Protein AF-A0A519DVY4-F1 (afdb_monomer)

Radius of gyration: 38.55 Å; Cα contacts (8 Å, |Δi|>4): 1468; chains: 1; bounding box: 83×52×114 Å

pLDDT: mean 74.31, std 24.71, range [20.36, 98.94]

Structure (mmCIF, N/CA/C/O backbone):
data_AF-A0A519DVY4-F1
#
_entry.id   AF-A0A519DVY4-F1
#
loop_
_atom_site.group_PDB
_atom_site.id
_atom_site.type_symbol
_atom_site.label_atom_id
_atom_site.label_alt_id
_atom_site.label_comp_id
_atom_site.label_asym_id
_atom_site.label_entity_id
_atom_site.label_seq_id
_atom_site.pdbx_PDB_ins_code
_atom_site.Cartn_x
_atom_site.Cartn_y
_atom_site.Cartn_z
_atom_site.occupancy
_atom_site.B_iso_or_equiv
_atom_site.auth_seq_id
_atom_site.auth_comp_id
_atom_site.auth_asym_id
_atom_site.auth_atom_id
_atom_site.pdbx_PDB_model_num
ATOM 1 N N . MET A 1 1 ? 50.907 18.808 -41.284 1.00 24.06 1 MET A N 1
ATOM 2 C CA . MET A 1 1 ? 50.397 19.629 -42.405 1.00 24.06 1 MET A CA 1
ATOM 3 C C . MET A 1 1 ? 49.558 18.715 -43.280 1.00 24.06 1 MET A C 1
ATOM 5 O O . MET A 1 1 ? 50.086 17.695 -43.683 1.00 24.06 1 MET A O 1
ATOM 9 N N . SER A 1 2 ? 48.274 18.926 -43.538 1.00 20.62 2 SER A N 1
ATOM 10 C CA . SER A 1 2 ? 47.359 19.984 -43.113 1.00 20.62 2 SER A CA 1
ATOM 11 C C . SER A 1 2 ? 45.968 19.359 -43.016 1.00 20.62 2 SER A C 1
ATOM 13 O O . SER A 1 2 ? 45.478 18.794 -43.986 1.00 20.62 2 SER A O 1
ATOM 15 N N . LEU A 1 3 ? 45.366 19.435 -41.831 1.00 20.36 3 LEU A N 1
ATOM 16 C CA . LEU A 1 3 ? 43.945 19.184 -41.624 1.00 20.36 3 LEU A CA 1
ATOM 17 C C . LEU A 1 3 ? 43.223 20.407 -42.213 1.00 20.36 3 LEU A C 1
ATOM 19 O O . LEU A 1 3 ? 43.429 21.517 -41.721 1.00 20.36 3 LEU A O 1
ATOM 23 N N . VAL A 1 4 ? 42.465 20.255 -43.300 1.00 21.11 4 VAL A N 1
ATOM 24 C CA . VAL A 1 4 ? 41.671 21.372 -43.833 1.00 21.11 4 VAL A CA 1
ATOM 25 C C . VAL A 1 4 ? 40.414 21.488 -42.980 1.00 21.11 4 VAL A C 1
ATOM 27 O O . VAL A 1 4 ? 39.463 20.731 -43.136 1.00 21.11 4 VAL A O 1
ATOM 30 N N . TYR A 1 5 ? 40.441 22.431 -42.041 1.00 22.39 5 TYR A N 1
ATOM 31 C CA . TYR A 1 5 ? 39.265 22.894 -41.317 1.00 22.39 5 TYR A CA 1
ATOM 32 C C . TYR A 1 5 ? 38.532 23.884 -42.227 1.00 22.39 5 TYR A C 1
ATOM 34 O O . TYR A 1 5 ? 39.037 24.981 -42.477 1.00 22.39 5 TYR A O 1
ATOM 42 N N . LEU A 1 6 ? 37.357 23.524 -42.744 1.00 25.16 6 LEU A N 1
ATOM 43 C CA . LEU A 1 6 ? 36.494 24.495 -43.413 1.00 25.16 6 LEU A CA 1
ATOM 44 C C . LEU A 1 6 ? 35.696 25.245 -42.336 1.00 25.16 6 LEU A C 1
ATOM 46 O O . LEU A 1 6 ? 34.568 24.897 -41.997 1.00 25.16 6 LEU A O 1
ATOM 50 N N . ALA A 1 7 ? 36.322 26.259 -41.736 1.00 22.83 7 ALA A N 1
ATOM 51 C CA . ALA A 1 7 ? 35.626 27.196 -40.866 1.00 22.83 7 ALA A CA 1
ATOM 52 C C . ALA A 1 7 ? 34.774 28.137 -41.729 1.00 22.83 7 ALA A C 1
ATOM 54 O O . ALA A 1 7 ? 35.266 29.143 -42.235 1.00 22.83 7 ALA A O 1
ATOM 55 N N . VAL A 1 8 ? 33.487 27.829 -41.881 1.00 26.52 8 VAL A N 1
ATOM 56 C CA . VAL A 1 8 ? 32.486 28.845 -42.222 1.00 26.52 8 VAL A CA 1
ATOM 57 C C . VAL A 1 8 ? 31.663 29.078 -40.966 1.00 26.52 8 VAL A C 1
ATOM 59 O O . VAL A 1 8 ? 30.812 28.276 -40.588 1.00 26.52 8 VAL A O 1
ATOM 62 N N . VAL A 1 9 ? 31.997 30.154 -40.260 1.00 25.45 9 VAL A N 1
ATOM 63 C CA . VAL A 1 9 ? 31.264 30.603 -39.079 1.00 25.45 9 VAL A CA 1
ATOM 64 C C . VAL A 1 9 ? 29.882 31.080 -39.531 1.00 25.45 9 VAL A C 1
ATOM 66 O O . VAL A 1 9 ? 29.777 32.048 -40.276 1.00 25.45 9 VAL A O 1
ATOM 69 N N . GLY A 1 10 ? 28.834 30.407 -39.053 1.00 30.66 10 GLY A N 1
ATOM 70 C CA . GLY A 1 10 ? 27.495 30.984 -38.924 1.00 30.66 10 GLY A CA 1
ATOM 71 C C . GLY A 1 10 ? 26.700 31.204 -40.211 1.00 30.66 10 GLY A C 1
ATOM 72 O O . GLY A 1 10 ? 26.182 32.299 -40.407 1.00 30.66 10 GLY A O 1
ATOM 73 N N . ALA A 1 11 ? 26.524 30.181 -41.049 1.00 25.33 11 ALA A N 1
ATOM 74 C CA . ALA A 1 11 ? 25.543 30.251 -42.129 1.00 25.33 11 ALA A CA 1
ATOM 75 C C . ALA A 1 11 ? 24.485 29.146 -42.012 1.00 25.33 11 ALA A C 1
ATOM 77 O O . ALA A 1 11 ? 24.786 28.013 -41.637 1.00 25.33 11 ALA A O 1
ATOM 78 N N . SER A 1 12 ? 23.236 29.509 -42.315 1.00 30.45 12 SER A N 1
ATOM 79 C CA . SER A 1 12 ? 22.108 28.588 -42.453 1.00 30.45 12 SER A CA 1
ATOM 80 C C . SER A 1 12 ? 22.427 27.489 -43.482 1.00 30.45 12 SER A C 1
ATOM 82 O O . SER A 1 12 ? 23.258 27.724 -44.367 1.00 30.45 12 SER A O 1
ATOM 84 N N . PRO A 1 13 ? 21.771 26.311 -43.409 1.00 36.16 13 PRO A N 1
ATOM 85 C CA . PRO A 1 13 ? 22.145 25.124 -44.185 1.00 36.16 13 PRO A CA 1
ATOM 86 C C . PRO A 1 13 ? 22.403 25.406 -45.672 1.00 36.16 13 PRO A C 1
ATOM 88 O O . PRO A 1 13 ? 23.374 24.911 -46.225 1.00 36.16 13 PRO A O 1
ATOM 91 N N . GLY A 1 14 ? 21.642 26.313 -46.297 1.00 35.03 14 GLY A N 1
ATOM 92 C CA . GLY A 1 14 ? 21.772 26.656 -47.718 1.00 35.03 14 GLY A CA 1
ATOM 93 C C . GLY A 1 14 ? 23.128 27.216 -48.185 1.00 35.03 14 GLY A C 1
ATOM 94 O O . GLY A 1 14 ? 23.434 27.106 -49.367 1.00 35.03 14 GLY A O 1
ATOM 95 N N . ALA A 1 15 ? 23.969 27.784 -47.313 1.00 36.91 15 ALA A N 1
ATOM 96 C CA . ALA A 1 15 ? 25.262 28.348 -47.732 1.00 36.91 15 ALA A CA 1
ATOM 97 C C . ALA A 1 15 ? 26.405 27.315 -47.806 1.00 36.91 15 ALA A C 1
ATOM 99 O O . ALA A 1 15 ? 27.440 27.593 -48.418 1.00 36.91 15 ALA A O 1
ATOM 100 N N . ALA A 1 16 ? 26.232 26.133 -47.203 1.00 38.59 16 ALA A N 1
ATOM 101 C CA . ALA A 1 16 ? 27.244 25.073 -47.163 1.00 38.59 16 ALA A CA 1
ATOM 102 C C . ALA A 1 16 ? 27.285 24.204 -48.441 1.00 38.59 16 ALA A C 1
ATOM 104 O O . ALA A 1 16 ? 28.215 23.421 -48.617 1.00 38.59 16 ALA A O 1
ATOM 105 N N . HIS A 1 17 ? 26.325 24.367 -49.360 1.00 42.53 17 HIS A N 1
ATOM 106 C CA . HIS A 1 17 ? 26.124 23.494 -50.527 1.00 42.53 17 HIS A CA 1
ATOM 107 C C . HIS A 1 17 ? 26.466 24.183 -51.864 1.00 42.53 17 HIS A C 1
ATOM 109 O O . HIS A 1 17 ? 25.651 24.231 -52.782 1.00 42.53 17 HIS A O 1
ATOM 115 N N . ALA A 1 18 ? 27.662 24.767 -51.980 1.00 47.47 18 ALA A N 1
ATOM 116 C CA . ALA A 1 18 ? 28.161 25.276 -53.263 1.00 47.47 18 ALA A CA 1
ATOM 117 C C . ALA A 1 18 ? 28.666 24.137 -54.171 1.00 47.47 18 ALA A C 1
ATOM 119 O O . ALA A 1 18 ? 29.047 23.080 -53.671 1.00 47.47 18 ALA A O 1
ATOM 120 N N . GLN A 1 19 ? 28.717 24.379 -55.490 1.00 46.50 19 GLN A N 1
ATOM 121 C CA . GLN A 1 19 ? 29.071 23.366 -56.491 1.00 46.50 19 GLN A CA 1
ATOM 122 C C . GLN A 1 19 ? 30.373 22.624 -56.151 1.00 46.50 19 GLN A C 1
ATOM 124 O O . GLN A 1 19 ? 31.427 23.246 -55.959 1.00 46.50 19 GLN A O 1
ATOM 129 N N . MET A 1 20 ? 30.291 21.297 -56.089 1.00 45.75 20 MET A N 1
ATOM 130 C CA . MET A 1 20 ? 31.396 20.413 -55.723 1.00 45.75 20 MET A CA 1
ATOM 131 C C . MET A 1 20 ? 31.482 19.260 -56.716 1.00 45.75 20 MET A C 1
ATOM 133 O O . MET A 1 20 ? 30.488 18.571 -56.923 1.00 45.75 20 MET A O 1
ATOM 137 N N . THR A 1 21 ? 32.654 19.038 -57.307 1.00 48.31 21 THR A N 1
ATOM 138 C CA . THR A 1 21 ? 32.890 17.941 -58.246 1.00 48.31 21 THR A CA 1
ATOM 139 C C . THR A 1 21 ? 33.765 16.863 -57.609 1.00 48.31 21 THR A C 1
ATOM 141 O O . THR A 1 21 ? 34.886 17.163 -57.196 1.00 48.31 21 THR A O 1
ATOM 144 N N . LEU A 1 22 ? 33.290 15.618 -57.546 1.00 49.47 22 LEU A N 1
ATOM 145 C CA . LEU A 1 22 ? 34.010 14.463 -56.988 1.00 49.47 22 LEU A CA 1
ATOM 146 C C . LEU A 1 22 ? 34.431 13.520 -58.125 1.00 49.47 22 LEU A C 1
ATOM 148 O O . LEU A 1 22 ? 33.595 13.186 -58.960 1.00 49.47 22 LEU A O 1
ATOM 152 N N . ASP A 1 23 ? 35.691 13.081 -58.164 1.00 50.91 23 ASP A N 1
ATOM 153 C CA . ASP A 1 23 ? 36.196 12.129 -59.165 1.00 50.91 23 ASP A CA 1
ATOM 154 C C . ASP A 1 23 ? 36.622 10.807 -58.501 1.00 50.91 23 ASP A C 1
ATOM 156 O O . ASP A 1 23 ? 37.539 10.765 -57.681 1.00 50.91 23 ASP A O 1
ATOM 160 N N . PHE A 1 24 ? 35.944 9.720 -58.870 1.00 51.56 24 PHE A N 1
ATOM 161 C CA . PHE A 1 24 ? 36.124 8.358 -58.361 1.00 51.56 24 PHE A CA 1
ATOM 162 C C . PHE A 1 24 ? 36.790 7.424 -59.382 1.00 51.56 24 PHE A C 1
ATOM 164 O O . PHE A 1 24 ? 36.669 6.202 -59.284 1.00 51.56 24 PHE A O 1
ATOM 171 N N . SER A 1 25 ? 37.457 7.974 -60.401 1.00 50.47 25 SER A N 1
ATOM 172 C CA . SER A 1 25 ? 37.969 7.210 -61.547 1.00 50.47 25 SER A CA 1
ATOM 173 C C . SER A 1 25 ? 39.130 6.265 -61.231 1.00 50.47 25 SER A C 1
ATOM 175 O O . SER A 1 25 ? 39.462 5.415 -62.058 1.00 50.47 25 SER A O 1
ATOM 177 N N . THR A 1 26 ? 39.747 6.371 -60.050 1.00 52.56 26 THR A N 1
ATOM 178 C CA . THR A 1 26 ? 40.932 5.592 -59.667 1.00 52.56 26 THR A CA 1
ATOM 179 C C . THR A 1 26 ? 40.863 5.143 -58.204 1.00 52.56 26 THR A C 1
ATOM 181 O O . THR A 1 26 ? 40.395 5.894 -57.354 1.00 52.56 26 THR A O 1
ATOM 184 N N . GLY A 1 27 ? 41.360 3.933 -57.901 1.00 55.44 27 GLY A N 1
ATOM 185 C CA . GLY A 1 27 ? 41.561 3.459 -56.518 1.00 55.44 27 GLY A CA 1
ATOM 186 C C . GLY A 1 27 ? 40.616 2.363 -56.007 1.00 55.44 27 GLY A C 1
ATOM 187 O O . GLY A 1 27 ? 40.791 1.908 -54.878 1.00 55.44 27 GLY A O 1
ATOM 188 N N . TRP A 1 28 ? 39.658 1.894 -56.812 1.00 55.50 28 TRP A N 1
ATOM 189 C CA . TRP A 1 28 ? 38.787 0.774 -56.437 1.00 55.50 28 TRP A CA 1
ATOM 190 C C . TRP A 1 28 ? 39.500 -0.582 -56.551 1.00 55.50 28 TRP A C 1
ATOM 192 O O . TRP A 1 28 ? 40.055 -0.931 -57.592 1.00 55.50 28 TRP A O 1
ATOM 202 N N . THR A 1 29 ? 39.421 -1.379 -55.490 1.00 55.72 29 THR A N 1
ATOM 203 C CA . THR A 1 29 ? 39.890 -2.770 -55.401 1.00 55.72 29 THR A CA 1
ATOM 204 C C . THR A 1 29 ? 38.709 -3.717 -55.178 1.00 55.72 29 THR A C 1
ATOM 206 O O . THR A 1 29 ? 37.795 -3.406 -54.420 1.00 55.72 29 THR A O 1
ATOM 209 N N . SER A 1 30 ? 38.675 -4.878 -55.838 1.00 55.75 30 SER A N 1
ATOM 210 C CA . SER A 1 30 ? 37.571 -5.846 -55.710 1.00 55.75 30 SER A CA 1
ATOM 211 C C . SER A 1 30 ? 37.740 -6.754 -54.485 1.00 55.75 30 SER A C 1
ATOM 213 O O . SER A 1 30 ? 38.800 -7.357 -54.327 1.00 55.75 30 SER A O 1
ATOM 215 N N . VAL A 1 31 ? 36.689 -6.921 -53.675 1.00 52.38 31 VAL A N 1
ATOM 216 C CA . VAL A 1 31 ? 36.630 -7.893 -52.549 1.00 52.38 31 VAL A CA 1
ATOM 217 C C . VAL A 1 31 ? 35.595 -9.000 -52.752 1.00 52.38 31 VAL A C 1
ATOM 219 O O . VAL A 1 31 ? 35.463 -9.900 -51.930 1.00 52.38 31 VAL A O 1
ATOM 222 N N . GLY A 1 32 ? 34.891 -8.971 -53.880 1.00 55.03 32 GLY A N 1
ATOM 223 C CA . GLY A 1 32 ? 33.992 -10.016 -54.355 1.00 55.03 32 GLY A CA 1
ATOM 224 C C . GLY A 1 32 ? 33.620 -9.753 -55.813 1.00 55.03 32 GLY A C 1
ATOM 225 O O . GLY A 1 32 ? 33.956 -8.695 -56.345 1.00 55.03 32 GLY A O 1
ATOM 226 N N . ALA A 1 33 ? 32.905 -10.686 -56.452 1.00 48.75 33 ALA A N 1
ATOM 227 C CA . ALA A 1 33 ? 32.529 -10.581 -57.870 1.00 48.75 33 ALA A CA 1
ATOM 228 C C . ALA A 1 33 ? 31.781 -9.276 -58.214 1.00 48.75 33 ALA A C 1
ATOM 230 O O . ALA A 1 33 ? 31.870 -8.801 -59.337 1.00 48.75 33 ALA A O 1
ATOM 231 N N . ASN A 1 34 ? 31.096 -8.692 -57.225 1.00 52.97 34 ASN A N 1
ATOM 232 C CA . ASN A 1 34 ? 30.190 -7.556 -57.378 1.00 52.97 34 ASN A CA 1
ATOM 233 C C . ASN A 1 34 ? 30.383 -6.477 -56.295 1.00 52.97 34 ASN A C 1
ATOM 235 O O . ASN A 1 34 ? 29.521 -5.618 -56.133 1.00 52.97 34 ASN A O 1
ATOM 239 N N . VAL A 1 35 ? 31.477 -6.526 -55.524 1.00 51.00 35 VAL A N 1
ATOM 240 C CA . VAL A 1 35 ? 31.783 -5.542 -54.470 1.00 51.00 35 VAL A CA 1
ATOM 241 C C . VAL A 1 35 ? 33.172 -4.974 -54.708 1.00 51.00 35 VAL A C 1
ATOM 243 O O . VAL A 1 35 ? 34.175 -5.692 -54.650 1.00 51.00 35 VAL A O 1
ATOM 246 N N . THR A 1 36 ? 33.229 -3.671 -54.942 1.00 55.59 36 THR A N 1
ATOM 247 C CA . THR A 1 36 ? 34.469 -2.902 -55.015 1.00 55.59 36 THR A CA 1
ATOM 248 C C . THR A 1 36 ? 34.576 -2.002 -53.794 1.00 55.59 36 THR A C 1
ATOM 250 O O . THR A 1 36 ? 33.576 -1.443 -53.354 1.00 55.59 36 THR A O 1
ATOM 253 N N . TYR A 1 37 ? 35.775 -1.836 -53.250 1.00 52.09 37 TYR A N 1
ATOM 254 C CA . TYR A 1 37 ? 36.046 -0.927 -52.139 1.00 52.09 37 TYR A CA 1
ATOM 255 C C . TYR A 1 37 ? 37.266 -0.049 -52.436 1.00 52.09 37 TYR A C 1
ATOM 257 O O . TYR A 1 37 ? 38.139 -0.458 -53.199 1.00 52.09 37 TYR A O 1
ATOM 265 N N . GLN A 1 38 ? 37.340 1.142 -51.846 1.00 55.75 38 GLN A N 1
ATOM 266 C CA . GLN A 1 38 ? 38.479 2.049 -51.980 1.00 55.75 38 GLN A CA 1
ATOM 267 C C . GLN A 1 38 ? 38.907 2.583 -50.614 1.00 55.75 38 GLN A C 1
ATOM 269 O O . GLN A 1 38 ? 38.109 3.165 -49.883 1.00 55.75 38 GLN A O 1
ATOM 274 N N . THR A 1 39 ? 40.189 2.422 -50.290 1.00 51.62 39 THR A N 1
ATOM 275 C CA . THR A 1 39 ? 40.812 2.925 -49.048 1.00 51.62 39 THR A CA 1
ATOM 276 C C . THR A 1 39 ? 41.846 4.019 -49.307 1.00 51.62 39 THR A C 1
ATOM 278 O O . THR A 1 39 ? 42.456 4.528 -48.370 1.00 51.62 39 THR A O 1
ATOM 281 N N . THR A 1 40 ? 42.104 4.356 -50.574 1.00 52.62 40 THR A N 1
ATOM 282 C CA . THR A 1 40 ? 43.108 5.350 -50.970 1.00 52.62 40 THR A CA 1
ATOM 283 C C . THR A 1 40 ? 42.490 6.733 -51.173 1.00 52.62 40 THR A C 1
ATOM 285 O O . THR A 1 40 ? 41.342 6.819 -51.622 1.00 52.62 40 THR A O 1
ATOM 288 N N . PRO A 1 41 ? 43.244 7.816 -50.897 1.00 56.06 41 PRO A N 1
ATOM 289 C CA . PRO A 1 41 ? 42.772 9.179 -51.115 1.00 56.06 41 PRO A CA 1
ATOM 290 C C . PRO A 1 41 ? 42.314 9.429 -52.555 1.00 56.06 41 PRO A C 1
ATOM 292 O O . PRO A 1 41 ? 42.889 8.865 -53.485 1.00 56.06 41 PRO A O 1
ATOM 295 N N . PHE A 1 42 ? 41.335 10.314 -52.740 1.00 55.34 42 PHE A N 1
ATOM 296 C CA . PHE A 1 42 ? 40.864 10.743 -54.061 1.00 55.34 42 PHE A CA 1
ATOM 297 C C . PHE A 1 42 ? 40.757 12.267 -54.157 1.00 55.34 42 PHE A C 1
ATOM 299 O O . PHE A 1 42 ? 40.684 12.977 -53.149 1.00 55.34 42 PHE A O 1
ATOM 306 N N . SER A 1 43 ? 40.797 12.775 -55.388 1.00 52.84 43 SER A N 1
ATOM 307 C CA . SER A 1 43 ? 40.790 14.207 -55.681 1.00 52.84 43 SER A CA 1
ATOM 308 C C . SER A 1 43 ? 39.375 14.719 -55.947 1.00 52.84 43 SER A C 1
ATOM 310 O O . SER A 1 43 ? 38.559 14.073 -56.597 1.00 52.84 43 SER A O 1
ATOM 312 N N . THR A 1 44 ? 39.091 15.912 -55.442 1.00 49.66 44 THR A N 1
ATOM 313 C CA . THR A 1 44 ? 37.802 16.598 -55.567 1.00 49.66 44 THR A CA 1
ATOM 314 C C . THR A 1 44 ? 38.029 18.089 -55.786 1.00 49.66 44 THR A C 1
ATOM 316 O O . THR A 1 44 ? 39.118 18.603 -55.536 1.00 49.66 44 THR A O 1
ATOM 319 N N . THR A 1 45 ? 37.024 18.801 -56.291 1.00 48.47 45 THR A N 1
ATOM 320 C CA . THR A 1 45 ? 37.049 20.259 -56.431 1.00 48.47 45 THR A CA 1
ATOM 321 C C . THR A 1 45 ? 35.804 20.881 -55.807 1.00 48.47 45 THR A C 1
ATOM 323 O O . THR A 1 45 ? 34.692 20.424 -56.039 1.00 48.47 45 THR A O 1
ATOM 326 N N . SER A 1 46 ? 35.959 21.954 -55.031 1.00 44.97 46 SER A N 1
ATOM 327 C CA . SER A 1 46 ? 34.839 22.799 -54.587 1.00 44.97 46 SER A CA 1
ATOM 328 C C . SER A 1 46 ? 35.019 24.181 -55.190 1.00 44.97 46 SER A C 1
ATOM 330 O O . SER A 1 46 ? 36.096 24.763 -55.058 1.00 44.97 46 SER A O 1
ATOM 332 N N . LYS A 1 47 ? 34.010 24.699 -55.905 1.00 48.00 47 LYS A N 1
ATOM 333 C CA . LYS A 1 47 ? 34.122 25.960 -56.668 1.00 48.00 47 LYS A CA 1
ATOM 334 C C . LYS A 1 47 ? 35.392 26.005 -57.541 1.00 48.00 47 LYS A C 1
ATOM 336 O O . LYS A 1 47 ? 36.138 26.982 -57.511 1.00 48.00 47 LYS A O 1
ATOM 341 N N . ASN A 1 48 ? 35.681 24.914 -58.253 1.00 50.25 48 ASN A N 1
ATOM 342 C CA . ASN A 1 48 ? 36.886 24.722 -59.078 1.00 50.25 48 ASN A CA 1
ATOM 343 C C . ASN A 1 48 ? 38.229 24.749 -58.317 1.00 50.25 48 ASN A C 1
ATOM 345 O O . ASN A 1 48 ? 39.286 24.785 -58.943 1.00 50.25 48 ASN A O 1
ATOM 349 N N . THR A 1 49 ? 38.219 24.709 -56.982 1.00 45.47 49 THR A N 1
ATOM 350 C CA . THR A 1 49 ? 39.435 24.628 -56.161 1.00 45.47 49 THR A CA 1
ATOM 351 C C . THR A 1 49 ? 39.705 23.171 -55.784 1.00 45.47 49 THR A C 1
ATOM 353 O O . THR A 1 49 ? 38.866 22.582 -55.098 1.00 45.47 49 THR A O 1
ATOM 356 N N . PRO A 1 50 ? 40.830 22.570 -56.214 1.00 51.03 50 PRO A N 1
ATOM 357 C CA . PRO A 1 50 ? 41.130 21.170 -55.942 1.00 51.03 50 PRO A CA 1
ATOM 358 C C . PRO A 1 50 ? 41.528 20.923 -54.485 1.00 51.03 50 PRO A C 1
ATOM 360 O O . PRO A 1 50 ? 42.247 21.717 -53.878 1.00 51.03 50 PRO A O 1
ATOM 363 N N . PHE A 1 51 ? 41.099 19.789 -53.940 1.00 43.06 51 PHE A N 1
ATOM 364 C CA . PHE A 1 51 ? 41.527 19.259 -52.651 1.00 43.06 51 PHE A CA 1
ATOM 365 C C . PHE A 1 51 ? 41.430 17.725 -52.628 1.00 43.06 51 PHE A C 1
ATOM 367 O O . PHE A 1 51 ? 40.838 17.111 -53.515 1.00 43.06 51 PHE A O 1
ATOM 374 N N . THR A 1 52 ? 42.048 17.098 -51.628 1.00 48.09 52 THR A N 1
ATOM 375 C CA . THR A 1 52 ? 42.132 15.635 -51.511 1.00 48.09 52 THR A CA 1
ATOM 376 C C . THR A 1 52 ? 41.365 15.166 -50.285 1.00 48.09 52 THR A C 1
ATOM 378 O O . THR A 1 52 ? 41.586 15.675 -49.186 1.00 48.09 52 THR A O 1
ATOM 381 N N . LEU A 1 53 ? 40.496 14.175 -50.469 1.00 43.69 53 LEU A N 1
ATOM 382 C CA . LEU A 1 53 ? 39.837 13.461 -49.382 1.00 43.69 53 LEU A CA 1
ATOM 383 C C . LEU A 1 53 ? 40.623 12.183 -49.091 1.00 43.69 53 LEU A C 1
ATOM 385 O O . LEU A 1 53 ? 40.823 11.358 -49.979 1.00 43.69 53 LEU A O 1
ATOM 389 N N . THR A 1 54 ? 41.090 12.038 -47.852 1.00 46.69 54 THR A N 1
ATOM 390 C CA . THR A 1 54 ? 41.875 10.886 -47.390 1.00 46.69 54 THR A CA 1
ATOM 391 C C . THR A 1 54 ? 41.060 10.105 -46.372 1.00 46.69 54 THR A C 1
ATOM 393 O O . THR A 1 54 ? 40.736 10.642 -45.312 1.00 46.69 54 THR A O 1
ATOM 396 N N . ALA A 1 55 ? 40.763 8.838 -46.670 1.00 45.38 55 ALA A N 1
ATOM 397 C CA . ALA A 1 55 ? 40.147 7.941 -45.700 1.00 45.38 55 ALA A CA 1
ATOM 398 C C . ALA A 1 55 ? 41.087 7.741 -44.490 1.00 45.38 55 ALA A C 1
ATOM 400 O O . ALA A 1 55 ? 42.302 7.596 -44.680 1.00 45.38 55 ALA A O 1
ATOM 401 N N . PRO A 1 56 ? 40.576 7.728 -43.245 1.00 39.53 56 PRO A N 1
ATOM 402 C CA . PRO A 1 56 ? 41.382 7.377 -42.081 1.00 39.53 56 PRO A CA 1
ATOM 403 C C . PRO A 1 56 ? 41.971 5.964 -42.206 1.00 39.53 56 PRO A C 1
ATOM 405 O O . PRO A 1 56 ? 41.374 5.076 -42.815 1.00 39.53 56 PRO A O 1
ATOM 408 N N . THR A 1 57 ? 43.131 5.727 -41.589 1.00 40.69 57 THR A N 1
ATOM 409 C CA . THR A 1 57 ? 43.808 4.421 -41.611 1.00 40.69 57 THR A CA 1
ATOM 410 C C . THR A 1 57 ? 42.869 3.298 -41.149 1.00 40.69 57 THR A C 1
ATOM 412 O O . THR A 1 57 ? 42.363 3.338 -40.029 1.00 40.69 57 THR A O 1
ATOM 415 N N . GLY A 1 58 ? 42.652 2.292 -42.005 1.00 41.84 58 GLY A N 1
ATOM 416 C CA . GLY A 1 58 ? 41.759 1.155 -41.737 1.00 41.84 58 GLY A CA 1
ATOM 417 C C . GLY A 1 58 ? 40.295 1.354 -42.156 1.00 41.84 58 GLY A C 1
ATOM 418 O O . GLY A 1 58 ? 39.469 0.501 -41.843 1.00 41.84 58 GLY A O 1
ATOM 419 N N . GLN A 1 59 ? 39.964 2.448 -42.850 1.00 48.38 59 GLN A N 1
ATOM 420 C CA . GLN A 1 59 ? 38.615 2.750 -43.346 1.00 48.38 59 GLN A CA 1
ATOM 421 C C . GLN A 1 59 ? 38.569 2.784 -44.881 1.00 48.38 59 GLN A C 1
ATOM 423 O O . GLN A 1 59 ? 39.593 3.011 -45.527 1.00 48.38 59 GLN A O 1
ATOM 428 N N . GLY A 1 60 ? 37.390 2.568 -45.474 1.00 51.59 60 GLY A N 1
ATOM 429 C CA . GLY A 1 60 ? 37.205 2.605 -46.927 1.00 51.59 60 GLY A CA 1
ATOM 430 C C . GLY A 1 60 ? 35.749 2.776 -47.354 1.00 51.59 60 GLY A C 1
ATOM 431 O O . GLY A 1 60 ? 34.834 2.471 -46.593 1.00 51.59 60 GLY A O 1
ATOM 432 N N . MET A 1 61 ? 35.554 3.258 -48.581 1.00 52.38 61 MET A N 1
ATOM 433 C CA . MET A 1 61 ? 34.249 3.346 -49.244 1.00 52.38 61 MET A CA 1
ATOM 434 C C . MET A 1 61 ? 33.930 2.028 -49.949 1.00 52.38 61 MET A C 1
ATOM 436 O O . MET A 1 61 ? 34.837 1.400 -50.492 1.00 52.38 61 MET A O 1
ATOM 440 N N . TYR A 1 62 ? 32.656 1.636 -49.991 1.00 51.66 62 TYR A N 1
ATOM 441 C CA . TYR A 1 62 ? 32.192 0.409 -50.645 1.00 51.66 62 TYR A CA 1
ATOM 442 C C . TYR A 1 62 ? 31.189 0.743 -51.755 1.00 51.66 62 TYR A C 1
ATOM 444 O O . TYR A 1 62 ? 30.367 1.642 -51.620 1.00 51.66 62 TYR A O 1
ATOM 452 N N . ARG A 1 63 ? 31.266 0.008 -52.864 1.00 54.88 63 ARG A N 1
ATOM 453 C CA . ARG A 1 63 ? 30.361 0.088 -54.014 1.00 54.88 63 ARG A CA 1
ATOM 454 C C . ARG A 1 63 ? 29.953 -1.322 -54.416 1.00 54.88 63 ARG A C 1
ATOM 456 O O . ARG A 1 63 ? 30.801 -2.208 -54.533 1.00 54.88 63 ARG A O 1
ATOM 463 N N . LEU A 1 64 ? 28.658 -1.519 -54.642 1.00 51.59 64 LEU A N 1
ATOM 464 C CA . LEU A 1 64 ? 28.084 -2.789 -55.079 1.00 51.59 64 LEU A CA 1
ATOM 465 C C . LEU A 1 64 ? 27.620 -2.687 -56.532 1.00 51.59 64 LEU A C 1
ATOM 467 O O . LEU A 1 64 ? 27.140 -1.644 -56.959 1.00 51.59 64 LEU A O 1
ATOM 471 N N . THR A 1 65 ? 27.787 -3.764 -57.298 1.00 51.53 65 THR A N 1
ATOM 472 C CA . T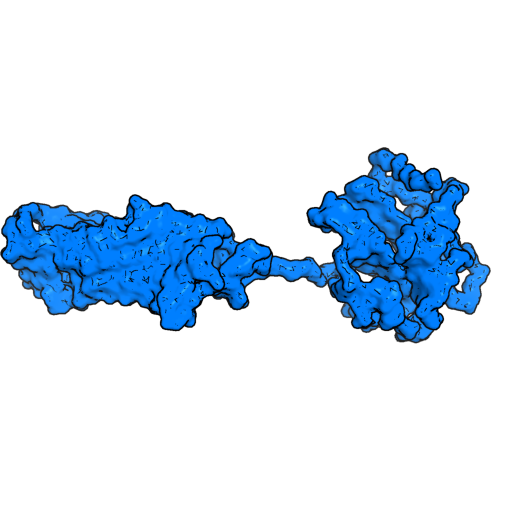HR A 1 65 ? 27.393 -3.840 -58.713 1.00 51.53 65 THR A CA 1
ATOM 473 C C . THR A 1 65 ? 26.401 -4.992 -58.895 1.00 51.53 65 THR A C 1
ATOM 475 O O . THR A 1 65 ? 26.822 -6.143 -58.984 1.00 51.53 65 THR A O 1
ATOM 478 N N . PRO A 1 66 ? 25.082 -4.746 -58.908 1.00 46.09 66 PRO A N 1
ATOM 479 C CA . PRO A 1 66 ? 24.107 -5.811 -59.121 1.00 46.09 66 PRO A CA 1
ATOM 480 C C . PRO A 1 66 ? 24.252 -6.436 -60.518 1.00 46.09 66 PRO A C 1
ATOM 482 O O . PRO A 1 66 ? 24.367 -5.722 -61.512 1.00 46.09 66 PRO A O 1
ATOM 485 N N . VAL A 1 67 ? 24.182 -7.766 -60.613 1.00 41.81 67 VAL A N 1
ATOM 486 C CA . VAL A 1 67 ? 24.070 -8.501 -61.886 1.00 41.81 67 VAL A CA 1
ATOM 487 C C . VAL A 1 67 ? 22.725 -9.222 -61.926 1.00 41.81 67 VAL A C 1
ATOM 489 O O . VAL A 1 67 ? 22.564 -10.247 -61.276 1.00 41.81 67 VAL A O 1
ATOM 492 N N . SER A 1 68 ? 21.777 -8.664 -62.695 1.00 48.19 68 SER A N 1
ATOM 493 C CA . SER A 1 68 ? 20.420 -9.172 -63.009 1.00 48.19 68 SER A CA 1
ATOM 494 C C . SER A 1 68 ? 19.518 -9.547 -61.822 1.00 48.19 68 SER A C 1
ATOM 496 O O . SER A 1 68 ? 19.820 -10.509 -61.131 1.00 48.19 68 SER A O 1
ATOM 498 N N . SER A 1 69 ? 18.390 -8.832 -61.643 1.00 42.00 69 SER A N 1
ATOM 499 C CA . SER A 1 69 ? 17.179 -9.114 -60.813 1.00 42.00 69 SER A CA 1
ATOM 500 C C . SER A 1 69 ? 17.329 -9.769 -59.423 1.00 42.00 69 SER A C 1
ATOM 502 O O . SER A 1 69 ? 16.340 -10.112 -58.787 1.00 42.00 69 SER A O 1
ATOM 504 N N . THR A 1 70 ? 18.551 -9.943 -58.946 1.00 44.66 70 THR A N 1
ATOM 505 C CA . THR A 1 70 ? 18.988 -10.563 -57.704 1.00 44.66 70 THR A CA 1
ATOM 506 C C . THR A 1 70 ? 20.346 -9.942 -57.404 1.00 44.66 70 THR A C 1
ATOM 508 O O . THR A 1 70 ? 21.231 -9.908 -58.262 1.00 44.66 70 THR A O 1
ATOM 511 N N . VAL A 1 71 ? 20.539 -9.406 -56.201 1.00 48.38 71 VAL A N 1
ATOM 512 C CA . VAL A 1 71 ? 21.856 -8.896 -55.802 1.00 48.38 71 VAL A CA 1
ATOM 513 C C . VAL A 1 71 ? 22.718 -10.093 -55.424 1.00 48.38 71 VAL A C 1
ATOM 515 O O . VAL A 1 71 ? 22.811 -10.495 -54.266 1.00 48.38 71 VAL A O 1
ATOM 518 N N . ASN A 1 72 ? 23.322 -10.712 -56.438 1.00 48.78 72 ASN A N 1
ATOM 519 C CA . ASN A 1 72 ? 24.258 -11.810 -56.261 1.00 48.78 72 ASN A CA 1
ATOM 520 C C . ASN A 1 72 ? 25.496 -11.276 -55.512 1.00 48.78 72 ASN A C 1
ATOM 522 O O . ASN A 1 72 ? 26.383 -10.668 -56.111 1.00 48.78 72 ASN A O 1
ATOM 526 N N . GLY A 1 73 ? 25.509 -11.405 -54.182 1.00 51.12 73 GLY A N 1
ATOM 527 C CA . GLY A 1 73 ? 26.541 -10.824 -53.318 1.00 51.12 73 GLY A CA 1
ATOM 528 C C . GLY A 1 73 ? 26.052 -10.169 -52.023 1.00 51.12 73 GLY A C 1
ATOM 529 O O . GLY A 1 73 ? 26.901 -9.676 -51.290 1.00 51.12 73 GLY A O 1
ATOM 530 N N . ALA A 1 74 ? 24.750 -10.181 -51.698 1.00 56.66 74 ALA A N 1
ATOM 531 C CA . ALA A 1 74 ? 24.218 -9.596 -50.455 1.00 56.66 74 ALA A CA 1
ATOM 532 C C . ALA A 1 74 ? 24.968 -10.066 -49.191 1.00 56.66 74 ALA A C 1
ATOM 534 O O . ALA A 1 74 ? 25.382 -9.250 -48.380 1.00 56.66 74 ALA A O 1
ATOM 535 N N . SER A 1 75 ? 25.281 -11.359 -49.076 1.00 58.81 75 SER A N 1
ATOM 536 C CA . SER A 1 75 ? 26.052 -11.877 -47.934 1.00 58.81 75 SER A CA 1
ATOM 537 C C . SER A 1 75 ? 27.520 -11.424 -47.922 1.00 58.81 75 SER A C 1
ATOM 539 O O . SER A 1 75 ? 28.105 -11.257 -46.854 1.00 58.81 75 SER A O 1
ATOM 541 N N . ALA A 1 76 ? 28.126 -11.206 -49.095 1.00 54.12 76 ALA A N 1
ATOM 542 C CA . ALA A 1 76 ? 29.474 -10.639 -49.201 1.00 54.12 76 ALA A CA 1
ATOM 543 C C . ALA A 1 76 ? 29.472 -9.135 -48.880 1.00 54.12 76 ALA A C 1
ATOM 545 O O . ALA A 1 76 ? 30.423 -8.636 -48.284 1.00 54.12 76 ALA A O 1
ATOM 546 N N . ALA A 1 77 ? 28.387 -8.436 -49.225 1.00 53.97 77 ALA A N 1
ATOM 547 C CA . ALA A 1 77 ? 28.117 -7.063 -48.826 1.00 53.97 77 ALA A CA 1
ATOM 548 C C . ALA A 1 77 ? 27.975 -6.957 -47.308 1.00 53.97 77 ALA A C 1
ATOM 550 O O . ALA A 1 77 ? 28.650 -6.137 -46.698 1.00 53.97 77 ALA A O 1
ATOM 551 N N . ASP A 1 78 ? 27.171 -7.832 -46.698 1.00 56.81 78 ASP A N 1
ATOM 552 C CA . ASP A 1 78 ? 27.001 -7.877 -45.249 1.00 56.81 78 ASP A CA 1
ATOM 553 C C . ASP A 1 78 ? 28.354 -8.086 -44.556 1.00 56.81 78 ASP A C 1
ATOM 555 O O . ASP A 1 78 ? 28.712 -7.335 -43.653 1.00 56.81 78 ASP A O 1
ATOM 559 N N . ALA A 1 79 ? 29.164 -9.038 -45.030 1.00 56.25 79 ALA A N 1
ATOM 560 C CA . ALA A 1 79 ? 30.490 -9.299 -44.475 1.00 56.25 79 ALA A CA 1
ATOM 561 C C . ALA A 1 79 ? 31.462 -8.113 -44.646 1.00 56.25 79 ALA A C 1
ATOM 563 O O . ALA A 1 79 ? 32.125 -7.722 -43.686 1.00 56.25 79 ALA A O 1
ATOM 564 N N . ALA A 1 80 ? 31.532 -7.514 -45.839 1.00 52.25 80 ALA A N 1
ATOM 565 C CA . ALA A 1 80 ? 32.416 -6.381 -46.127 1.00 52.25 80 ALA A CA 1
ATOM 566 C C . ALA A 1 80 ? 32.013 -5.107 -45.360 1.00 52.25 80 ALA A C 1
ATOM 568 O O . ALA A 1 80 ? 32.865 -4.342 -44.912 1.00 52.25 80 ALA A O 1
ATOM 569 N N . LEU A 1 81 ? 30.710 -4.905 -45.159 1.00 52.78 81 LEU A N 1
ATOM 570 C CA . LEU A 1 81 ? 30.142 -3.768 -44.437 1.00 52.78 81 LEU A CA 1
ATOM 571 C C . LEU A 1 81 ? 30.035 -4.023 -42.926 1.00 52.78 81 LEU A C 1
ATOM 573 O O . LEU A 1 81 ? 29.672 -3.113 -42.177 1.00 52.78 81 LEU A O 1
ATOM 577 N N . GLY A 1 82 ? 30.370 -5.226 -42.446 1.00 52.81 82 GLY A N 1
ATOM 578 C CA . GLY A 1 82 ? 30.201 -5.638 -41.049 1.00 52.81 82 GLY A CA 1
ATOM 579 C C . GLY A 1 82 ? 28.742 -5.578 -40.580 1.00 52.81 82 GLY A C 1
ATOM 580 O O . GLY A 1 82 ? 28.478 -5.187 -39.445 1.00 52.81 82 GLY A O 1
ATOM 581 N N . LEU A 1 83 ? 27.802 -5.880 -41.471 1.00 56.22 83 LEU A N 1
ATOM 582 C CA . LEU A 1 83 ? 26.383 -6.040 -41.174 1.00 56.22 83 LEU A CA 1
ATOM 583 C C . LEU A 1 83 ? 26.097 -7.498 -40.805 1.00 56.22 83 LEU A C 1
ATOM 585 O O . LEU A 1 83 ? 26.931 -8.389 -40.971 1.00 56.22 83 LEU A O 1
ATOM 589 N N . THR A 1 84 ? 24.901 -7.756 -40.285 1.00 57.69 84 THR A N 1
ATOM 590 C CA . THR A 1 84 ? 24.458 -9.141 -40.095 1.00 57.69 84 THR A CA 1
ATOM 591 C C . THR A 1 84 ? 24.086 -9.750 -41.427 1.00 57.69 84 THR A C 1
ATOM 593 O O . THR A 1 84 ? 23.495 -9.096 -42.278 1.00 57.69 84 THR A O 1
ATOM 596 N N . THR A 1 85 ? 24.423 -11.020 -41.602 1.00 61.66 85 THR A N 1
ATOM 597 C CA . THR A 1 85 ? 24.035 -11.782 -42.784 1.00 61.66 85 THR A CA 1
ATOM 598 C C . THR A 1 85 ? 22.522 -11.709 -43.009 1.00 61.66 85 THR A C 1
ATOM 600 O O . THR A 1 85 ? 21.744 -12.043 -42.119 1.00 61.66 85 THR A O 1
ATOM 603 N N . GLY A 1 86 ? 22.117 -11.279 -44.202 1.00 59.19 86 GLY A N 1
ATOM 604 C CA . GLY A 1 86 ? 20.724 -11.086 -44.602 1.00 59.19 86 GLY A CA 1
ATOM 605 C C . GLY A 1 86 ? 20.218 -9.647 -44.463 1.00 59.19 86 GLY A C 1
ATOM 606 O O . GLY A 1 86 ? 19.109 -9.369 -44.912 1.00 59.19 86 GLY A O 1
ATOM 607 N N . THR A 1 87 ? 20.997 -8.715 -43.894 1.00 61.25 87 THR A N 1
ATOM 608 C CA . THR A 1 87 ? 20.591 -7.304 -43.770 1.00 61.25 87 THR A CA 1
ATOM 609 C C . THR A 1 87 ? 20.419 -6.652 -45.141 1.00 61.25 87 THR A C 1
ATOM 611 O O . THR A 1 87 ? 19.377 -6.054 -45.405 1.00 61.25 87 THR A O 1
ATOM 614 N N . VAL A 1 88 ? 21.402 -6.789 -46.034 1.00 58.06 88 VAL A N 1
ATOM 615 C CA . VAL A 1 88 ? 21.312 -6.245 -47.398 1.00 58.06 88 VAL A CA 1
ATOM 616 C C . VAL A 1 88 ? 20.180 -6.910 -48.186 1.00 58.06 88 VAL A C 1
ATOM 618 O O . VAL A 1 88 ? 19.439 -6.225 -48.883 1.00 58.06 88 VAL A O 1
ATOM 621 N N . ASP A 1 89 ? 19.973 -8.216 -48.018 1.00 61.00 89 ASP A N 1
ATOM 622 C CA . ASP A 1 89 ? 18.898 -8.953 -48.695 1.00 61.00 89 ASP A CA 1
ATOM 623 C C . ASP A 1 89 ? 17.494 -8.477 -48.268 1.00 61.00 89 ASP A C 1
ATOM 625 O O . ASP A 1 89 ? 16.633 -8.215 -49.109 1.00 61.00 89 ASP A O 1
ATOM 629 N N . ALA A 1 90 ? 17.286 -8.256 -46.965 1.00 60.94 90 ALA A N 1
ATOM 630 C CA . ALA A 1 90 ? 16.032 -7.733 -46.422 1.00 60.94 90 ALA A CA 1
ATOM 631 C C . ALA A 1 90 ? 15.709 -6.314 -46.922 1.00 60.94 90 ALA A C 1
ATOM 633 O O . ALA A 1 90 ? 14.547 -6.002 -47.183 1.00 60.94 90 ALA A O 1
ATOM 634 N N . LEU A 1 91 ? 16.729 -5.465 -47.092 1.00 56.38 91 LEU A N 1
ATOM 635 C CA . LEU A 1 91 ? 16.572 -4.109 -47.632 1.00 56.38 91 LEU A CA 1
ATOM 636 C C . LEU A 1 91 ? 16.192 -4.109 -49.122 1.00 56.38 91 LEU A C 1
ATOM 638 O O . LEU A 1 91 ? 15.477 -3.216 -49.571 1.00 56.38 91 LEU A O 1
ATOM 642 N N . LEU A 1 92 ? 16.662 -5.100 -49.881 1.00 55.06 92 LEU A N 1
ATOM 643 C CA . LEU A 1 92 ? 16.490 -5.173 -51.333 1.00 55.06 92 LEU A CA 1
ATOM 644 C C . LEU A 1 92 ? 15.201 -5.871 -51.772 1.00 55.06 92 LEU A C 1
ATOM 646 O O . LEU A 1 92 ? 14.642 -5.517 -52.808 1.00 55.06 92 LEU A O 1
ATOM 650 N N . ASN A 1 93 ? 14.742 -6.865 -51.008 1.00 51.50 93 ASN A N 1
ATOM 651 C CA . ASN A 1 93 ? 13.709 -7.802 -51.457 1.00 51.50 93 ASN A CA 1
ATOM 652 C C . ASN A 1 93 ? 12.385 -7.723 -50.670 1.00 51.50 93 ASN A C 1
ATOM 654 O O . ASN A 1 93 ? 11.428 -8.402 -51.034 1.00 51.50 93 ASN A O 1
ATOM 658 N N . HIS A 1 94 ? 12.290 -6.891 -49.622 1.00 50.41 94 HIS A N 1
ATOM 659 C CA . HIS A 1 94 ? 11.105 -6.805 -48.755 1.00 50.41 94 HIS A CA 1
ATOM 660 C C . HIS A 1 94 ? 10.720 -5.358 -48.382 1.00 50.41 94 HIS A C 1
ATOM 662 O O . HIS A 1 94 ? 10.735 -4.976 -47.212 1.00 50.41 94 HIS A O 1
ATOM 668 N N . ASN A 1 95 ? 10.302 -4.545 -49.361 1.00 50.44 95 ASN A N 1
ATOM 669 C CA . ASN A 1 95 ? 9.629 -3.274 -49.066 1.00 50.44 95 ASN A CA 1
ATOM 670 C C . ASN A 1 95 ? 8.097 -3.440 -49.151 1.00 50.44 95 ASN A C 1
ATOM 672 O O . ASN A 1 95 ? 7.573 -3.629 -50.247 1.00 50.44 95 ASN A O 1
ATOM 676 N N . PRO A 1 96 ? 7.349 -3.355 -48.034 1.00 42.41 96 PRO A N 1
ATOM 677 C CA . PRO A 1 96 ? 5.896 -3.552 -48.036 1.00 42.41 96 PRO A CA 1
ATOM 678 C C . PRO A 1 96 ? 5.129 -2.445 -48.776 1.00 42.41 96 PRO A C 1
ATOM 680 O O . PRO A 1 96 ? 3.946 -2.615 -49.060 1.00 42.41 96 PRO A O 1
ATOM 683 N N . ASN A 1 97 ? 5.786 -1.324 -49.091 1.00 45.62 97 ASN A N 1
ATOM 684 C CA . ASN A 1 97 ? 5.155 -0.158 -49.702 1.00 45.62 97 ASN A CA 1
ATOM 685 C C . ASN A 1 97 ? 5.345 -0.082 -51.227 1.00 45.62 97 ASN A C 1
ATOM 687 O O . ASN A 1 97 ? 4.668 0.724 -51.864 1.00 45.62 97 ASN A O 1
ATOM 691 N N . PHE A 1 98 ? 6.226 -0.898 -51.825 1.00 52.19 98 PHE A N 1
ATOM 692 C CA . PHE A 1 98 ? 6.544 -0.827 -53.257 1.00 52.19 98 PHE A CA 1
ATOM 693 C C . PHE A 1 98 ? 6.658 -2.222 -53.887 1.00 52.19 98 PHE A C 1
ATOM 695 O O . PHE A 1 98 ? 7.446 -3.056 -53.452 1.00 52.19 98 PHE A O 1
ATOM 702 N N . SER A 1 99 ? 5.884 -2.480 -54.945 1.00 51.28 99 SER A N 1
ATOM 703 C CA . SER A 1 99 ? 5.996 -3.702 -55.752 1.00 51.28 99 SER A CA 1
ATOM 704 C C . SER A 1 99 ? 7.137 -3.578 -56.769 1.00 51.28 99 SER A C 1
ATOM 706 O O . SER A 1 99 ? 7.180 -2.594 -57.502 1.00 51.28 99 SER A O 1
ATOM 708 N N . GLY A 1 100 ? 8.026 -4.569 -56.869 1.00 55.94 100 GLY A N 1
ATOM 709 C CA . GLY A 1 100 ? 9.113 -4.611 -57.862 1.00 55.94 100 GLY A CA 1
ATOM 710 C C . GLY A 1 100 ? 10.431 -5.104 -57.264 1.00 55.94 100 GLY A C 1
ATOM 711 O O . GLY A 1 100 ? 10.450 -5.564 -56.126 1.00 55.94 100 GLY A O 1
ATOM 712 N N . SER A 1 101 ? 11.523 -4.997 -58.021 1.00 55.00 101 SER A N 1
ATOM 713 C CA . SER A 1 101 ? 12.880 -5.310 -57.553 1.00 55.00 101 SER A CA 1
ATOM 714 C C . SER A 1 101 ? 13.770 -4.078 -57.679 1.00 55.00 101 SER A C 1
ATOM 716 O O . SER A 1 101 ? 13.652 -3.327 -58.646 1.00 55.00 101 SER A O 1
ATOM 718 N N . VAL A 1 102 ? 14.682 -3.896 -56.724 1.00 55.00 102 VAL A N 1
ATOM 719 C CA . VAL A 1 102 ? 15.700 -2.840 -56.766 1.00 55.00 102 VAL A CA 1
ATOM 720 C C . VAL A 1 102 ? 16.590 -3.021 -58.001 1.00 55.00 102 VAL A C 1
ATOM 722 O O . VAL A 1 102 ? 17.167 -4.088 -58.213 1.00 55.00 102 VAL A O 1
ATOM 725 N N . THR A 1 103 ? 16.699 -1.978 -58.823 1.00 53.56 103 THR A N 1
ATOM 726 C CA . THR A 1 103 ? 17.529 -1.940 -60.035 1.00 53.56 103 THR A CA 1
ATOM 727 C C . THR A 1 103 ? 18.953 -1.464 -59.743 1.00 53.56 103 THR A C 1
ATOM 729 O O . THR A 1 103 ? 19.881 -1.882 -60.436 1.00 53.56 103 THR A O 1
ATOM 732 N N . ASN A 1 104 ? 19.154 -0.653 -58.697 1.00 55.22 104 ASN A N 1
ATOM 733 C CA . ASN A 1 104 ? 20.476 -0.231 -58.223 1.00 55.22 104 ASN A CA 1
ATOM 734 C C . ASN A 1 104 ? 20.498 -0.023 -56.695 1.00 55.22 104 ASN A C 1
ATOM 736 O O . ASN A 1 104 ? 19.515 0.446 -56.128 1.00 55.22 104 ASN A O 1
ATOM 740 N N . PHE A 1 105 ? 21.613 -0.350 -56.034 1.00 56.12 105 PHE A N 1
ATOM 741 C CA . PHE A 1 105 ? 21.783 -0.223 -54.582 1.00 56.12 105 PHE A CA 1
ATOM 742 C C . PHE A 1 105 ? 23.218 0.135 -54.213 1.00 56.12 105 PHE A C 1
ATOM 744 O O . PHE A 1 105 ? 24.157 -0.561 -54.606 1.00 56.12 105 PHE A O 1
ATOM 751 N N . SER A 1 106 ? 23.366 1.164 -53.384 1.00 57.75 106 SER A N 1
ATOM 752 C CA . SER A 1 106 ? 24.658 1.612 -52.870 1.00 57.75 106 SER A CA 1
ATOM 753 C C . SER A 1 106 ? 24.583 1.799 -51.358 1.00 57.75 106 SER A C 1
ATOM 755 O O . SER A 1 106 ? 23.604 2.338 -50.852 1.00 57.75 106 SER A O 1
ATOM 757 N N . VAL A 1 107 ? 25.629 1.382 -50.636 1.00 57.50 107 VAL A N 1
ATOM 758 C CA . VAL A 1 107 ? 25.776 1.609 -49.189 1.00 57.50 107 VAL A CA 1
ATOM 759 C C . VAL A 1 107 ? 27.138 2.198 -48.904 1.00 57.50 107 VAL A C 1
ATOM 761 O O . VAL A 1 107 ? 28.152 1.715 -49.401 1.00 57.50 107 VAL A O 1
ATOM 764 N N . LEU A 1 108 ? 27.157 3.194 -48.037 1.00 60.44 108 LEU A N 1
ATOM 765 C CA . LEU A 1 108 ? 28.354 3.791 -47.493 1.00 60.44 108 LEU A CA 1
ATOM 766 C C . LEU A 1 108 ? 28.317 3.671 -45.981 1.00 60.44 108 LEU A C 1
ATOM 768 O O . LEU A 1 108 ? 27.275 3.861 -45.366 1.00 60.44 108 LEU A O 1
ATOM 772 N N . THR A 1 109 ? 29.456 3.351 -45.385 1.00 57.56 109 THR A N 1
ATOM 773 C CA . THR A 1 109 ? 29.582 3.149 -43.947 1.00 57.56 109 THR A CA 1
ATOM 774 C C . THR A 1 109 ? 30.906 3.726 -43.477 1.00 57.56 109 THR A C 1
ATOM 776 O O . THR A 1 109 ? 31.959 3.316 -43.960 1.00 57.56 109 THR A O 1
ATOM 779 N N . GLN A 1 110 ? 30.857 4.611 -42.485 1.00 60.47 110 GLN A N 1
ATOM 780 C CA . GLN A 1 110 ? 32.027 5.209 -41.851 1.00 60.47 110 GLN A CA 1
ATOM 781 C C . GLN A 1 110 ? 31.990 5.027 -40.337 1.00 60.47 110 GLN A C 1
ATOM 783 O O . GLN A 1 110 ? 30.977 5.278 -39.693 1.00 60.47 110 GLN A O 1
ATOM 788 N N . THR A 1 111 ? 33.123 4.659 -39.745 1.00 59.47 111 THR A N 1
ATOM 789 C CA . THR A 1 111 ? 33.308 4.720 -38.293 1.00 59.47 111 THR A CA 1
ATOM 790 C C . THR A 1 111 ? 33.840 6.099 -37.901 1.00 59.47 111 THR A C 1
ATOM 792 O O . THR A 1 111 ? 34.942 6.481 -38.297 1.00 59.47 111 THR A O 1
ATOM 795 N N . MET A 1 112 ? 33.089 6.841 -37.090 1.00 59.47 112 MET A N 1
ATOM 796 C CA . MET A 1 112 ? 33.453 8.177 -36.618 1.00 59.47 112 MET A CA 1
ATOM 797 C C . MET A 1 112 ? 33.143 8.369 -35.133 1.00 59.47 112 MET A C 1
ATOM 799 O O . MET A 1 112 ? 32.174 7.831 -34.605 1.00 59.47 112 MET A O 1
ATOM 803 N N . THR A 1 113 ? 33.957 9.167 -34.448 1.00 62.91 113 THR A N 1
ATOM 804 C CA . THR A 1 113 ? 33.669 9.582 -33.071 1.00 62.91 113 THR A CA 1
ATOM 805 C C . THR A 1 113 ? 32.648 10.714 -33.089 1.00 62.91 113 THR A C 1
ATOM 807 O O . THR A 1 113 ? 32.909 11.763 -33.675 1.00 62.91 113 THR A O 1
ATOM 810 N N . LEU A 1 114 ? 31.502 10.517 -32.438 1.00 60.38 114 LEU A N 1
ATOM 811 C CA . LEU A 1 114 ? 30.482 11.548 -32.248 1.00 60.38 114 LEU A CA 1
ATOM 812 C C . LEU A 1 114 ? 30.447 11.951 -30.775 1.00 60.38 114 LEU A C 1
ATOM 814 O O . LEU A 1 114 ? 30.447 11.098 -29.888 1.00 60.38 114 LEU A O 1
ATOM 818 N N . ASN A 1 115 ? 30.414 13.255 -30.520 1.00 65.56 115 ASN A N 1
ATOM 819 C CA . ASN A 1 115 ? 30.281 13.816 -29.181 1.00 65.56 115 ASN A CA 1
ATOM 820 C C . ASN A 1 115 ? 28.801 13.883 -28.786 1.00 65.56 115 ASN A C 1
ATOM 822 O O . ASN A 1 115 ? 27.946 14.047 -29.651 1.00 65.56 115 ASN A O 1
ATOM 826 N N . ALA A 1 116 ? 28.487 13.819 -27.491 1.00 62.28 116 ALA A N 1
ATOM 827 C CA . ALA A 1 116 ? 27.117 14.016 -27.022 1.00 62.28 116 ALA A CA 1
ATOM 828 C C . ALA A 1 116 ? 26.559 15.374 -27.490 1.00 62.28 116 ALA A C 1
ATOM 830 O O . ALA A 1 116 ? 27.206 16.408 -27.308 1.00 62.28 116 ALA A O 1
ATOM 831 N N . GLY A 1 117 ? 25.382 15.375 -28.115 1.00 54.75 117 GLY A N 1
ATOM 832 C CA . GLY A 1 117 ? 24.771 16.570 -28.695 1.00 54.75 117 GLY A CA 1
ATOM 833 C C . GLY A 1 117 ? 23.832 16.278 -29.863 1.00 54.75 117 GLY A C 1
ATOM 834 O O . GLY A 1 117 ? 23.617 15.128 -30.244 1.00 54.75 117 GLY A O 1
ATOM 835 N N . THR A 1 118 ? 23.266 17.342 -30.429 1.00 54.25 118 THR A N 1
ATOM 836 C CA . THR A 1 118 ? 22.352 17.271 -31.575 1.00 54.25 118 THR A CA 1
ATOM 837 C C . THR A 1 118 ? 23.106 17.424 -32.887 1.00 54.25 118 THR A C 1
ATOM 839 O O . THR A 1 118 ? 23.953 18.308 -33.038 1.00 54.25 118 THR A O 1
ATOM 842 N N . TYR A 1 119 ? 22.745 16.581 -33.846 1.00 56.09 119 TYR A N 1
ATOM 843 C CA . TYR A 1 119 ? 23.271 16.577 -35.197 1.00 56.09 119 TYR A CA 1
ATOM 844 C C . TYR A 1 119 ? 22.138 16.694 -36.213 1.00 56.09 119 TYR A C 1
ATOM 846 O O . TYR A 1 119 ? 21.048 16.164 -36.014 1.00 56.09 119 TYR A O 1
ATOM 854 N N . SER A 1 120 ? 22.424 17.371 -37.316 1.00 54.31 120 SER A N 1
ATOM 855 C CA . SER A 1 120 ? 21.614 17.445 -38.523 1.00 54.31 120 SER A CA 1
ATOM 856 C C . SER A 1 120 ? 22.227 16.541 -39.584 1.00 54.31 120 SER A C 1
ATOM 858 O O . SER A 1 120 ? 23.390 16.714 -39.953 1.00 54.31 120 SER A O 1
ATOM 860 N N . PHE A 1 121 ? 21.437 15.602 -40.087 1.00 58.47 121 PHE A N 1
ATOM 861 C CA . PHE A 1 121 ? 21.747 14.805 -41.265 1.00 58.47 121 PHE A CA 1
ATOM 862 C C . PHE A 1 121 ? 20.949 15.347 -42.446 1.00 58.47 121 PHE A C 1
ATOM 864 O O . PHE A 1 121 ? 19.727 15.451 -42.355 1.00 58.47 121 PHE A O 1
ATOM 871 N N . ALA A 1 122 ? 21.617 15.702 -43.538 1.00 54.97 122 ALA A N 1
ATOM 872 C CA . ALA A 1 122 ? 20.959 16.162 -44.751 1.00 54.97 122 ALA A CA 1
ATOM 873 C C . ALA A 1 122 ? 21.346 15.295 -45.944 1.00 54.97 122 ALA A C 1
ATOM 875 O O . ALA A 1 122 ? 22.451 14.768 -45.989 1.00 54.97 122 ALA A O 1
ATOM 876 N N . TRP A 1 123 ? 20.459 15.156 -46.923 1.00 60.88 123 TRP A N 1
ATOM 877 C CA . TRP A 1 123 ? 20.749 14.453 -48.167 1.00 60.88 123 TRP A CA 1
ATOM 878 C C . TRP A 1 123 ? 19.994 15.060 -49.346 1.00 60.88 123 TRP A C 1
ATOM 880 O O . TRP A 1 123 ? 18.950 15.687 -49.175 1.00 60.88 123 TRP A O 1
ATOM 890 N N . ALA A 1 124 ? 20.519 14.858 -50.548 1.00 55.59 124 ALA A N 1
ATOM 891 C CA . ALA A 1 124 ? 19.867 15.216 -51.800 1.00 55.59 124 ALA A CA 1
ATOM 892 C C . ALA A 1 124 ? 20.067 14.086 -52.810 1.00 55.59 124 ALA A C 1
ATOM 894 O O . ALA A 1 124 ? 21.162 13.531 -52.912 1.00 55.59 124 ALA A O 1
ATOM 895 N N . LEU A 1 125 ? 19.014 13.753 -53.551 1.00 58.19 125 LEU A N 1
ATOM 896 C CA . LEU A 1 125 ? 19.097 12.809 -54.655 1.00 58.19 125 LEU A CA 1
ATOM 897 C C . LEU A 1 125 ? 19.585 13.553 -55.897 1.00 58.19 125 LEU A C 1
ATOM 899 O O . LEU A 1 125 ? 19.183 14.692 -56.158 1.00 58.19 125 LEU A O 1
ATOM 903 N N . ASN A 1 126 ? 20.470 12.907 -56.645 1.00 55.09 126 ASN A N 1
ATOM 904 C CA . ASN A 1 126 ? 20.936 13.379 -57.934 1.00 55.09 126 ASN A CA 1
ATOM 905 C C . ASN A 1 126 ? 20.319 12.501 -59.026 1.00 55.09 126 ASN A C 1
ATOM 907 O O . ASN A 1 126 ? 20.443 11.276 -58.987 1.00 55.09 126 ASN A O 1
ATOM 911 N N . VAL A 1 127 ? 19.639 13.138 -59.973 1.00 52.28 127 VAL A N 1
ATOM 912 C CA . VAL A 1 127 ? 18.845 12.477 -61.009 1.00 52.28 127 VAL A CA 1
ATOM 913 C C . VAL A 1 127 ? 19.399 12.961 -62.346 1.00 52.28 127 VAL A C 1
ATOM 915 O O . VAL A 1 127 ? 19.165 14.098 -62.741 1.00 52.28 127 VAL A O 1
ATOM 918 N N . THR A 1 128 ? 20.245 12.152 -62.989 1.00 48.44 128 THR A N 1
ATOM 919 C CA . THR A 1 128 ? 21.005 12.578 -64.182 1.00 48.44 128 THR A CA 1
ATOM 920 C C . THR A 1 128 ? 20.237 12.479 -65.501 1.00 48.44 128 THR A C 1
ATOM 922 O O . THR A 1 128 ? 20.703 13.002 -66.514 1.00 48.44 128 THR A O 1
ATOM 925 N N . ASP A 1 129 ? 19.043 11.896 -65.498 1.00 50.28 129 ASP A N 1
ATOM 926 C CA . ASP A 1 129 ? 18.035 12.008 -66.551 1.00 50.28 129 ASP A CA 1
ATOM 927 C C . ASP A 1 129 ? 16.662 12.341 -65.924 1.00 50.28 129 ASP A C 1
ATOM 929 O O . ASP A 1 129 ? 16.455 12.160 -64.728 1.00 50.28 129 ASP A O 1
ATOM 933 N N . PRO A 1 130 ? 15.694 12.912 -66.656 1.00 40.84 130 PRO A N 1
ATOM 934 C CA . PRO A 1 130 ? 14.424 13.306 -66.055 1.00 40.84 130 PRO A CA 1
ATOM 935 C C . PRO A 1 130 ? 13.609 12.063 -65.659 1.00 40.84 130 PRO A C 1
ATOM 937 O O . PRO A 1 130 ? 12.869 11.519 -66.477 1.00 40.84 130 PRO A O 1
ATOM 940 N N . GLY A 1 131 ? 13.731 11.630 -64.402 1.00 40.88 131 GLY A N 1
ATOM 941 C CA . GLY A 1 131 ? 12.911 10.566 -63.818 1.00 40.88 131 GLY A CA 1
ATOM 942 C C . GLY A 1 131 ? 13.622 9.529 -62.941 1.00 40.88 131 GLY A C 1
ATOM 943 O O . GLY A 1 131 ? 12.903 8.773 -62.303 1.00 40.88 131 GLY A O 1
ATOM 944 N N . PHE A 1 132 ? 14.961 9.475 -62.860 1.00 48.66 132 PHE A N 1
ATOM 945 C CA . PHE A 1 132 ? 15.665 8.305 -62.308 1.00 48.66 132 PHE A CA 1
ATOM 946 C C . PHE A 1 132 ? 16.662 8.654 -61.176 1.00 48.66 132 PHE A C 1
ATOM 948 O O . PHE A 1 132 ? 17.518 9.524 -61.311 1.00 48.66 132 PHE A O 1
ATOM 955 N N . ASN A 1 133 ? 16.600 7.958 -60.035 1.00 48.81 133 ASN A N 1
ATOM 956 C CA . ASN A 1 133 ? 17.538 8.156 -58.917 1.00 48.81 133 ASN A CA 1
ATOM 957 C C . ASN A 1 133 ? 18.900 7.493 -59.214 1.00 48.81 133 ASN A C 1
ATOM 959 O O . ASN A 1 133 ? 19.051 6.280 -59.049 1.00 48.81 133 ASN A O 1
ATOM 963 N N . ASP A 1 134 ? 19.899 8.281 -59.615 1.00 51.28 134 ASP A N 1
ATOM 964 C CA . ASP A 1 134 ? 21.209 7.783 -60.067 1.00 51.28 134 ASP A CA 1
ATOM 965 C C . ASP A 1 134 ? 22.341 7.948 -59.030 1.00 51.28 134 ASP A C 1
ATOM 967 O O . ASP A 1 134 ? 23.450 7.432 -59.216 1.00 51.28 134 ASP A O 1
ATOM 971 N N . GLY A 1 135 ? 22.075 8.625 -57.911 1.00 55.97 135 GLY A N 1
ATOM 972 C CA . GLY A 1 135 ? 22.955 8.682 -56.742 1.00 55.97 135 GLY A CA 1
ATOM 973 C C . GLY A 1 135 ? 22.445 9.626 -55.652 1.00 55.97 135 GLY A C 1
ATOM 974 O O . GLY A 1 135 ? 21.491 10.378 -55.857 1.00 55.97 135 GLY A O 1
ATOM 975 N N . ALA A 1 136 ? 23.126 9.641 -54.504 1.00 58.12 136 ALA A N 1
ATOM 976 C CA . ALA A 1 136 ? 22.754 10.467 -53.355 1.00 58.12 136 ALA A CA 1
ATOM 977 C C . ALA A 1 136 ? 23.959 11.213 -52.770 1.00 58.12 136 ALA A C 1
ATOM 979 O O . ALA A 1 136 ? 25.029 10.642 -52.558 1.00 58.12 136 ALA A O 1
ATOM 980 N N . LEU A 1 137 ? 23.770 12.494 -52.465 1.00 57.28 137 LEU A N 1
ATOM 981 C CA . LEU A 1 137 ? 24.675 13.299 -51.646 1.00 57.28 137 LEU A CA 1
ATOM 982 C C . LEU A 1 137 ? 24.163 13.316 -50.217 1.00 57.28 137 LEU A C 1
ATOM 984 O O . LEU A 1 137 ? 22.953 13.378 -50.011 1.00 57.28 137 LEU A O 1
ATOM 988 N N . PHE A 1 138 ? 25.056 13.347 -49.236 1.00 63.28 138 PHE A N 1
ATOM 989 C CA . PHE A 1 138 ? 24.648 13.514 -47.850 1.00 63.28 138 PHE A CA 1
ATOM 990 C C . PHE A 1 138 ? 25.673 14.269 -47.013 1.00 63.28 138 PHE A C 1
ATOM 992 O O . PHE A 1 138 ? 26.876 14.234 -47.264 1.00 63.28 138 PHE A O 1
ATOM 999 N N . SER A 1 139 ? 25.182 14.945 -45.982 1.00 57.94 139 SER A N 1
ATOM 1000 C CA . SER A 1 139 ? 25.974 15.669 -45.008 1.00 57.94 139 SER A CA 1
ATOM 1001 C C . SER A 1 139 ? 25.543 15.342 -43.586 1.00 57.94 139 SER A C 1
ATOM 1003 O O . SER A 1 139 ? 24.381 15.057 -43.303 1.00 57.94 139 SER A O 1
ATOM 1005 N N . LEU A 1 140 ? 26.500 15.409 -42.671 1.00 57.06 140 LEU A N 1
ATOM 1006 C CA . LEU A 1 140 ? 26.281 15.358 -41.237 1.00 57.06 140 LEU A CA 1
ATOM 1007 C C . LEU A 1 140 ? 26.915 16.603 -40.617 1.00 57.06 140 LEU A C 1
ATOM 1009 O O . LEU A 1 140 ? 28.097 16.872 -40.822 1.00 57.06 140 LEU A O 1
ATOM 1013 N N . SER A 1 141 ? 26.145 17.374 -39.857 1.00 49.81 141 SER A N 1
ATOM 1014 C CA . SER A 1 141 ? 26.621 18.604 -39.223 1.00 49.81 141 SER A CA 1
ATOM 1015 C C . SER A 1 141 ? 26.067 18.750 -37.813 1.00 49.81 141 SER A C 1
ATOM 1017 O O . SER A 1 141 ? 24.901 18.473 -37.571 1.00 49.81 141 SER A O 1
ATOM 1019 N N . GLY A 1 142 ? 26.885 19.163 -36.854 1.00 47.00 142 GLY A N 1
ATOM 1020 C CA . GLY A 1 142 ? 26.446 19.297 -35.466 1.00 47.00 142 GLY A CA 1
ATOM 1021 C C . GLY A 1 142 ? 27.600 19.211 -34.486 1.00 47.00 142 GLY A C 1
ATOM 1022 O O . GLY A 1 142 ? 28.608 18.561 -34.752 1.00 47.00 142 GLY A O 1
ATOM 1023 N N . ASN A 1 143 ? 27.466 19.906 -33.358 1.00 50.28 143 ASN A N 1
ATOM 1024 C CA . ASN A 1 143 ? 28.446 19.893 -32.270 1.00 50.28 143 ASN A CA 1
ATOM 1025 C C . ASN A 1 143 ? 29.910 20.121 -32.725 1.00 50.28 143 ASN A C 1
ATOM 1027 O O . ASN A 1 143 ? 30.829 19.408 -32.325 1.00 50.28 143 ASN A O 1
ATOM 1031 N N . GLY A 1 144 ? 30.114 21.084 -33.633 1.00 43.25 144 GLY A N 1
ATOM 1032 C CA . GLY A 1 144 ? 31.428 21.421 -34.195 1.00 43.25 144 GLY A CA 1
ATOM 1033 C C . GLY A 1 144 ? 31.929 20.504 -35.321 1.00 43.25 144 GLY A C 1
ATOM 1034 O O . GLY A 1 144 ? 32.966 20.806 -35.905 1.00 43.25 144 GLY A O 1
ATOM 1035 N N . MET A 1 145 ? 31.203 19.435 -35.665 1.00 47.75 145 MET A N 1
ATOM 1036 C CA . MET A 1 145 ? 31.504 18.555 -36.799 1.00 47.75 145 MET A CA 1
ATOM 1037 C C . MET A 1 145 ? 30.733 18.982 -38.048 1.00 47.75 145 MET A C 1
ATOM 1039 O O . MET A 1 145 ? 29.559 19.344 -37.966 1.00 47.75 145 MET A O 1
ATOM 1043 N N . GLN A 1 146 ? 31.392 18.906 -39.204 1.00 47.81 146 GLN A N 1
ATOM 1044 C CA . GLN A 1 146 ? 30.775 18.996 -40.527 1.00 47.81 146 GLN A CA 1
ATOM 1045 C C . GLN A 1 146 ? 31.412 17.947 -41.434 1.00 47.81 146 GLN A C 1
ATOM 1047 O O . GLN A 1 146 ? 32.634 17.846 -41.516 1.00 47.81 146 GLN A O 1
ATOM 1052 N N . TYR A 1 147 ? 30.571 17.167 -42.092 1.00 55.09 147 TYR A N 1
ATOM 1053 C CA . TYR A 1 147 ? 30.943 16.008 -42.880 1.00 55.09 147 TYR A CA 1
ATOM 1054 C C . TYR A 1 147 ? 30.050 15.951 -44.116 1.00 55.09 147 TYR A C 1
ATOM 1056 O O . TYR A 1 147 ? 28.851 16.192 -44.000 1.00 55.09 147 TYR A O 1
ATOM 1064 N N . LEU A 1 148 ? 30.621 15.687 -45.289 1.00 47.00 148 LEU A N 1
ATOM 1065 C CA . LEU A 1 148 ? 29.909 15.670 -46.567 1.00 47.00 148 LEU A CA 1
ATOM 1066 C C . LEU A 1 148 ? 30.488 14.560 -47.440 1.00 47.00 148 LEU A C 1
ATOM 1068 O O . LEU A 1 148 ? 31.698 14.526 -47.658 1.00 47.00 148 LEU A O 1
ATOM 1072 N N . GLU A 1 149 ? 29.626 13.692 -47.955 1.00 54.81 149 GLU A N 1
ATOM 1073 C CA . GLU A 1 149 ? 29.999 12.541 -48.774 1.00 54.81 149 GLU A CA 1
ATOM 1074 C C . GLU A 1 149 ? 28.920 12.219 -49.827 1.00 54.81 149 GLU A C 1
ATOM 1076 O O . GLU A 1 149 ? 27.823 12.781 -49.822 1.00 54.81 149 GLU A O 1
ATOM 1081 N N . SER A 1 150 ? 29.256 11.352 -50.788 1.00 51.78 150 SER A N 1
ATOM 1082 C CA . SER A 1 150 ? 28.418 11.013 -51.948 1.00 51.78 150 SER A CA 1
ATOM 1083 C C . SER A 1 150 ? 28.407 9.506 -52.188 1.00 51.78 150 SER A C 1
ATOM 1085 O O . SER A 1 150 ? 29.454 8.868 -52.107 1.00 51.78 150 SER A O 1
ATOM 1087 N N . LEU A 1 151 ? 27.253 8.955 -52.567 1.00 53.66 151 LEU A N 1
ATOM 1088 C CA . LEU A 1 151 ? 27.106 7.607 -53.116 1.00 53.66 151 LEU A CA 1
ATOM 1089 C C . LEU A 1 151 ? 26.870 7.682 -54.631 1.00 53.66 151 LEU A C 1
ATOM 1091 O O . LEU A 1 151 ? 26.066 8.485 -55.104 1.00 53.66 151 LEU A O 1
ATOM 1095 N N . ALA A 1 152 ? 27.596 6.849 -55.378 1.00 49.81 152 ALA A N 1
ATOM 1096 C CA . ALA A 1 152 ? 27.661 6.856 -56.838 1.00 49.81 152 ALA A CA 1
ATOM 1097 C C . ALA A 1 152 ? 26.902 5.686 -57.511 1.00 49.81 152 ALA A C 1
ATOM 1099 O O . ALA A 1 152 ? 26.779 4.605 -56.931 1.00 49.81 152 ALA A O 1
ATOM 1100 N N . ARG A 1 153 ? 26.461 5.907 -58.762 1.00 51.88 153 ARG A N 1
ATOM 1101 C CA . ARG A 1 153 ? 25.780 5.017 -59.723 1.00 51.88 153 ARG A CA 1
ATOM 1102 C C . ARG A 1 153 ? 26.588 3.761 -60.043 1.00 51.88 153 ARG A C 1
ATOM 1104 O O . ARG A 1 153 ? 27.817 3.797 -60.104 1.00 51.88 153 ARG A O 1
ATOM 1111 N N . ALA A 1 154 ? 25.891 2.677 -60.391 1.00 39.78 154 ALA A N 1
ATOM 1112 C CA . ALA A 1 154 ? 26.385 1.567 -61.204 1.00 39.78 154 ALA A CA 1
ATOM 1113 C C . ALA A 1 154 ? 26.195 1.897 -62.700 1.00 39.78 154 ALA A C 1
ATOM 1115 O O . ALA A 1 154 ? 25.074 1.993 -63.187 1.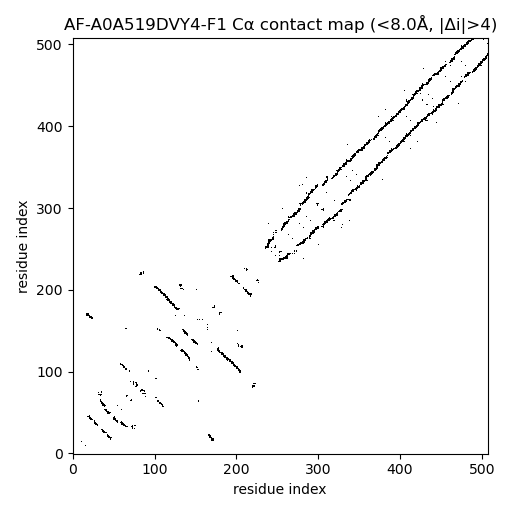00 39.78 154 ALA A O 1
ATOM 1116 N N . GLY A 1 155 ? 27.281 2.097 -63.446 1.00 37.97 155 GLY A N 1
ATOM 1117 C CA . GLY A 1 155 ? 27.239 2.099 -64.908 1.00 37.97 155 GLY A CA 1
ATOM 1118 C C . GLY A 1 155 ? 27.655 0.720 -65.400 1.00 37.97 155 GLY A C 1
ATOM 1119 O O . GLY A 1 155 ? 28.808 0.338 -65.209 1.00 37.97 155 GLY A O 1
ATOM 1120 N N . GLY A 1 156 ? 26.735 -0.033 -66.003 1.00 29.12 156 GLY A N 1
ATOM 1121 C CA . GLY A 1 156 ? 27.110 -1.202 -66.800 1.00 29.12 156 GLY A CA 1
ATOM 1122 C C . GLY A 1 156 ? 28.009 -0.795 -67.982 1.00 29.12 156 GLY A C 1
ATOM 1123 O O . GLY A 1 156 ? 28.077 0.387 -68.331 1.00 29.12 156 GLY A O 1
ATOM 1124 N N . PRO A 1 157 ? 28.716 -1.744 -68.616 1.00 25.91 157 PRO A N 1
ATOM 1125 C CA . PRO A 1 157 ? 29.594 -1.438 -69.739 1.00 25.91 157 PRO A CA 1
ATOM 1126 C C . PRO A 1 157 ? 28.759 -0.942 -70.933 1.00 25.91 157 PRO A C 1
ATOM 1128 O O . PRO A 1 157 ? 28.088 -1.744 -71.577 1.00 25.91 157 PRO A O 1
ATOM 1131 N N . GLY A 1 158 ? 28.780 0.365 -71.231 1.00 32.94 158 GLY A N 1
ATOM 1132 C CA . GLY A 1 158 ? 28.177 0.894 -72.465 1.00 32.94 158 GLY A CA 1
ATOM 1133 C C . GLY A 1 158 ? 27.692 2.349 -72.492 1.00 32.94 158 GLY A C 1
ATOM 1134 O O . GLY A 1 158 ? 27.424 2.836 -73.584 1.00 32.94 158 GLY A O 1
ATOM 1135 N N . ASP A 1 159 ? 27.591 3.067 -71.370 1.00 36.34 159 ASP A N 1
ATOM 1136 C CA . ASP A 1 159 ? 27.177 4.482 -71.398 1.00 36.34 159 ASP A CA 1
ATOM 1137 C C . ASP A 1 159 ? 28.391 5.413 -71.572 1.00 36.34 159 ASP A C 1
ATOM 1139 O O . ASP A 1 159 ? 29.221 5.554 -70.672 1.00 36.34 159 ASP A O 1
ATOM 1143 N N . THR A 1 160 ? 28.521 6.013 -72.758 1.00 34.84 160 THR A N 1
ATOM 1144 C CA . THR A 1 160 ? 29.620 6.922 -73.129 1.00 34.84 160 THR A CA 1
ATOM 1145 C C . THR A 1 160 ? 29.148 8.341 -73.463 1.00 34.84 160 THR A C 1
ATOM 1147 O O . THR A 1 160 ? 29.913 9.095 -74.061 1.00 34.84 160 THR A O 1
ATOM 1150 N N . SER A 1 161 ? 27.904 8.720 -73.141 1.00 36.47 161 SER A N 1
ATOM 1151 C CA . SER A 1 161 ? 27.324 10.011 -73.572 1.00 36.47 161 SER A CA 1
ATOM 1152 C C . SER A 1 161 ? 26.969 11.001 -72.453 1.00 36.47 161 SER A C 1
ATOM 1154 O O . SER A 1 161 ? 26.300 11.995 -72.719 1.00 36.47 161 SER A O 1
ATOM 1156 N N . GLY A 1 162 ? 27.471 10.798 -71.234 1.00 40.16 162 GLY A N 1
ATOM 1157 C CA . GLY A 1 162 ? 27.414 11.773 -70.132 1.00 40.16 162 GLY A CA 1
ATOM 1158 C C . GLY A 1 162 ? 28.807 12.137 -69.598 1.00 40.16 162 GLY A C 1
ATOM 1159 O O . GLY A 1 162 ? 29.794 11.536 -70.038 1.00 40.16 162 GLY A O 1
ATOM 1160 N N . PRO A 1 163 ? 28.932 13.107 -68.660 1.00 36.84 163 PRO A N 1
ATOM 1161 C CA . PRO A 1 163 ? 30.181 13.287 -67.918 1.00 36.84 163 PRO A CA 1
ATOM 1162 C C . PRO A 1 163 ? 30.625 11.921 -67.383 1.00 36.84 163 PRO A C 1
ATOM 1164 O O . PRO A 1 163 ? 29.782 11.131 -66.968 1.00 36.84 163 PRO A O 1
ATOM 1167 N N . SER A 1 164 ? 31.928 11.634 -67.500 1.00 39.31 164 SER A N 1
ATOM 1168 C CA . SER A 1 164 ? 32.576 10.357 -67.155 1.00 39.31 164 SER A CA 1
ATOM 1169 C C . SER A 1 164 ? 31.831 9.605 -66.040 1.00 39.31 164 SER A C 1
ATOM 1171 O O . SER A 1 164 ? 31.541 10.237 -65.023 1.00 39.31 164 SER A O 1
ATOM 1173 N N . PRO A 1 165 ? 31.592 8.277 -66.143 1.00 44.44 165 PRO A N 1
ATOM 1174 C CA . PRO A 1 165 ? 30.849 7.476 -65.149 1.00 44.44 165 PRO A CA 1
ATOM 1175 C C . PRO A 1 165 ? 31.443 7.494 -63.726 1.00 44.44 165 PRO A C 1
ATOM 1177 O O . PRO A 1 165 ? 30.944 6.826 -62.824 1.00 44.44 165 PRO A O 1
ATOM 1180 N N . ASN A 1 166 ? 32.520 8.254 -63.535 1.00 41.41 166 ASN A N 1
ATOM 1181 C CA . ASN A 1 166 ? 33.280 8.410 -62.318 1.00 41.41 166 ASN A CA 1
ATOM 1182 C C . ASN A 1 166 ? 33.323 9.866 -61.806 1.00 41.41 166 ASN A C 1
ATOM 1184 O O . ASN A 1 166 ? 33.994 10.108 -60.811 1.00 41.41 166 ASN A O 1
ATOM 1188 N N . THR A 1 167 ? 32.654 10.837 -62.443 1.00 41.50 167 THR A N 1
ATOM 1189 C CA . THR A 1 167 ? 32.695 12.259 -62.050 1.00 41.50 167 THR A CA 1
ATOM 1190 C C . THR A 1 167 ? 31.312 12.762 -61.619 1.00 41.50 167 THR A C 1
ATOM 1192 O O . THR A 1 167 ? 30.383 12.798 -62.417 1.00 41.50 167 THR A O 1
ATOM 1195 N N . TYR A 1 168 ? 31.183 13.186 -60.361 1.00 46.00 168 TYR A N 1
ATOM 1196 C CA . TYR A 1 168 ? 29.959 13.727 -59.754 1.00 46.00 168 TYR A CA 1
ATOM 1197 C C . TYR A 1 168 ? 30.030 15.233 -59.668 1.00 46.00 168 TYR A C 1
ATOM 1199 O O . TYR A 1 168 ? 31.083 15.739 -59.317 1.00 46.00 168 TYR A O 1
ATOM 1207 N N . VAL A 1 169 ? 28.919 15.935 -59.887 1.00 43.84 169 VAL A N 1
ATOM 1208 C CA . VAL A 1 169 ? 28.801 17.379 -59.647 1.00 43.84 169 VAL A CA 1
ATOM 1209 C C . VAL A 1 169 ? 27.593 17.617 -58.739 1.00 43.84 1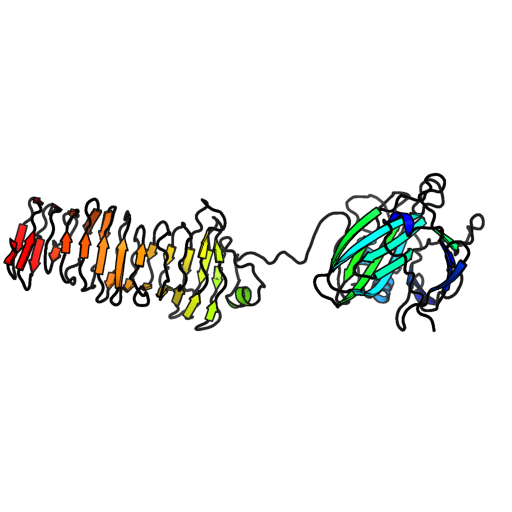69 VAL A C 1
ATOM 1211 O O . VAL A 1 169 ? 26.462 17.349 -59.130 1.00 43.84 169 VAL A O 1
ATOM 1214 N N . ALA A 1 170 ? 27.820 18.098 -57.519 1.00 44.22 170 ALA A N 1
ATOM 1215 C CA . ALA A 1 170 ? 26.768 18.567 -56.626 1.00 44.22 170 ALA A CA 1
ATOM 1216 C C . ALA A 1 170 ? 26.302 19.953 -57.086 1.00 44.22 170 ALA A C 1
ATOM 1218 O O . ALA A 1 170 ? 27.121 20.868 -57.164 1.00 44.22 170 ALA A O 1
ATOM 1219 N N . TYR A 1 171 ? 25.012 20.124 -57.376 1.00 45.81 171 TYR A N 1
ATOM 1220 C CA . TYR A 1 171 ? 24.417 21.427 -57.692 1.00 45.81 171 TYR A CA 1
ATOM 1221 C C . TYR A 1 171 ? 23.716 22.034 -56.466 1.00 45.81 171 TYR A C 1
ATOM 1223 O O . TYR A 1 171 ? 23.287 21.329 -55.551 1.00 45.81 171 TYR A O 1
ATOM 1231 N N . VAL A 1 172 ? 23.554 23.360 -56.472 1.00 45.97 172 VAL A N 1
ATOM 1232 C CA . VAL A 1 172 ? 22.437 24.006 -55.761 1.00 45.97 172 VAL A CA 1
ATOM 1233 C C . VAL A 1 172 ? 21.161 23.538 -56.461 1.00 45.97 172 VAL A C 1
ATOM 1235 O O . VAL A 1 172 ? 21.185 23.490 -57.685 1.00 45.97 172 VAL A O 1
ATOM 1238 N N . TYR A 1 173 ? 20.107 23.183 -55.709 1.00 44.78 173 TYR A N 1
ATOM 1239 C CA . TYR A 1 173 ? 18.805 22.715 -56.224 1.00 44.78 173 TYR A CA 1
ATOM 1240 C C . TYR A 1 173 ? 18.522 23.197 -57.655 1.00 44.78 173 TYR A C 1
ATOM 1242 O O . TYR A 1 173 ? 18.347 24.397 -57.883 1.00 44.78 173 TYR A O 1
ATOM 1250 N N . ASP A 1 174 ? 18.500 22.254 -58.595 1.00 47.97 174 ASP A N 1
ATOM 1251 C CA . ASP A 1 174 ? 18.253 22.526 -60.004 1.00 47.97 174 ASP A CA 1
ATOM 1252 C C . ASP A 1 174 ? 17.277 21.479 -60.558 1.00 47.97 174 ASP A C 1
ATOM 1254 O O . ASP A 1 174 ? 17.687 20.383 -60.955 1.00 47.97 174 ASP A O 1
ATOM 1258 N N . PRO A 1 175 ? 15.974 21.797 -60.587 1.00 46.88 175 PRO A N 1
ATOM 1259 C CA . PRO A 1 175 ? 14.957 20.875 -61.067 1.00 46.88 175 PRO A CA 1
ATOM 1260 C C . PRO A 1 175 ? 15.061 20.608 -62.577 1.00 46.88 175 PRO A C 1
ATOM 1262 O O . PRO A 1 175 ? 14.487 19.629 -63.044 1.00 46.88 175 PRO A O 1
ATOM 1265 N N . ALA A 1 176 ? 15.786 21.433 -63.348 1.00 46.91 176 ALA A N 1
ATOM 1266 C CA . ALA A 1 176 ? 16.013 21.187 -64.774 1.00 46.91 176 ALA A CA 1
ATOM 1267 C C . ALA A 1 176 ? 17.049 20.077 -65.021 1.00 46.91 176 ALA A C 1
ATOM 1269 O O . ALA A 1 176 ? 17.034 19.456 -66.081 1.00 46.91 176 ALA A O 1
ATOM 1270 N N . ASN A 1 177 ? 17.906 19.813 -64.030 1.00 48.88 177 ASN A N 1
ATOM 1271 C CA . ASN A 1 177 ? 18.936 18.774 -64.037 1.00 48.88 177 ASN A CA 1
ATOM 1272 C C . ASN A 1 177 ? 18.661 17.687 -62.979 1.00 48.88 177 ASN A C 1
ATOM 1274 O O . ASN A 1 177 ? 19.586 17.017 -62.536 1.00 48.88 177 ASN A O 1
ATOM 1278 N N . GLY A 1 178 ? 17.405 17.565 -62.525 1.00 47.59 178 GLY A N 1
ATOM 1279 C CA . GLY A 1 178 ? 16.936 16.472 -61.670 1.00 47.59 178 GLY A CA 1
ATOM 1280 C C . GLY A 1 178 ? 17.399 16.485 -60.201 1.00 47.59 178 GLY A C 1
ATOM 1281 O O . GLY A 1 178 ? 17.029 15.607 -59.428 1.00 47.59 178 GLY A O 1
ATOM 1282 N N . VAL A 1 179 ? 18.151 17.486 -59.743 1.00 51.56 179 VAL A N 1
ATOM 1283 C CA . VAL A 1 179 ? 18.637 17.522 -58.352 1.00 51.56 179 VAL A CA 1
ATOM 1284 C C . VAL A 1 179 ? 17.505 17.893 -57.392 1.00 51.56 179 VAL A C 1
ATOM 1286 O O . VAL A 1 179 ? 16.935 18.985 -57.480 1.00 51.56 179 VAL A O 1
ATOM 1289 N N . THR A 1 180 ? 17.193 17.012 -56.436 1.00 52.62 180 THR A N 1
ATOM 1290 C CA . THR A 1 180 ? 16.148 17.284 -55.437 1.00 52.62 180 THR A CA 1
ATOM 1291 C C . THR A 1 180 ? 16.614 18.328 -54.417 1.00 52.62 180 THR A C 1
ATOM 1293 O O . THR A 1 180 ? 17.816 18.481 -54.182 1.00 52.62 180 THR A O 1
ATOM 1296 N N . PRO A 1 181 ? 15.693 19.040 -53.738 1.00 51.41 181 PRO A N 1
ATOM 1297 C CA . PRO A 1 181 ? 16.058 19.838 -52.573 1.00 51.41 181 PRO A CA 1
ATOM 1298 C C . PRO A 1 181 ? 16.770 18.975 -51.525 1.00 51.41 181 PRO A C 1
ATOM 1300 O O . PRO A 1 181 ? 16.479 17.783 -51.396 1.00 51.41 181 PRO A O 1
ATOM 1303 N N . TRP A 1 182 ? 17.663 19.591 -50.748 1.00 51.16 182 TRP A N 1
ATOM 1304 C CA . TRP A 1 182 ? 18.231 18.942 -49.571 1.00 51.16 182 TRP A CA 1
ATOM 1305 C C . TRP A 1 182 ? 17.118 18.664 -48.563 1.00 51.16 182 TRP A C 1
ATOM 1307 O O . TRP A 1 182 ? 16.496 19.587 -48.033 1.00 51.16 182 TRP A O 1
ATOM 1317 N N . LEU A 1 183 ? 16.880 17.389 -48.292 1.00 52.50 183 LEU A N 1
ATOM 1318 C CA . LEU A 1 183 ? 16.076 16.941 -47.169 1.00 52.50 183 LEU A CA 1
ATOM 1319 C C . LEU A 1 183 ? 16.976 16.890 -45.939 1.00 52.50 183 LEU A C 1
ATOM 1321 O O . LEU A 1 183 ? 18.159 16.587 -46.043 1.00 52.50 183 LEU A O 1
ATOM 1325 N N . THR A 1 184 ? 16.449 17.262 -44.776 1.00 52.16 184 THR A N 1
ATOM 1326 C CA . THR A 1 184 ? 17.217 17.305 -43.525 1.00 52.16 184 THR A CA 1
ATOM 1327 C C . THR A 1 184 ? 16.409 16.681 -42.401 1.00 52.16 184 THR A C 1
ATOM 1329 O O . THR A 1 184 ? 15.213 16.930 -42.277 1.00 52.16 184 THR A O 1
ATOM 1332 N N . THR A 1 185 ? 17.078 15.902 -41.562 1.00 51.78 185 THR A N 1
ATOM 1333 C CA . THR A 1 185 ? 16.563 15.378 -40.298 1.00 51.78 185 THR A CA 1
ATOM 1334 C C . THR A 1 185 ? 17.558 15.663 -39.178 1.00 51.78 185 THR A C 1
ATOM 1336 O O . THR A 1 185 ? 18.727 15.955 -39.435 1.00 51.78 185 THR A O 1
ATOM 1339 N N . THR A 1 186 ? 17.112 15.593 -37.928 1.00 50.81 186 THR A N 1
ATOM 1340 C CA . THR A 1 186 ? 17.973 15.763 -36.754 1.00 50.81 186 THR A CA 1
ATOM 1341 C C . THR A 1 186 ? 17.955 14.519 -35.877 1.00 50.81 186 THR A C 1
ATOM 1343 O O . THR A 1 186 ? 16.950 13.819 -35.780 1.00 50.81 186 THR A O 1
ATOM 1346 N N . PHE A 1 187 ? 19.080 14.233 -35.226 1.00 54.62 187 PHE A N 1
ATOM 1347 C CA . PHE A 1 187 ? 19.201 13.156 -34.246 1.00 54.62 187 PHE A CA 1
ATOM 1348 C C . PHE A 1 187 ? 20.115 13.568 -33.088 1.00 54.62 187 PHE A C 1
ATOM 1350 O O . PHE A 1 187 ? 20.951 14.463 -33.219 1.00 54.62 187 PHE A O 1
ATOM 1357 N N . ASN A 1 188 ? 19.951 12.910 -31.939 1.00 56.56 188 ASN A N 1
ATOM 1358 C CA . ASN A 1 188 ? 20.706 13.204 -30.724 1.00 56.56 188 ASN A CA 1
ATOM 1359 C C . ASN A 1 188 ? 21.654 12.055 -30.380 1.00 56.56 188 ASN A C 1
ATOM 1361 O O . ASN A 1 188 ? 21.252 10.895 -30.348 1.00 56.56 188 ASN A O 1
ATOM 1365 N N . ILE A 1 189 ? 22.894 12.400 -30.047 1.00 57.75 189 ILE A N 1
ATOM 1366 C CA . ILE A 1 189 ? 23.869 11.499 -29.438 1.00 57.75 189 ILE A CA 1
ATOM 1367 C C . ILE A 1 189 ? 23.845 11.745 -27.933 1.00 57.75 189 ILE A C 1
ATOM 1369 O O . ILE A 1 189 ? 24.199 12.829 -27.477 1.00 57.75 189 ILE A O 1
ATOM 1373 N N . ALA A 1 190 ? 23.397 10.754 -27.161 1.00 52.97 190 ALA A N 1
ATOM 1374 C CA . ALA A 1 190 ? 23.291 10.869 -25.705 1.00 52.97 190 ALA A CA 1
ATOM 1375 C C . ALA A 1 190 ? 24.663 10.808 -25.013 1.00 52.97 190 ALA A C 1
ATOM 1377 O O . ALA A 1 190 ? 24.908 11.536 -24.054 1.00 52.97 190 ALA A O 1
ATOM 1378 N N . THR A 1 191 ? 25.574 9.983 -25.538 1.00 51.94 191 THR A N 1
ATOM 1379 C CA . THR A 1 191 ? 26.903 9.750 -24.959 1.00 51.94 191 THR A CA 1
ATOM 1380 C C . THR A 1 191 ? 27.972 9.860 -26.037 1.00 51.94 191 THR A C 1
ATOM 1382 O O . THR A 1 191 ? 27.842 9.262 -27.106 1.00 51.94 191 THR A O 1
ATOM 1385 N N . THR A 1 192 ? 29.049 10.597 -25.760 1.00 64.31 192 THR A N 1
ATOM 1386 C CA . THR A 1 192 ? 30.218 10.649 -26.648 1.00 64.31 192 THR A CA 1
ATOM 1387 C C . THR A 1 192 ? 30.783 9.246 -26.858 1.00 64.31 192 THR A C 1
ATOM 1389 O O . THR A 1 192 ? 31.029 8.527 -25.892 1.00 64.31 192 THR A O 1
ATOM 1392 N N . GLY A 1 193 ? 31.014 8.854 -28.107 1.00 58.28 193 GLY A N 1
ATOM 1393 C CA . GLY A 1 193 ? 31.446 7.499 -28.432 1.00 58.28 193 GLY A CA 1
ATOM 1394 C C . GLY A 1 193 ? 31.866 7.336 -29.885 1.00 58.28 193 GLY A C 1
ATOM 1395 O O . GLY A 1 193 ? 31.798 8.270 -30.680 1.00 58.28 193 GLY A O 1
ATOM 1396 N N . THR A 1 194 ? 32.325 6.135 -30.226 1.00 60.91 194 THR A N 1
ATOM 1397 C CA . THR A 1 194 ? 32.618 5.755 -31.612 1.00 60.91 194 THR A CA 1
ATOM 1398 C C . THR A 1 194 ? 31.373 5.134 -32.223 1.00 60.91 194 THR A C 1
ATOM 1400 O O . THR A 1 194 ? 30.841 4.170 -31.680 1.00 60.91 194 THR A O 1
ATOM 1403 N N . TYR A 1 195 ? 30.922 5.684 -33.344 1.00 59.59 195 TYR A N 1
ATOM 1404 C CA . TYR A 1 195 ? 29.720 5.258 -34.040 1.00 59.59 195 TYR A CA 1
ATOM 1405 C C . TYR A 1 195 ? 30.047 4.854 -35.471 1.00 59.59 195 TYR A C 1
ATOM 1407 O O . TYR A 1 195 ? 30.788 5.545 -36.168 1.00 59.59 195 TYR A O 1
ATOM 1415 N N . LYS A 1 196 ? 29.456 3.757 -35.935 1.00 60.75 196 LYS A N 1
ATOM 1416 C CA . LYS A 1 196 ? 29.335 3.470 -37.361 1.00 60.75 196 LYS A CA 1
ATOM 1417 C C . LYS A 1 196 ? 28.130 4.229 -37.891 1.00 60.75 196 LYS A C 1
ATOM 1419 O O . LYS A 1 196 ? 27.011 3.991 -37.446 1.00 60.75 196 LYS A O 1
ATOM 1424 N N . VAL A 1 197 ? 28.368 5.125 -38.829 1.00 64.12 197 VAL A N 1
ATOM 1425 C CA . VAL A 1 197 ? 27.354 5.903 -39.525 1.00 64.12 197 VAL A CA 1
ATOM 1426 C C . VAL A 1 197 ? 27.258 5.348 -40.937 1.00 64.12 197 VAL A C 1
ATOM 1428 O O . VAL A 1 197 ? 28.260 5.310 -41.647 1.00 64.12 197 VAL A O 1
ATOM 1431 N N . SER A 1 198 ? 26.086 4.843 -41.314 1.00 61.69 198 SER A N 1
ATOM 1432 C CA . SER A 1 198 ? 25.872 4.229 -42.626 1.00 61.69 198 SER A CA 1
ATOM 1433 C C . SER A 1 198 ? 24.708 4.857 -43.370 1.00 61.69 198 SER A C 1
ATOM 1435 O O . SER A 1 198 ? 23.747 5.306 -42.758 1.00 61.69 198 SER A O 1
ATOM 1437 N N . PHE A 1 199 ? 24.780 4.846 -44.692 1.00 62.84 199 PHE A N 1
ATOM 1438 C CA . PHE A 1 199 ? 23.849 5.494 -45.604 1.00 62.84 199 PHE A CA 1
ATOM 1439 C C . PHE A 1 199 ? 23.608 4.537 -46.763 1.00 62.84 199 PHE A C 1
ATOM 1441 O O . PHE A 1 199 ? 24.572 4.006 -47.308 1.00 62.84 199 PHE A O 1
ATOM 1448 N N . ALA A 1 200 ? 22.358 4.298 -47.134 1.00 61.41 200 ALA A N 1
ATOM 1449 C CA . ALA A 1 200 ? 22.012 3.406 -48.228 1.00 61.41 200 ALA A CA 1
ATOM 1450 C C . ALA A 1 200 ? 21.011 4.068 -49.172 1.00 61.41 200 ALA A C 1
ATOM 1452 O O . ALA A 1 200 ? 20.014 4.624 -48.715 1.00 61.41 200 ALA A O 1
ATOM 1453 N N . ASP A 1 201 ? 21.272 3.971 -50.470 1.00 63.56 201 ASP A N 1
ATOM 1454 C CA . ASP A 1 201 ? 20.450 4.534 -51.538 1.00 63.56 201 ASP A CA 1
ATOM 1455 C C . ASP A 1 201 ? 19.983 3.439 -52.508 1.00 63.56 201 ASP A C 1
ATOM 1457 O O . ASP A 1 201 ? 20.677 2.433 -52.702 1.00 63.56 201 ASP A O 1
ATOM 1461 N N . TYR A 1 202 ? 18.795 3.632 -53.088 1.00 62.69 202 TYR A N 1
ATOM 1462 C CA . TYR A 1 202 ? 18.067 2.634 -53.873 1.00 62.69 202 TYR A CA 1
ATOM 1463 C C . TYR A 1 202 ? 17.500 3.266 -55.145 1.00 62.69 202 TYR A C 1
ATOM 1465 O O . TYR A 1 202 ? 16.846 4.306 -55.087 1.00 62.69 202 TYR A O 1
ATOM 1473 N N . ASN A 1 203 ? 17.635 2.569 -56.274 1.00 57.59 203 ASN A N 1
ATOM 1474 C CA . ASN A 1 203 ? 16.774 2.778 -57.433 1.00 57.59 203 ASN A CA 1
ATOM 1475 C C . ASN A 1 203 ? 15.778 1.613 -57.520 1.00 57.59 203 ASN A C 1
ATOM 1477 O O . ASN A 1 203 ? 16.181 0.452 -57.585 1.00 57.59 203 ASN A O 1
ATOM 1481 N N . TRP A 1 204 ? 14.480 1.916 -57.495 1.00 55.00 204 TRP A N 1
ATOM 1482 C CA . TRP A 1 204 ? 13.390 0.938 -57.539 1.00 55.00 204 TRP A CA 1
ATOM 1483 C C . TRP A 1 204 ? 12.533 1.148 -58.789 1.00 55.00 204 TRP A C 1
ATOM 1485 O O . TRP A 1 204 ? 11.351 1.471 -58.693 1.00 55.00 204 TRP A O 1
ATOM 1495 N N . GLY A 1 205 ? 13.142 1.012 -59.970 1.00 54.53 205 GLY A N 1
ATOM 1496 C CA . GLY A 1 205 ? 12.449 1.272 -61.236 1.00 54.53 205 GLY A CA 1
ATOM 1497 C C . GLY A 1 205 ? 11.944 2.711 -61.327 1.00 54.53 205 GLY A C 1
ATOM 1498 O O . GLY A 1 205 ? 10.781 2.935 -61.653 1.00 54.53 205 GLY A O 1
ATOM 1499 N N . ASP A 1 206 ? 12.819 3.660 -60.987 1.00 53.75 206 ASP A N 1
ATOM 1500 C CA . ASP A 1 206 ? 12.641 5.096 -61.249 1.00 53.75 206 ASP A CA 1
ATOM 1501 C C . ASP A 1 206 ? 11.603 5.753 -60.333 1.00 53.75 206 ASP A C 1
ATOM 1503 O O . ASP A 1 206 ? 11.034 6.812 -60.598 1.00 53.75 206 ASP A O 1
ATOM 1507 N N . LEU A 1 207 ? 11.376 5.112 -59.188 1.00 52.47 207 LEU A N 1
ATOM 1508 C CA . LEU A 1 207 ? 10.609 5.667 -58.093 1.00 52.47 207 LEU A CA 1
ATOM 1509 C C . LEU A 1 207 ? 11.528 6.421 -57.130 1.00 52.47 207 LEU A C 1
ATOM 1511 O O . LEU A 1 207 ? 12.525 5.879 -56.648 1.00 52.47 207 LEU A O 1
ATOM 1515 N N . ALA A 1 208 ? 11.147 7.654 -56.791 1.00 53.25 208 ALA A N 1
ATOM 1516 C CA . ALA A 1 208 ? 11.827 8.444 -55.773 1.00 53.25 208 ALA A CA 1
ATOM 1517 C C . ALA A 1 208 ? 11.611 7.831 -54.375 1.00 53.25 208 ALA A C 1
ATOM 1519 O O . ALA A 1 208 ? 10.638 8.148 -53.686 1.00 53.25 208 ALA A O 1
ATOM 1520 N N . VAL A 1 209 ? 12.517 6.944 -53.956 1.00 54.38 209 VAL A N 1
ATOM 1521 C CA . VAL A 1 209 ? 12.518 6.346 -52.613 1.00 54.38 209 VAL A CA 1
ATOM 1522 C C . VAL A 1 209 ? 13.514 7.100 -51.724 1.00 54.38 209 VAL A C 1
ATOM 1524 O O . VAL A 1 209 ? 14.652 7.316 -52.136 1.00 54.38 209 VAL A O 1
ATOM 1527 N N . PRO A 1 210 ? 13.126 7.521 -50.507 1.00 54.84 210 PRO A N 1
ATOM 1528 C CA . PRO A 1 210 ? 14.067 8.137 -49.580 1.00 54.84 210 PRO A CA 1
ATOM 1529 C C . PRO A 1 210 ? 15.193 7.167 -49.151 1.00 54.84 210 PRO A C 1
ATOM 1531 O O . PRO A 1 210 ? 14.915 5.983 -48.941 1.00 54.84 210 PRO A O 1
ATOM 1534 N N . PRO A 1 211 ? 16.442 7.640 -48.972 1.00 55.91 211 PRO A N 1
ATOM 1535 C CA . PRO A 1 211 ? 17.558 6.801 -48.547 1.00 55.91 211 PRO A CA 1
ATOM 1536 C C . PRO A 1 211 ? 17.425 6.359 -47.083 1.00 55.91 211 PRO A C 1
ATOM 1538 O O . PRO A 1 211 ? 16.743 6.987 -46.273 1.00 55.91 211 PRO A O 1
ATOM 1541 N N . ASN A 1 212 ? 18.138 5.290 -46.727 1.00 54.41 212 ASN A N 1
ATOM 1542 C CA . ASN A 1 212 ? 18.243 4.789 -45.359 1.00 54.41 212 ASN A CA 1
ATOM 1543 C C . ASN A 1 212 ? 19.531 5.298 -44.675 1.00 54.41 212 ASN A C 1
ATOM 1545 O O . ASN A 1 212 ? 20.569 5.443 -45.313 1.00 54.41 212 ASN A O 1
ATOM 1549 N N . PHE A 1 213 ? 19.471 5.538 -43.365 1.00 55.03 213 PHE A N 1
ATOM 1550 C CA . PHE A 1 213 ? 20.520 6.107 -42.507 1.00 55.03 213 PHE A CA 1
ATOM 1551 C C . PHE A 1 213 ? 20.632 5.378 -41.154 1.00 55.03 213 PHE A C 1
ATOM 1553 O O . PHE A 1 213 ? 19.691 5.333 -40.367 1.00 55.03 213 PHE A O 1
ATOM 1560 N N . PHE A 1 214 ? 21.802 4.840 -40.832 1.00 59.81 214 PHE A N 1
ATOM 1561 C CA . PHE A 1 214 ? 21.998 3.969 -39.673 1.00 59.81 214 PHE A CA 1
ATOM 1562 C C . PHE A 1 214 ? 23.089 4.518 -38.745 1.00 59.81 214 PHE A C 1
ATOM 1564 O O . PHE A 1 214 ? 24.156 4.905 -39.222 1.00 59.81 214 PHE A O 1
ATOM 1571 N N . LEU A 1 215 ? 22.855 4.493 -37.424 1.00 52.00 215 LEU A N 1
ATOM 1572 C CA . LEU A 1 215 ? 23.883 4.724 -36.398 1.00 52.00 215 LEU A CA 1
ATOM 1573 C C . LEU A 1 215 ? 24.030 3.518 -35.472 1.00 52.00 215 LEU A C 1
ATOM 1575 O O . LEU A 1 215 ? 23.051 3.004 -34.939 1.00 52.00 215 LEU A O 1
ATOM 1579 N N . ALA A 1 216 ? 25.278 3.125 -35.237 1.00 54.38 216 ALA A N 1
ATOM 1580 C CA . ALA A 1 216 ? 25.651 1.901 -34.543 1.00 54.38 216 ALA A CA 1
ATOM 1581 C C . ALA A 1 216 ? 26.794 2.149 -33.552 1.00 54.38 216 ALA A C 1
ATOM 1583 O O . ALA A 1 216 ? 27.831 2.658 -33.964 1.00 54.38 216 ALA A O 1
ATOM 1584 N N . SER A 1 217 ? 26.664 1.764 -32.278 1.00 47.44 217 SER A N 1
ATOM 1585 C CA . SER A 1 217 ? 27.772 1.823 -31.300 1.00 47.44 217 SER A CA 1
ATOM 1586 C C . SER A 1 217 ? 28.636 0.549 -31.258 1.00 47.44 217 SER A C 1
ATOM 1588 O O . SER A 1 217 ? 29.733 0.583 -30.701 1.00 47.44 217 SER A O 1
ATOM 1590 N N . THR A 1 218 ? 28.196 -0.551 -31.888 1.00 43.84 218 THR A N 1
ATOM 1591 C CA . THR A 1 218 ? 28.935 -1.827 -31.974 1.00 43.84 218 THR A CA 1
ATOM 1592 C C . THR A 1 218 ? 28.630 -2.532 -33.304 1.00 43.84 218 THR A C 1
ATOM 1594 O O . THR A 1 218 ? 27.545 -2.386 -33.847 1.00 43.84 218 THR A O 1
ATOM 1597 N N . ILE A 1 219 ? 29.571 -3.300 -33.862 1.00 37.16 219 ILE A N 1
ATOM 1598 C CA . ILE A 1 219 ? 29.372 -4.041 -35.124 1.00 37.16 219 ILE A CA 1
ATOM 1599 C C . ILE A 1 219 ? 28.459 -5.264 -34.871 1.00 37.16 219 ILE A C 1
ATOM 1601 O O . ILE A 1 219 ? 28.911 -6.237 -34.272 1.00 37.16 219 ILE A O 1
ATOM 1605 N N . GLY A 1 220 ? 27.193 -5.212 -35.315 1.00 34.50 220 GLY A N 1
ATOM 1606 C CA . GLY A 1 220 ? 26.224 -6.325 -35.281 1.00 34.50 220 GLY A CA 1
ATOM 1607 C C . GLY A 1 220 ? 24.747 -5.876 -35.300 1.00 34.50 220 GLY A C 1
ATOM 1608 O O . GLY A 1 220 ? 24.406 -4.909 -34.637 1.00 34.50 220 GLY A O 1
ATOM 1609 N N . THR A 1 221 ? 23.917 -6.588 -36.081 1.00 33.62 221 THR A N 1
ATOM 1610 C CA . THR A 1 221 ? 22.453 -6.512 -36.359 1.00 33.62 221 THR A CA 1
ATOM 1611 C C . THR A 1 221 ? 21.721 -5.175 -36.215 1.00 33.62 221 THR A C 1
ATOM 1613 O O . THR A 1 221 ? 21.510 -4.695 -35.106 1.00 33.62 221 THR A O 1
ATOM 1616 N N . TYR A 1 222 ? 21.167 -4.680 -37.333 1.00 39.06 222 TYR A N 1
ATOM 1617 C CA . TYR A 1 222 ? 20.249 -3.535 -37.366 1.00 39.06 222 TYR A CA 1
ATOM 1618 C C . TYR A 1 222 ? 18.967 -3.841 -38.150 1.00 39.06 222 TYR A C 1
ATOM 1620 O O . TYR A 1 222 ? 19.016 -4.325 -39.280 1.00 39.06 222 TYR A O 1
ATOM 1628 N N . THR A 1 223 ? 17.827 -3.505 -37.543 1.00 30.44 223 THR A N 1
ATOM 1629 C CA . THR A 1 223 ? 16.488 -3.420 -38.144 1.00 30.44 223 THR A CA 1
ATOM 1630 C C . THR A 1 223 ? 16.042 -1.953 -38.185 1.00 30.44 223 THR A C 1
ATOM 1632 O O . THR A 1 223 ? 16.113 -1.289 -37.152 1.00 30.44 223 THR A O 1
ATOM 1635 N N . GLY A 1 224 ? 15.532 -1.472 -39.330 1.00 31.98 224 GLY A N 1
ATOM 1636 C CA . GLY A 1 224 ? 14.701 -0.257 -39.418 1.00 31.98 224 GLY A CA 1
ATOM 1637 C C . GLY A 1 224 ? 15.110 0.776 -40.479 1.00 31.98 224 GLY A C 1
ATOM 1638 O O . GLY A 1 224 ? 16.211 1.317 -40.445 1.00 31.98 224 GLY A O 1
ATOM 1639 N N . ASN A 1 225 ? 14.175 1.079 -41.386 1.00 35.25 225 ASN A N 1
ATOM 1640 C CA . ASN A 1 225 ? 14.153 2.273 -42.238 1.00 35.25 225 ASN A CA 1
ATOM 1641 C C . ASN A 1 225 ? 14.011 3.532 -41.346 1.00 35.25 225 ASN A C 1
ATOM 1643 O O . ASN A 1 225 ? 13.081 3.582 -40.540 1.00 35.25 225 ASN A O 1
ATOM 1647 N N . PRO A 1 226 ? 14.865 4.561 -41.461 1.00 41.03 226 PRO A N 1
ATOM 1648 C CA . PRO A 1 226 ? 14.831 5.733 -40.591 1.00 41.03 226 PRO A CA 1
ATOM 1649 C C . PRO A 1 226 ? 13.865 6.828 -41.056 1.00 41.03 226 PRO A C 1
ATOM 1651 O O . PRO A 1 226 ? 13.831 7.885 -40.431 1.00 41.03 226 PRO A O 1
ATOM 1654 N N . LEU A 1 227 ? 13.065 6.618 -42.110 1.00 42.91 227 LEU A N 1
ATOM 1655 C CA . LEU A 1 227 ? 12.115 7.633 -42.584 1.00 42.91 227 LEU A CA 1
ATOM 1656 C C . LEU A 1 227 ? 10.632 7.295 -42.381 1.00 42.91 227 LEU A C 1
ATOM 1658 O O . LEU A 1 227 ? 9.793 8.156 -42.630 1.00 42.91 227 LEU A O 1
ATOM 1662 N N . ALA A 1 228 ? 10.292 6.136 -41.805 1.00 33.41 228 ALA A N 1
ATOM 1663 C CA . ALA A 1 228 ? 8.980 5.923 -41.186 1.00 33.41 228 ALA A CA 1
ATOM 1664 C C . ALA A 1 228 ? 8.983 4.740 -40.194 1.00 33.41 228 ALA A C 1
ATOM 1666 O O . ALA A 1 228 ? 8.867 3.590 -40.599 1.00 33.41 228 ALA A O 1
ATOM 1667 N N . GLY A 1 229 ? 9.029 5.037 -38.889 1.00 34.47 229 GLY A N 1
ATOM 1668 C CA . GLY A 1 229 ? 8.377 4.217 -37.856 1.00 34.47 229 GLY A CA 1
ATOM 1669 C C . GLY A 1 229 ? 9.111 2.985 -37.296 1.00 34.47 229 GLY A C 1
ATOM 1670 O O . GLY A 1 229 ? 8.930 1.878 -37.781 1.00 34.47 229 GLY A O 1
ATOM 1671 N N . THR A 1 230 ? 9.731 3.190 -36.123 1.00 30.94 230 THR A N 1
ATOM 1672 C CA . THR A 1 230 ? 9.945 2.241 -34.995 1.00 30.94 230 THR A CA 1
ATOM 1673 C C . THR A 1 230 ? 10.912 1.063 -35.221 1.00 30.94 230 THR A C 1
ATOM 1675 O O . THR A 1 230 ? 10.830 0.355 -36.208 1.00 30.94 230 THR A O 1
ATOM 1678 N N . SER A 1 231 ? 11.859 0.765 -34.335 1.00 31.59 231 SER A N 1
ATOM 1679 C CA . SER A 1 231 ? 11.827 0.876 -32.877 1.00 31.59 231 SER A CA 1
ATOM 1680 C C . SER A 1 231 ? 13.095 1.536 -32.326 1.00 31.59 231 SER A C 1
ATOM 1682 O O . SER A 1 231 ? 14.209 1.086 -32.591 1.00 31.59 231 SER A O 1
ATOM 1684 N N . ALA A 1 232 ? 12.910 2.552 -31.477 1.00 32.84 232 ALA A N 1
ATOM 1685 C CA . ALA A 1 232 ? 13.867 2.860 -30.416 1.00 32.84 232 ALA A CA 1
ATOM 1686 C C . ALA A 1 232 ? 14.283 1.551 -29.696 1.00 32.84 232 ALA A C 1
ATOM 1688 O O . ALA A 1 232 ? 13.525 0.575 -29.781 1.00 32.84 232 ALA A O 1
ATOM 1689 N N . PRO A 1 233 ? 15.420 1.490 -28.963 1.00 34.50 233 PRO A N 1
ATOM 1690 C CA . PRO A 1 233 ? 15.571 0.439 -27.949 1.00 34.50 233 PRO A CA 1
ATOM 1691 C C . PRO A 1 233 ? 14.229 0.314 -27.217 1.00 34.50 233 PRO A C 1
ATOM 1693 O O . PRO A 1 233 ? 13.636 1.370 -26.949 1.00 34.50 233 PRO A O 1
ATOM 1696 N N . PRO A 1 234 ? 13.682 -0.909 -27.037 1.00 40.50 234 PRO A N 1
ATOM 1697 C CA . PRO A 1 234 ? 12.341 -1.067 -26.492 1.00 40.50 234 PRO A CA 1
ATOM 1698 C C . PRO A 1 234 ? 12.250 -0.162 -25.273 1.00 40.50 234 PRO A C 1
ATOM 1700 O O . PRO A 1 234 ? 13.169 -0.179 -24.449 1.00 40.50 234 PRO A O 1
ATOM 1703 N N . ALA A 1 235 ? 11.236 0.714 -25.248 1.00 52.72 235 ALA A N 1
ATOM 1704 C CA . ALA A 1 235 ? 11.052 1.626 -24.129 1.00 52.72 235 ALA A CA 1
ATOM 1705 C C . ALA A 1 235 ? 11.207 0.794 -22.859 1.00 52.72 235 ALA A C 1
ATOM 1707 O O . ALA A 1 235 ? 10.652 -0.311 -22.819 1.00 52.72 235 ALA A O 1
ATOM 1708 N N . THR A 1 236 ? 12.011 1.267 -21.898 1.00 67.62 236 THR A N 1
ATOM 1709 C CA . THR A 1 236 ? 12.163 0.567 -20.621 1.00 67.62 236 THR A CA 1
ATOM 1710 C C . THR A 1 236 ? 10.760 0.195 -20.168 1.00 67.62 236 THR A C 1
ATOM 1712 O O . THR A 1 236 ? 9.900 1.080 -20.114 1.00 67.62 236 THR A O 1
ATOM 1715 N N . PRO A 1 237 ? 10.461 -1.102 -20.017 1.00 80.00 237 PRO A N 1
ATOM 1716 C CA . PRO A 1 237 ? 9.098 -1.527 -19.780 1.00 80.00 237 PRO A CA 1
ATOM 1717 C C . PRO A 1 237 ? 8.644 -0.999 -18.424 1.00 80.00 237 PRO A C 1
ATOM 1719 O O . PRO A 1 237 ? 9.455 -0.810 -17.523 1.00 80.00 237 PRO A O 1
ATOM 1722 N N . ASP A 1 238 ? 7.347 -0.777 -18.268 1.00 89.50 238 ASP A N 1
ATOM 1723 C CA . ASP A 1 238 ? 6.761 -0.638 -16.939 1.00 89.50 238 ASP A CA 1
ATOM 1724 C C . ASP A 1 238 ? 6.722 -2.017 -16.256 1.00 89.50 238 ASP A C 1
ATOM 1726 O O . ASP A 1 238 ? 6.825 -3.064 -16.907 1.00 89.50 238 ASP A O 1
ATOM 1730 N N . ILE A 1 239 ? 6.565 -2.030 -14.935 1.00 91.69 239 ILE A N 1
ATOM 1731 C CA . ILE A 1 239 ? 6.497 -3.252 -14.138 1.00 91.69 239 ILE A CA 1
ATOM 1732 C C . ILE A 1 239 ? 5.211 -4.000 -14.499 1.00 91.69 239 ILE A C 1
ATOM 1734 O O . ILE A 1 239 ? 4.113 -3.676 -14.035 1.00 91.69 239 ILE A O 1
ATOM 1738 N N . THR A 1 240 ? 5.386 -5.028 -15.325 1.00 90.12 240 THR A N 1
ATOM 1739 C CA . THR A 1 240 ? 4.403 -6.063 -15.659 1.00 90.12 240 THR A CA 1
ATOM 1740 C C . THR A 1 240 ? 4.834 -7.375 -14.983 1.00 90.12 240 THR A C 1
ATOM 1742 O O . THR A 1 240 ? 5.124 -7.385 -13.789 1.00 90.12 240 THR A O 1
ATOM 1745 N N . THR A 1 241 ? 4.885 -8.511 -15.670 1.00 85.44 241 THR A N 1
ATOM 1746 C CA . THR A 1 241 ? 5.234 -9.796 -15.042 1.00 85.44 241 THR A CA 1
ATOM 1747 C C . THR A 1 241 ? 6.722 -10.111 -15.155 1.00 85.44 241 THR A C 1
ATOM 1749 O O . THR A 1 241 ? 7.279 -10.012 -16.244 1.00 85.44 241 THR A O 1
ATOM 1752 N N . GLY A 1 242 ? 7.324 -10.609 -14.071 1.00 83.25 242 GLY A N 1
ATOM 1753 C CA . GLY A 1 242 ? 8.661 -11.216 -14.098 1.00 83.25 242 GLY A CA 1
ATOM 1754 C C . GLY A 1 242 ? 9.826 -10.273 -13.796 1.00 83.25 242 GLY A C 1
ATOM 1755 O O . GLY A 1 242 ? 10.961 -10.656 -14.059 1.00 83.25 242 GLY A O 1
ATOM 1756 N N . PHE A 1 243 ? 9.563 -9.084 -13.246 1.00 93.62 243 PHE A N 1
ATOM 1757 C CA . PHE A 1 243 ? 10.610 -8.154 -12.817 1.00 93.62 243 PHE A CA 1
ATOM 1758 C C . PHE A 1 243 ? 10.963 -8.341 -11.346 1.00 93.62 243 PHE A C 1
ATOM 1760 O O . PHE A 1 243 ? 10.098 -8.644 -10.516 1.00 93.62 243 PHE A O 1
ATOM 1767 N N . SER A 1 244 ? 12.227 -8.108 -11.011 1.00 94.88 244 SER A N 1
ATOM 1768 C CA . SER A 1 244 ? 12.714 -8.156 -9.637 1.00 94.88 244 SER A CA 1
ATOM 1769 C C . SER A 1 244 ? 13.165 -6.792 -9.119 1.00 94.88 244 SER A C 1
ATOM 1771 O O . SER A 1 244 ? 13.293 -5.813 -9.853 1.00 94.88 244 SER A O 1
ATOM 1773 N N . GLY A 1 245 ? 13.422 -6.706 -7.817 1.00 89.44 245 GLY A N 1
ATOM 1774 C CA . GLY A 1 245 ? 13.937 -5.492 -7.202 1.00 89.44 245 GLY A CA 1
ATOM 1775 C C . GLY A 1 245 ? 15.245 -4.993 -7.832 1.00 89.44 245 GLY A C 1
ATOM 1776 O O . GLY A 1 245 ? 15.427 -3.783 -7.971 1.00 89.44 245 GLY A O 1
ATOM 1777 N N . SER A 1 246 ? 16.153 -5.880 -8.250 1.00 88.50 246 SER A N 1
ATOM 1778 C CA . SER A 1 246 ? 17.376 -5.463 -8.950 1.00 88.50 246 SER A CA 1
ATOM 1779 C C . SER A 1 246 ? 17.117 -4.882 -10.339 1.00 88.50 246 SER A C 1
ATOM 1781 O O . SER A 1 246 ? 17.861 -3.988 -10.739 1.00 88.50 246 SER A O 1
ATOM 1783 N N . ASP A 1 247 ? 16.048 -5.279 -11.036 1.00 90.38 247 ASP A N 1
ATOM 1784 C CA . ASP A 1 247 ? 15.655 -4.638 -12.298 1.00 90.38 247 ASP A CA 1
ATOM 1785 C C . ASP A 1 247 ? 15.319 -3.156 -12.094 1.00 90.38 247 ASP A C 1
ATOM 1787 O O . ASP A 1 247 ? 15.759 -2.281 -12.846 1.00 90.38 247 ASP A O 1
ATOM 1791 N N . LEU A 1 248 ? 14.597 -2.859 -11.010 1.00 88.00 248 LEU A N 1
ATOM 1792 C CA . LEU A 1 248 ? 14.255 -1.493 -10.620 1.00 88.00 248 LEU A CA 1
ATOM 1793 C C . LEU A 1 248 ? 15.505 -0.666 -10.287 1.00 88.00 248 LEU A C 1
ATOM 1795 O O . LEU A 1 248 ? 15.613 0.488 -10.695 1.00 88.00 248 LEU A O 1
ATOM 1799 N N . VAL A 1 249 ? 16.463 -1.249 -9.560 1.00 82.62 249 VAL A N 1
ATOM 1800 C CA . VAL A 1 249 ? 17.715 -0.567 -9.179 1.00 82.62 249 VAL A CA 1
ATOM 1801 C C . VAL A 1 249 ? 18.622 -0.332 -10.388 1.00 82.62 249 VAL A C 1
ATOM 1803 O O . VAL A 1 249 ? 19.246 0.723 -10.491 1.00 82.62 249 VAL A O 1
ATOM 1806 N N . ASN A 1 250 ? 18.681 -1.291 -11.312 1.00 81.44 250 ASN A N 1
ATOM 1807 C CA . ASN A 1 250 ? 19.507 -1.214 -12.517 1.00 81.44 250 ASN A CA 1
ATOM 1808 C C . ASN A 1 250 ? 18.874 -0.362 -13.629 1.00 81.44 250 ASN A C 1
ATOM 1810 O O . ASN A 1 250 ? 19.521 -0.119 -14.648 1.00 81.44 250 ASN A O 1
ATOM 1814 N N . GLY A 1 251 ? 17.627 0.086 -13.451 1.00 78.56 251 GLY A N 1
ATOM 1815 C CA . GLY A 1 251 ? 16.891 0.860 -14.449 1.00 78.56 251 GLY A CA 1
ATOM 1816 C C . GLY A 1 251 ? 16.514 0.049 -15.690 1.00 78.56 251 GLY A C 1
ATOM 1817 O O . GLY A 1 251 ? 16.346 0.626 -16.761 1.00 78.56 251 GLY A O 1
ATOM 1818 N N . THR A 1 252 ? 16.405 -1.279 -15.572 1.00 79.88 252 THR A N 1
ATOM 1819 C CA . THR A 1 252 ? 15.939 -2.156 -16.663 1.00 79.88 252 THR A CA 1
ATOM 1820 C C . THR A 1 252 ? 14.414 -2.153 -16.785 1.00 79.88 252 THR A C 1
ATOM 1822 O O . THR A 1 252 ? 13.887 -2.541 -17.826 1.00 79.88 252 THR A O 1
ATOM 1825 N N . VAL A 1 253 ? 13.714 -1.654 -15.762 1.00 85.12 253 VAL A N 1
ATOM 1826 C CA . VAL A 1 253 ? 12.269 -1.405 -15.727 1.00 85.12 253 VAL A CA 1
ATOM 1827 C C . VAL A 1 253 ? 12.014 0.027 -15.239 1.00 85.12 253 VAL A C 1
ATOM 1829 O O . VAL A 1 253 ? 12.742 0.543 -14.386 1.00 85.12 253 VAL A O 1
ATOM 1832 N N . ASN A 1 254 ? 10.989 0.692 -15.769 1.00 83.12 254 ASN A N 1
ATOM 1833 C CA . ASN A 1 254 ? 10.528 1.964 -15.222 1.00 83.12 254 ASN A CA 1
ATOM 1834 C C . ASN A 1 254 ? 9.958 1.737 -13.815 1.00 83.12 254 ASN A C 1
ATOM 1836 O O . ASN A 1 254 ? 9.337 0.703 -13.560 1.00 83.12 254 ASN A O 1
ATOM 1840 N N . PRO A 1 255 ? 10.061 2.718 -12.907 1.00 93.25 255 PRO A N 1
ATOM 1841 C CA . PRO A 1 255 ? 9.454 2.644 -11.584 1.00 93.25 255 PRO A CA 1
ATOM 1842 C C . PRO A 1 255 ? 7.936 2.916 -11.652 1.00 93.25 255 PRO A C 1
ATOM 1844 O O . PRO A 1 255 ? 7.416 3.826 -11.008 1.00 93.25 255 PRO A O 1
ATOM 1847 N N . VAL A 1 256 ? 7.219 2.160 -12.483 1.00 93.00 256 VAL A N 1
ATOM 1848 C CA . VAL A 1 256 ? 5.789 2.323 -12.761 1.00 93.00 256 VAL A CA 1
ATOM 1849 C C . VAL A 1 256 ? 5.135 0.946 -12.786 1.00 93.00 256 VAL A C 1
ATOM 1851 O O . VAL A 1 256 ? 5.489 0.125 -13.622 1.00 93.00 256 VAL A O 1
ATOM 1854 N N . PHE A 1 257 ? 4.176 0.675 -11.905 1.00 96.88 257 PHE A N 1
ATOM 1855 C CA . PHE A 1 257 ? 3.358 -0.537 -11.958 1.00 96.88 257 PHE A CA 1
ATOM 1856 C C . PHE A 1 257 ? 2.268 -0.440 -13.026 1.00 96.88 257 PHE A C 1
ATOM 1858 O O . PHE A 1 257 ? 1.515 0.536 -13.065 1.00 96.88 257 PHE A O 1
ATOM 1865 N N . ASP A 1 258 ? 2.159 -1.490 -13.844 1.00 93.94 258 ASP A N 1
ATOM 1866 C CA . ASP A 1 258 ? 1.095 -1.693 -14.830 1.00 93.94 258 ASP A CA 1
ATOM 1867 C C . ASP A 1 258 ? 0.458 -3.086 -14.679 1.00 93.94 258 ASP A C 1
ATOM 1869 O O . ASP A 1 258 ? 0.602 -3.970 -15.522 1.00 93.94 258 ASP A O 1
ATOM 1873 N N . GLY A 1 259 ? -0.173 -3.321 -13.527 1.00 91.44 259 GLY A N 1
ATOM 1874 C CA . GLY A 1 259 ? -0.785 -4.600 -13.142 1.00 91.44 259 GLY A CA 1
ATOM 1875 C C . GLY A 1 259 ? 0.211 -5.709 -12.787 1.00 91.44 259 GLY A C 1
ATOM 1876 O O . GLY A 1 259 ? -0.195 -6.822 -12.456 1.00 91.44 259 GLY A O 1
ATOM 1877 N N . GLY A 1 260 ? 1.508 -5.417 -12.869 1.00 93.00 260 GLY A N 1
ATOM 1878 C CA . GLY A 1 260 ? 2.598 -6.367 -12.718 1.00 93.00 260 GLY A CA 1
ATOM 1879 C C . GLY A 1 260 ? 2.999 -6.743 -11.299 1.00 93.00 260 GLY A C 1
ATOM 1880 O O . GLY A 1 260 ? 2.482 -6.205 -10.323 1.00 93.00 260 GLY A O 1
ATOM 1881 N N . THR A 1 261 ? 3.997 -7.623 -11.208 1.00 96.25 261 THR A N 1
ATOM 1882 C CA . THR A 1 261 ? 4.641 -8.034 -9.958 1.00 96.25 261 THR A CA 1
ATOM 1883 C C . THR A 1 261 ? 6.108 -7.636 -9.967 1.00 96.25 261 THR A C 1
ATOM 1885 O O . THR A 1 261 ? 6.847 -8.024 -10.871 1.00 96.25 261 THR A O 1
ATOM 1888 N N . LEU A 1 262 ? 6.527 -6.926 -8.921 1.00 97.38 262 LEU A N 1
ATOM 1889 C CA . LEU A 1 262 ? 7.927 -6.724 -8.572 1.00 97.38 262 LEU A CA 1
ATOM 1890 C C . LEU A 1 262 ? 8.298 -7.706 -7.458 1.00 97.38 262 LEU A C 1
ATOM 1892 O O . LEU A 1 262 ? 7.761 -7.620 -6.353 1.00 97.38 262 LEU A O 1
ATOM 1896 N N . GLN A 1 263 ? 9.198 -8.642 -7.740 1.00 97.06 263 GLN A N 1
ATOM 1897 C CA . GLN A 1 263 ? 9.642 -9.631 -6.762 1.00 97.06 263 GLN A CA 1
ATOM 1898 C C . GLN A 1 263 ? 10.891 -9.153 -6.011 1.00 97.06 263 GLN A C 1
ATOM 1900 O O . GLN A 1 263 ? 11.885 -8.768 -6.624 1.00 97.06 263 GLN A O 1
ATOM 1905 N N . ALA A 1 264 ? 10.876 -9.209 -4.682 1.00 95.94 264 ALA A N 1
ATOM 1906 C CA . ALA A 1 264 ? 12.077 -9.013 -3.885 1.00 95.94 264 ALA A CA 1
ATOM 1907 C C . ALA A 1 264 ? 13.087 -10.135 -4.175 1.00 95.94 264 ALA A C 1
ATOM 1909 O O . ALA A 1 264 ? 12.767 -11.325 -4.151 1.00 95.94 264 ALA A O 1
ATOM 1910 N N . ASP A 1 265 ? 14.325 -9.742 -4.443 1.00 95.00 265 ASP A N 1
ATOM 1911 C CA . ASP A 1 265 ? 15.419 -10.631 -4.844 1.00 95.00 265 ASP A CA 1
ATOM 1912 C C . ASP A 1 265 ? 16.670 -10.486 -3.972 1.00 95.00 265 ASP A C 1
ATOM 1914 O O . ASP A 1 265 ? 17.562 -11.334 -4.006 1.00 95.00 265 ASP A O 1
ATOM 1918 N N . VAL A 1 266 ? 16.724 -9.443 -3.145 1.00 94.88 266 VAL A N 1
ATOM 1919 C CA . VAL A 1 266 ? 17.820 -9.189 -2.213 1.00 94.88 266 VAL A CA 1
ATOM 1920 C C . VAL A 1 266 ? 17.266 -9.129 -0.796 1.00 94.88 266 VAL A C 1
ATOM 1922 O O . VAL A 1 266 ? 16.418 -8.295 -0.479 1.00 94.88 266 VAL A O 1
ATOM 1925 N N . ASN A 1 267 ? 17.770 -9.994 0.089 1.00 95.25 267 ASN A N 1
ATOM 1926 C CA . ASN A 1 267 ? 17.384 -9.943 1.495 1.00 95.25 267 ASN A CA 1
ATOM 1927 C C . ASN A 1 267 ? 17.901 -8.657 2.147 1.00 95.25 267 ASN A C 1
ATOM 1929 O O . ASN A 1 267 ? 19.083 -8.330 2.048 1.00 95.25 267 ASN A O 1
ATOM 1933 N N . ASN A 1 268 ? 17.018 -7.965 2.854 1.00 95.81 268 ASN A N 1
ATOM 1934 C CA . ASN A 1 268 ? 17.203 -6.606 3.352 1.00 95.81 268 ASN A CA 1
ATOM 1935 C C . ASN A 1 268 ? 17.539 -5.594 2.239 1.00 95.81 268 ASN A C 1
ATOM 1937 O O . ASN A 1 268 ? 18.243 -4.615 2.489 1.00 95.81 268 ASN A O 1
ATOM 1941 N N . GLY A 1 269 ? 17.052 -5.826 1.014 1.00 95.25 269 GLY A N 1
ATOM 1942 C CA . GLY A 1 269 ? 17.172 -4.876 -0.090 1.00 95.25 269 GLY A CA 1
ATOM 1943 C C . GLY A 1 269 ? 16.542 -3.526 0.259 1.00 95.25 269 GLY A C 1
ATOM 1944 O O . GLY A 1 269 ? 15.546 -3.468 0.981 1.00 95.25 269 GLY A O 1
ATOM 1945 N N . VAL A 1 270 ? 17.130 -2.434 -0.236 1.00 95.31 270 VAL A N 1
ATOM 1946 C CA . VAL A 1 270 ? 16.608 -1.072 -0.049 1.00 95.31 270 VAL A CA 1
ATOM 1947 C C . VAL A 1 270 ? 16.329 -0.453 -1.413 1.00 95.31 270 VAL A C 1
ATOM 1949 O O . VAL A 1 270 ? 17.248 -0.207 -2.191 1.00 95.31 270 VAL A O 1
ATOM 1952 N N . TYR A 1 271 ? 15.058 -0.172 -1.682 1.00 93.56 271 TYR A N 1
ATOM 1953 C CA . TYR A 1 271 ? 14.568 0.365 -2.947 1.00 93.56 271 TYR A CA 1
ATOM 1954 C C . TYR A 1 271 ? 14.121 1.818 -2.746 1.00 93.56 271 TYR A C 1
ATOM 1956 O O . TYR A 1 271 ? 13.068 2.093 -2.169 1.00 93.56 271 TYR A O 1
ATOM 1964 N N . GLY A 1 272 ? 14.960 2.761 -3.182 1.00 90.62 272 GLY A N 1
ATOM 1965 C CA . GLY A 1 272 ? 14.752 4.201 -2.965 1.00 90.62 272 GLY A CA 1
ATOM 1966 C C . GLY A 1 272 ? 13.995 4.939 -4.068 1.00 90.62 272 GLY A C 1
ATOM 1967 O O . GLY A 1 272 ? 13.756 6.136 -3.936 1.00 90.62 272 GLY A O 1
ATOM 1968 N N . ALA A 1 273 ? 13.638 4.261 -5.160 1.00 88.06 273 ALA A N 1
ATOM 1969 C CA . ALA A 1 273 ? 12.871 4.871 -6.239 1.00 88.06 273 ALA A CA 1
ATOM 1970 C C . ALA A 1 273 ? 11.438 5.184 -5.780 1.00 88.06 273 ALA A C 1
ATOM 1972 O O . ALA A 1 273 ? 10.826 4.387 -5.073 1.00 88.06 273 ALA A O 1
ATOM 1973 N N . ASN A 1 274 ? 10.890 6.322 -6.212 1.00 92.81 274 ASN A N 1
ATOM 1974 C CA . ASN A 1 274 ? 9.447 6.556 -6.135 1.00 92.81 274 ASN A CA 1
ATOM 1975 C C . ASN A 1 274 ? 8.763 5.679 -7.181 1.00 92.81 274 ASN A C 1
ATOM 1977 O O . ASN A 1 274 ? 9.206 5.690 -8.327 1.00 92.81 274 ASN A O 1
ATOM 1981 N N . LEU A 1 275 ? 7.703 4.964 -6.807 1.00 96.00 275 LEU A N 1
ATOM 1982 C CA . LEU A 1 275 ? 6.969 4.086 -7.714 1.00 96.00 275 LEU A CA 1
ATOM 1983 C C . LEU A 1 275 ? 5.593 4.668 -8.023 1.00 96.00 275 LEU A C 1
ATOM 1985 O O . LEU A 1 275 ? 4.786 4.906 -7.126 1.00 96.00 275 LEU A O 1
ATOM 1989 N N . ALA A 1 276 ? 5.306 4.862 -9.301 1.00 93.56 276 ALA A N 1
ATOM 1990 C CA . ALA A 1 276 ? 3.972 5.226 -9.745 1.00 93.56 276 ALA A CA 1
ATOM 1991 C C . ALA A 1 276 ? 3.121 3.971 -10.000 1.00 93.56 276 ALA A C 1
ATOM 1993 O O . ALA A 1 276 ? 3.648 2.925 -10.365 1.00 93.56 276 ALA A O 1
ATOM 1994 N N . ILE A 1 277 ? 1.805 4.050 -9.810 1.00 97.81 277 ILE A N 1
ATOM 1995 C CA . ILE A 1 277 ? 0.892 2.907 -9.948 1.00 97.81 277 ILE A CA 1
ATOM 1996 C C . ILE A 1 277 ? -0.232 3.291 -10.903 1.00 97.81 277 ILE A C 1
ATOM 1998 O O . ILE A 1 277 ? -0.990 4.227 -10.642 1.00 97.81 277 ILE A O 1
ATOM 2002 N N . LYS A 1 278 ? -0.344 2.597 -12.036 1.00 96.12 278 LYS A N 1
ATOM 2003 C CA . LYS A 1 278 ? -1.467 2.789 -12.960 1.00 96.12 278 LYS A CA 1
ATOM 2004 C C . LYS A 1 278 ? -2.764 2.234 -12.364 1.00 96.12 278 LYS A C 1
ATOM 2006 O O . LYS A 1 278 ? -2.753 1.472 -11.403 1.00 96.12 278 LYS A O 1
ATOM 2011 N N . GLY A 1 279 ? -3.899 2.556 -12.988 1.00 92.06 279 GLY A N 1
ATOM 2012 C CA . GLY A 1 279 ? -5.207 2.012 -12.589 1.00 92.06 279 GLY A CA 1
ATOM 2013 C C . GLY A 1 279 ? -5.317 0.483 -12.686 1.00 92.06 279 GLY A C 1
ATOM 2014 O O . GLY A 1 279 ? -6.216 -0.106 -12.096 1.00 92.06 279 GLY A O 1
ATOM 2015 N N . THR A 1 280 ? -4.393 -0.166 -13.399 1.00 93.31 280 THR A N 1
ATOM 2016 C CA . THR A 1 280 ? -4.222 -1.626 -13.447 1.00 93.31 280 THR A CA 1
ATOM 2017 C C . THR A 1 280 ? -3.635 -2.206 -12.152 1.00 93.31 280 THR A C 1
ATOM 2019 O O . THR A 1 280 ? -3.714 -3.414 -11.943 1.00 93.31 280 THR A O 1
ATOM 2022 N N . GLY A 1 281 ? -3.118 -1.362 -11.253 1.00 96.31 281 GLY A N 1
ATOM 2023 C CA . GLY A 1 281 ? -2.569 -1.742 -9.954 1.00 96.31 281 GLY A CA 1
ATOM 2024 C C . GLY A 1 281 ? -1.141 -2.281 -10.029 1.00 96.31 281 GLY A C 1
ATOM 2025 O O . GLY A 1 281 ? -0.455 -2.125 -11.035 1.00 96.31 281 GLY A O 1
ATOM 2026 N N . GLY A 1 282 ? -0.685 -2.909 -8.949 1.00 97.75 282 GLY A N 1
ATOM 2027 C CA . GLY A 1 282 ? 0.631 -3.532 -8.860 1.00 97.75 282 GLY A CA 1
ATOM 2028 C C . GLY A 1 282 ? 0.735 -4.512 -7.696 1.00 97.75 282 GLY A C 1
ATOM 2029 O O . GLY A 1 282 ? -0.026 -4.449 -6.728 1.00 97.75 282 GLY A O 1
ATOM 2030 N N . THR A 1 283 ? 1.692 -5.426 -7.790 1.00 98.56 283 THR A N 1
ATOM 2031 C CA . THR A 1 283 ? 1.999 -6.419 -6.761 1.00 98.56 283 THR A CA 1
ATOM 2032 C C . THR A 1 283 ? 3.466 -6.319 -6.366 1.00 98.56 283 THR A C 1
ATOM 2034 O O . THR A 1 283 ? 4.341 -6.251 -7.225 1.00 98.56 283 THR A O 1
ATOM 2037 N N . ILE A 1 284 ? 3.753 -6.351 -5.067 1.00 98.31 284 ILE A N 1
ATOM 2038 C CA . ILE A 1 284 ? 5.100 -6.591 -4.551 1.00 98.31 284 ILE A CA 1
ATOM 2039 C C . ILE A 1 284 ? 5.104 -7.971 -3.898 1.00 98.31 284 ILE A C 1
ATOM 2041 O O . ILE A 1 284 ? 4.383 -8.213 -2.927 1.00 98.31 284 ILE A O 1
ATOM 2045 N N . ASP A 1 285 ? 5.905 -8.875 -4.452 1.00 97.88 285 ASP A N 1
ATOM 2046 C CA . ASP A 1 285 ? 6.116 -10.213 -3.910 1.00 97.88 285 ASP A CA 1
ATOM 2047 C C . ASP A 1 285 ? 7.360 -10.226 -3.022 1.00 97.88 285 ASP A 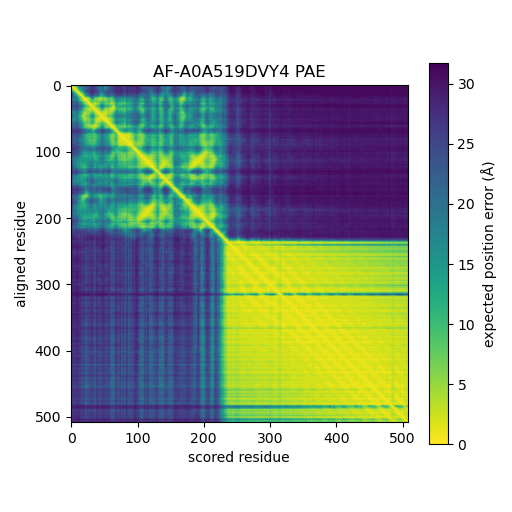C 1
ATOM 2049 O O . ASP A 1 285 ? 8.464 -9.933 -3.470 1.00 97.88 285 ASP A O 1
ATOM 2053 N N . GLN A 1 286 ? 7.176 -10.574 -1.754 1.00 98.19 286 GLN A N 1
ATOM 2054 C CA . GLN A 1 286 ? 8.239 -10.659 -0.757 1.00 98.19 286 GLN A CA 1
ATOM 2055 C C . GLN A 1 286 ? 9.196 -11.813 -1.018 1.00 98.19 286 GLN A C 1
ATOM 2057 O O . GLN A 1 286 ? 10.347 -11.725 -0.608 1.00 98.19 286 GLN A O 1
ATOM 2062 N N . ASN A 1 287 ? 8.741 -12.887 -1.673 1.00 96.88 287 ASN A N 1
ATOM 2063 C CA . ASN A 1 287 ? 9.572 -14.046 -2.004 1.00 96.88 287 ASN A CA 1
ATOM 2064 C C . ASN A 1 287 ? 10.375 -14.610 -0.807 1.00 96.88 287 ASN A C 1
ATOM 2066 O O . ASN A 1 287 ? 11.513 -15.052 -0.943 1.00 96.88 287 ASN A O 1
ATOM 2070 N N . GLY A 1 288 ? 9.810 -14.558 0.402 1.00 97.12 288 GLY A N 1
ATOM 2071 C CA . GLY A 1 288 ? 10.483 -14.971 1.637 1.00 97.12 288 GLY A CA 1
ATOM 2072 C C . GLY A 1 288 ? 11.571 -14.013 2.142 1.00 97.12 288 GLY A C 1
ATOM 2073 O O . GLY A 1 288 ? 12.241 -14.318 3.128 1.00 97.12 288 GLY A O 1
ATOM 2074 N N . LEU A 1 289 ? 11.770 -12.866 1.490 1.00 96.94 289 LEU A N 1
ATOM 2075 C CA . LEU A 1 289 ? 12.819 -11.894 1.781 1.00 96.94 289 LEU A CA 1
ATOM 2076 C C . LEU A 1 289 ? 12.265 -10.655 2.485 1.00 96.94 289 LEU A C 1
ATOM 2078 O O . LEU A 1 289 ? 11.139 -10.214 2.251 1.00 96.94 289 LEU A O 1
ATOM 2082 N N . ASN A 1 290 ? 13.093 -10.064 3.343 1.00 97.44 290 ASN A N 1
ATOM 2083 C CA . ASN A 1 290 ? 12.803 -8.762 3.931 1.00 97.44 290 ASN A CA 1
ATOM 2084 C C . ASN A 1 290 ? 13.298 -7.668 2.984 1.00 97.44 290 ASN A C 1
ATOM 2086 O O . ASN A 1 290 ? 14.366 -7.798 2.391 1.00 97.44 290 ASN A O 1
ATOM 2090 N N . SER A 1 291 ? 12.565 -6.575 2.829 1.00 97.75 291 SER A N 1
ATOM 2091 C CA . SER A 1 291 ? 12.963 -5.456 1.972 1.00 97.75 291 SER A CA 1
ATOM 2092 C C . SER A 1 291 ? 12.379 -4.142 2.470 1.00 97.75 291 SER A C 1
ATOM 2094 O O . SER A 1 291 ? 11.298 -4.107 3.051 1.00 97.75 291 SER A O 1
ATOM 2096 N N . THR A 1 292 ? 13.090 -3.045 2.223 1.00 98.50 292 THR A N 1
ATOM 2097 C CA . THR A 1 292 ? 12.662 -1.684 2.554 1.00 98.50 292 THR A CA 1
ATOM 2098 C C . THR A 1 292 ? 12.421 -0.895 1.276 1.00 98.50 292 THR A C 1
ATOM 2100 O O . THR A 1 292 ? 13.321 -0.763 0.453 1.00 98.50 292 THR A O 1
ATOM 2103 N N . PHE A 1 293 ? 11.235 -0.316 1.130 1.00 98.44 293 PHE A N 1
ATOM 2104 C CA . PHE A 1 293 ? 10.932 0.661 0.089 1.00 98.44 293 PHE A CA 1
ATOM 2105 C C . PHE A 1 293 ? 10.907 2.047 0.731 1.00 98.44 293 PHE A C 1
ATOM 2107 O O . PHE A 1 293 ? 10.036 2.354 1.553 1.00 98.44 293 PHE A O 1
ATOM 2114 N N . SER A 1 294 ? 11.906 2.862 0.393 1.00 96.06 294 SER A N 1
ATOM 2115 C CA . SER A 1 294 ? 12.094 4.188 0.987 1.00 96.06 294 SER A CA 1
ATOM 2116 C C . SER A 1 294 ? 11.581 5.340 0.132 1.00 96.06 294 SER A C 1
ATOM 2118 O O . SER A 1 294 ? 11.387 6.436 0.660 1.00 96.06 294 SER A O 1
ATOM 2120 N N . GLY A 1 295 ? 11.311 5.087 -1.150 1.00 93.81 295 GLY A N 1
ATOM 2121 C CA . GLY A 1 295 ? 10.565 6.006 -2.002 1.00 93.81 295 GLY A CA 1
ATOM 2122 C C . GLY A 1 295 ? 9.068 6.040 -1.681 1.00 93.81 295 GLY A C 1
ATOM 2123 O O . GLY A 1 295 ? 8.568 5.339 -0.799 1.00 93.81 295 GLY A O 1
ATOM 2124 N N . VAL A 1 296 ? 8.349 6.886 -2.413 1.00 94.94 296 VAL A N 1
ATOM 2125 C CA . VAL A 1 296 ? 6.894 7.055 -2.313 1.00 94.94 296 VAL A CA 1
ATOM 2126 C C . VAL A 1 296 ? 6.197 6.227 -3.388 1.00 94.94 296 VAL A C 1
ATOM 2128 O O . VAL A 1 296 ? 6.541 6.337 -4.564 1.00 94.94 296 VAL A O 1
ATOM 2131 N N . LEU A 1 297 ? 5.193 5.443 -2.995 1.00 98.56 297 LEU A N 1
ATOM 2132 C CA . LEU A 1 297 ? 4.219 4.848 -3.907 1.00 98.56 297 LEU A CA 1
ATOM 2133 C C . LEU A 1 297 ? 3.068 5.841 -4.128 1.00 98.56 297 LEU A C 1
ATOM 2135 O O . LEU A 1 297 ? 2.469 6.314 -3.157 1.00 98.56 297 LEU A O 1
ATOM 2139 N N . SER A 1 298 ? 2.738 6.146 -5.381 1.00 97.50 298 SER A N 1
ATOM 2140 C CA . SER A 1 298 ? 1.699 7.124 -5.740 1.00 97.50 298 SER A CA 1
ATOM 2141 C C . SER A 1 298 ? 0.891 6.693 -6.959 1.00 97.50 298 SER A C 1
ATOM 2143 O O . SER A 1 298 ? 1.408 5.992 -7.824 1.00 97.50 298 SER A O 1
ATOM 2145 N N . ASP A 1 299 ? -0.348 7.168 -7.087 1.00 94.88 299 ASP A N 1
ATOM 2146 C CA . ASP A 1 299 ? -1.105 6.987 -8.331 1.00 94.88 299 ASP A CA 1
ATOM 2147 C C . ASP A 1 299 ? -0.343 7.633 -9.502 1.00 94.88 299 ASP A C 1
ATOM 2149 O O . ASP A 1 299 ? 0.139 8.763 -9.403 1.00 94.88 299 ASP A O 1
ATOM 2153 N N . GLN A 1 300 ? -0.237 6.931 -10.630 1.00 92.38 300 GLN A N 1
ATOM 2154 C CA . GLN A 1 300 ? 0.427 7.445 -11.831 1.00 92.38 300 GLN A CA 1
ATOM 2155 C C . GLN A 1 300 ? -0.352 8.608 -12.450 1.00 92.38 300 GLN A C 1
ATOM 2157 O O . GLN A 1 300 ? 0.231 9.517 -13.040 1.00 92.38 300 GLN A O 1
ATOM 2162 N N . THR A 1 301 ? -1.680 8.548 -12.370 1.00 90.06 301 THR A N 1
ATOM 2163 C CA . THR A 1 301 ? -2.584 9.573 -12.890 1.00 90.06 301 THR A CA 1
ATOM 2164 C C . THR A 1 301 ? -3.550 9.972 -11.789 1.00 90.06 301 THR A C 1
ATOM 2166 O O . THR A 1 301 ? -4.292 9.137 -11.275 1.00 90.06 301 THR A O 1
ATOM 2169 N N . THR A 1 302 ? -3.569 11.258 -11.445 1.00 89.38 302 THR A N 1
ATOM 2170 C CA . THR A 1 302 ? -4.493 11.812 -10.452 1.00 89.38 302 THR A CA 1
ATOM 2171 C C . THR A 1 302 ? -5.938 11.435 -10.778 1.00 89.38 302 THR A C 1
ATOM 2173 O O . THR A 1 302 ? -6.398 11.625 -11.902 1.00 89.38 302 THR A O 1
ATOM 2176 N N . GLY A 1 303 ? -6.662 10.913 -9.787 1.00 90.56 303 GLY A N 1
ATOM 2177 C CA . GLY A 1 303 ? -8.054 10.484 -9.948 1.00 90.56 303 GLY A CA 1
ATOM 2178 C C . GLY A 1 303 ? -8.230 9.098 -10.574 1.00 90.56 303 GLY A C 1
ATOM 2179 O O . GLY A 1 303 ? -9.366 8.672 -10.756 1.00 90.56 303 GLY A O 1
ATOM 2180 N N . THR A 1 304 ? -7.142 8.383 -10.877 1.00 93.75 304 THR A N 1
ATOM 2181 C CA . THR A 1 304 ? -7.167 6.966 -11.268 1.00 93.75 304 THR A CA 1
ATOM 2182 C C . THR A 1 304 ? -6.490 6.138 -10.173 1.00 93.75 304 THR A C 1
ATOM 2184 O O . THR A 1 304 ? -5.263 6.039 -10.175 1.00 93.75 304 THR A O 1
ATOM 2187 N N . PRO A 1 305 ? -7.259 5.561 -9.230 1.00 96.62 305 PRO A N 1
ATOM 2188 C CA . PRO A 1 305 ? -6.693 4.851 -8.088 1.00 96.62 305 PRO A CA 1
ATOM 2189 C C . PRO A 1 305 ? -5.873 3.628 -8.510 1.00 96.62 305 PRO A C 1
ATOM 2191 O O . PRO A 1 305 ? -6.399 2.716 -9.149 1.00 96.62 305 PRO A O 1
ATOM 2194 N N . GLY A 1 306 ? -4.601 3.586 -8.120 1.00 97.00 306 GLY A N 1
ATOM 2195 C CA . GLY A 1 306 ? -3.731 2.425 -8.270 1.00 97.00 306 GLY A CA 1
ATOM 2196 C C . GLY A 1 306 ? -3.803 1.524 -7.038 1.00 97.00 306 GLY A C 1
ATOM 2197 O O . GLY A 1 306 ? -3.452 1.945 -5.937 1.00 97.00 306 GLY A O 1
ATOM 2198 N N . ALA A 1 307 ? -4.283 0.289 -7.196 1.00 98.31 307 ALA A N 1
ATOM 2199 C CA . ALA A 1 307 ? -4.330 -0.689 -6.105 1.00 98.31 307 ALA A CA 1
ATOM 2200 C C . ALA A 1 307 ? -2.977 -1.393 -5.922 1.00 98.31 307 ALA A C 1
ATOM 2202 O O . ALA A 1 307 ? -2.296 -1.682 -6.903 1.00 98.31 307 ALA A O 1
ATOM 2203 N N . MET A 1 308 ? -2.624 -1.725 -4.679 1.00 98.81 308 MET A N 1
ATOM 2204 C CA . MET A 1 308 ? -1.390 -2.441 -4.346 1.00 98.81 308 MET A CA 1
ATOM 2205 C C . MET A 1 308 ? -1.675 -3.749 -3.616 1.00 98.81 308 MET A C 1
ATOM 2207 O O . MET A 1 308 ? -2.446 -3.787 -2.656 1.00 98.81 308 MET A O 1
ATOM 2211 N N . SER A 1 309 ? -1.002 -4.813 -4.043 1.00 98.69 309 SER A N 1
ATOM 2212 C CA . SER A 1 309 ? -1.016 -6.120 -3.390 1.00 98.69 309 SER A CA 1
ATOM 2213 C C . SER A 1 309 ? 0.369 -6.468 -2.855 1.00 98.69 309 SER A C 1
ATOM 2215 O O . SER A 1 309 ? 1.361 -6.381 -3.573 1.00 98.69 309 SER A O 1
ATOM 2217 N N . PHE A 1 310 ? 0.445 -6.876 -1.595 1.00 98.62 310 PHE A N 1
ATOM 2218 C CA . PHE A 1 310 ? 1.649 -7.403 -0.967 1.00 98.62 310 PHE A CA 1
ATOM 2219 C C . PHE A 1 310 ? 1.448 -8.894 -0.754 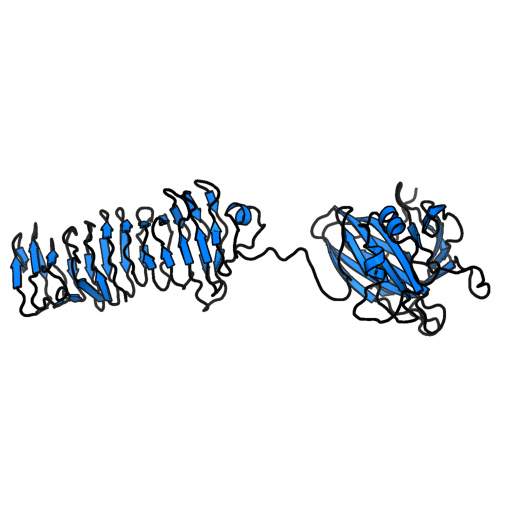1.00 98.62 310 PHE A C 1
ATOM 2221 O O . PHE A 1 310 ? 0.567 -9.307 0.001 1.00 98.62 310 PHE A O 1
ATOM 2228 N N . VAL A 1 311 ? 2.251 -9.700 -1.438 1.00 98.00 311 VAL A N 1
ATOM 2229 C CA . VAL A 1 311 ? 2.167 -11.162 -1.396 1.00 98.00 311 VAL A CA 1
ATOM 2230 C C . VAL A 1 311 ? 3.497 -11.752 -0.965 1.00 98.00 311 VAL A C 1
ATOM 2232 O O . VAL A 1 311 ? 4.508 -11.056 -0.878 1.00 98.00 311 VAL A O 1
ATOM 2235 N N . ASN A 1 312 ? 3.486 -13.045 -0.681 1.00 97.38 312 ASN A N 1
ATOM 2236 C CA . ASN A 1 312 ? 4.689 -13.792 -0.388 1.00 97.38 312 ASN A CA 1
ATOM 2237 C C . ASN A 1 312 ? 4.609 -15.166 -1.053 1.00 97.38 312 ASN A C 1
ATOM 2239 O O . ASN A 1 312 ? 3.930 -16.061 -0.555 1.00 97.38 312 ASN A O 1
ATOM 2243 N N . ALA A 1 313 ? 5.285 -15.323 -2.189 1.00 94.00 313 ALA A N 1
ATOM 2244 C CA . ALA A 1 313 ? 5.407 -16.608 -2.873 1.00 94.00 313 ALA A CA 1
ATOM 2245 C C . ALA A 1 313 ? 6.492 -17.515 -2.258 1.00 94.00 313 ALA A C 1
ATOM 2247 O O . ALA A 1 313 ? 6.589 -18.691 -2.613 1.00 94.00 313 ALA A O 1
ATOM 2248 N N . GLY A 1 314 ? 7.313 -16.985 -1.344 1.00 90.12 314 GLY A N 1
ATOM 2249 C CA . GLY A 1 314 ? 8.378 -17.730 -0.679 1.00 90.12 314 GLY A CA 1
ATOM 2250 C C . GLY A 1 314 ? 7.853 -18.711 0.372 1.00 90.12 314 GLY A C 1
ATOM 2251 O O . GLY A 1 314 ? 6.807 -18.512 0.982 1.00 90.12 314 GLY A O 1
ATOM 2252 N N . ALA A 1 315 ? 8.613 -19.782 0.621 1.00 79.56 315 ALA A N 1
ATOM 2253 C CA . ALA A 1 315 ? 8.198 -20.863 1.522 1.00 79.56 315 ALA A CA 1
ATOM 2254 C C . ALA A 1 315 ? 8.190 -20.486 3.020 1.00 79.56 315 ALA A C 1
ATOM 2256 O O . ALA A 1 315 ? 7.575 -21.190 3.821 1.00 79.56 315 ALA A O 1
ATOM 2257 N N . SER A 1 316 ? 8.879 -19.412 3.426 1.00 80.19 316 SER A N 1
ATOM 2258 C CA . SER A 1 316 ? 8.913 -18.962 4.823 1.00 80.19 316 SER A CA 1
ATOM 2259 C C . SER A 1 316 ? 9.322 -17.496 4.955 1.00 80.19 316 SER A C 1
ATOM 2261 O O . SER A 1 316 ? 10.334 -17.098 4.383 1.00 80.19 316 SER A O 1
ATOM 2263 N N . GLY A 1 317 ? 8.612 -16.743 5.800 1.00 78.44 317 GLY A N 1
ATOM 2264 C CA . GLY A 1 317 ? 8.984 -15.374 6.173 1.00 78.44 317 GLY A CA 1
ATOM 2265 C C . GLY A 1 317 ? 8.801 -14.362 5.045 1.00 78.44 317 GLY A C 1
ATOM 2266 O O . GLY A 1 317 ? 8.072 -14.626 4.102 1.00 78.44 317 GLY A O 1
ATOM 2267 N N . GLY A 1 318 ? 9.459 -13.212 5.152 1.00 93.69 318 GLY A N 1
ATOM 2268 C CA . GLY A 1 318 ? 9.353 -12.106 4.206 1.00 93.69 318 GLY A CA 1
ATOM 2269 C C . GLY A 1 318 ? 8.593 -10.917 4.785 1.00 93.69 318 GLY A C 1
ATOM 2270 O O . GLY A 1 318 ? 7.635 -11.071 5.550 1.00 93.69 318 GLY A O 1
ATOM 2271 N N . SER A 1 319 ? 9.062 -9.719 4.450 1.00 98.06 319 SER A N 1
ATOM 2272 C CA . SER A 1 319 ? 8.392 -8.473 4.806 1.00 98.06 319 SER A CA 1
ATOM 2273 C C . SER A 1 319 ? 8.745 -7.359 3.833 1.00 98.06 319 SER A C 1
ATOM 2275 O O . SER A 1 319 ? 9.889 -7.227 3.403 1.00 98.06 319 SER A O 1
ATOM 2277 N N . ILE A 1 320 ? 7.764 -6.518 3.513 1.00 98.69 320 ILE A N 1
ATOM 2278 C CA . ILE A 1 320 ? 8.018 -5.213 2.904 1.00 98.69 320 ILE A CA 1
ATOM 2279 C C . ILE A 1 320 ? 7.829 -4.141 3.964 1.00 98.69 320 ILE A C 1
ATOM 2281 O O . ILE A 1 320 ? 6.747 -4.021 4.528 1.00 98.69 320 ILE A O 1
ATOM 2285 N N . THR A 1 321 ? 8.861 -3.337 4.199 1.00 98.88 321 THR A N 1
ATOM 2286 C CA . THR A 1 321 ? 8.796 -2.152 5.056 1.00 98.88 321 THR A CA 1
ATOM 2287 C C . THR A 1 321 ? 8.701 -0.899 4.196 1.00 98.88 321 THR A C 1
ATOM 2289 O O . THR A 1 321 ? 9.610 -0.614 3.420 1.00 98.88 321 THR A O 1
ATOM 2292 N N . LEU A 1 322 ? 7.624 -0.128 4.341 1.00 98.88 322 LEU A N 1
ATOM 2293 C CA . LEU A 1 322 ? 7.482 1.184 3.713 1.00 98.88 322 LEU A CA 1
ATOM 2294 C C . LEU A 1 322 ? 7.926 2.266 4.697 1.00 98.88 322 LEU A C 1
ATOM 2296 O O . LEU A 1 322 ? 7.387 2.356 5.803 1.00 98.88 322 LEU A O 1
ATOM 2300 N N . THR A 1 323 ? 8.877 3.110 4.295 1.00 98.62 323 THR A N 1
ATOM 2301 C CA . THR A 1 323 ? 9.316 4.253 5.121 1.00 98.62 323 THR A CA 1
ATOM 2302 C C . THR A 1 323 ? 8.864 5.605 4.576 1.00 98.62 323 THR A C 1
ATOM 2304 O O . THR A 1 323 ? 8.911 6.600 5.299 1.00 98.62 323 THR A O 1
ATOM 2307 N N . GLY A 1 324 ? 8.432 5.652 3.313 1.00 97.50 324 GLY A N 1
ATOM 2308 C CA . GLY A 1 324 ? 7.863 6.837 2.675 1.00 97.50 324 GLY A CA 1
ATOM 2309 C C . GLY A 1 324 ? 6.380 7.049 3.003 1.00 97.50 324 GLY A C 1
ATOM 2310 O O . GLY A 1 324 ? 5.643 6.108 3.308 1.00 97.50 324 GLY A O 1
ATOM 2311 N N . VAL A 1 325 ? 5.922 8.299 2.903 1.00 98.12 325 VAL A N 1
ATOM 2312 C CA . VAL A 1 325 ? 4.494 8.642 2.976 1.00 98.12 325 VAL A CA 1
ATOM 2313 C C . VAL A 1 325 ? 3.858 8.320 1.625 1.00 98.12 325 VAL A C 1
ATOM 2315 O O . VAL A 1 325 ? 4.003 9.092 0.680 1.00 98.12 325 VAL A O 1
ATOM 2318 N N . ASN A 1 326 ? 3.176 7.182 1.515 1.00 98.44 326 ASN A N 1
ATOM 2319 C CA . ASN A 1 326 ? 2.576 6.746 0.256 1.00 98.44 326 ASN A CA 1
ATOM 2320 C C . ASN A 1 326 ? 1.225 7.432 0.015 1.00 98.44 326 ASN A C 1
ATOM 2322 O O . ASN A 1 326 ? 0.435 7.636 0.943 1.00 98.44 326 ASN A O 1
ATOM 2326 N N . THR A 1 327 ? 0.974 7.803 -1.239 1.00 97.75 327 THR A N 1
ATOM 2327 C CA . THR A 1 327 ? -0.142 8.672 -1.651 1.00 97.75 327 THR A CA 1
ATOM 2328 C C . THR A 1 327 ? -1.086 8.030 -2.667 1.00 97.75 327 THR A C 1
ATOM 2330 O O . THR A 1 327 ? -1.986 8.705 -3.164 1.00 97.75 327 THR A O 1
ATOM 2333 N N . TYR A 1 328 ? -0.894 6.749 -2.992 1.00 98.69 328 TYR A N 1
ATOM 2334 C CA . TYR A 1 328 ? -1.814 6.009 -3.854 1.00 98.69 328 TYR A CA 1
ATOM 2335 C C . TYR A 1 328 ? -3.178 5.835 -3.183 1.00 98.69 328 TYR A C 1
ATOM 2337 O O . TYR A 1 328 ? -3.275 5.604 -1.977 1.00 98.69 328 TYR A O 1
ATOM 2345 N N . THR A 1 329 ? -4.242 5.946 -3.972 1.00 98.62 329 THR A N 1
ATOM 2346 C CA . THR A 1 329 ? -5.615 5.986 -3.444 1.00 98.62 329 THR A CA 1
ATOM 2347 C C . THR A 1 329 ? -6.366 4.668 -3.614 1.00 98.62 329 THR A C 1
ATOM 2349 O O . THR A 1 329 ? -7.440 4.476 -3.034 1.00 98.62 329 THR A O 1
ATOM 2352 N N . GLY A 1 330 ? -5.806 3.721 -4.373 1.00 98.75 330 GLY A N 1
ATOM 2353 C CA . GLY A 1 330 ? -6.382 2.390 -4.539 1.00 98.75 330 GLY A CA 1
ATOM 2354 C C . GLY A 1 330 ? -6.362 1.560 -3.253 1.00 98.75 330 GLY A C 1
ATOM 2355 O O . GLY A 1 330 ? -5.872 1.981 -2.207 1.00 98.75 330 GLY A O 1
ATOM 2356 N N . GLN A 1 331 ? -6.964 0.375 -3.312 1.00 98.69 331 GLN A N 1
ATOM 2357 C CA . GLN A 1 331 ? -6.973 -0.564 -2.190 1.00 98.69 331 GLN A CA 1
ATOM 2358 C C . GLN A 1 331 ? -5.560 -1.096 -1.921 1.00 98.69 331 GLN A C 1
ATOM 2360 O O . GLN A 1 331 ? -4.846 -1.451 -2.859 1.00 98.69 331 GLN A O 1
ATOM 2365 N N . THR A 1 332 ? -5.212 -1.257 -0.645 1.00 98.94 332 THR A N 1
ATOM 2366 C CA . THR A 1 332 ? -4.058 -2.052 -0.212 1.00 98.94 332 THR A CA 1
ATOM 2367 C C . THR A 1 332 ? -4.518 -3.451 0.185 1.00 98.94 332 THR A C 1
ATOM 2369 O O . THR A 1 332 ? -5.467 -3.600 0.954 1.00 98.94 332 THR A O 1
ATOM 2372 N N . THR A 1 333 ? -3.844 -4.485 -0.310 1.00 98.94 333 THR A N 1
ATOM 2373 C CA . THR A 1 333 ? -4.089 -5.884 0.069 1.00 98.94 333 THR A CA 1
ATOM 2374 C C . THR A 1 333 ? -2.816 -6.484 0.641 1.00 98.94 333 THR A C 1
ATOM 2376 O O . THR A 1 333 ? -1.756 -6.348 0.038 1.00 98.94 333 THR A O 1
ATOM 2379 N N . VAL A 1 334 ? -2.910 -7.159 1.782 1.00 98.88 334 VAL A N 1
ATOM 2380 C CA . VAL A 1 334 ? -1.818 -7.958 2.351 1.00 98.88 334 VAL A CA 1
ATOM 2381 C C . VAL A 1 334 ? -2.275 -9.406 2.347 1.00 98.88 334 VAL A C 1
ATOM 2383 O O . VAL A 1 334 ? -3.180 -9.773 3.092 1.00 98.88 334 VAL A O 1
ATOM 2386 N N . GLY A 1 335 ? -1.692 -10.207 1.461 1.00 98.31 335 GLY A N 1
ATOM 2387 C CA . GLY A 1 335 ? -2.049 -11.607 1.284 1.00 98.31 335 GLY A CA 1
ATOM 2388 C C . GLY A 1 335 ? -1.590 -12.487 2.445 1.00 98.31 335 GLY A C 1
ATOM 2389 O O . GLY A 1 335 ? -0.699 -12.130 3.217 1.00 98.31 335 GLY A O 1
ATOM 2390 N N . SER A 1 336 ? -2.183 -13.677 2.545 1.00 96.50 336 SER A N 1
ATOM 2391 C CA . SER A 1 336 ? -1.775 -14.671 3.539 1.00 96.50 336 SER A CA 1
ATOM 2392 C C . SER A 1 336 ? -0.281 -14.994 3.427 1.00 96.50 336 SER A C 1
ATOM 2394 O O . SER A 1 336 ? 0.257 -15.122 2.328 1.00 96.50 336 SER A O 1
ATOM 2396 N N . GLY A 1 337 ? 0.396 -15.091 4.573 1.00 96.00 337 GLY A N 1
ATOM 2397 C CA . GLY A 1 337 ? 1.838 -15.337 4.647 1.00 96.00 337 GLY A CA 1
ATOM 2398 C C . GLY A 1 337 ? 2.728 -14.130 4.324 1.00 96.00 337 GLY A C 1
ATOM 2399 O O . GLY A 1 337 ? 3.944 -14.254 4.450 1.00 96.00 337 GLY A O 1
ATOM 2400 N N . ALA A 1 338 ? 2.163 -12.981 3.939 1.00 98.25 338 ALA A N 1
ATOM 2401 C CA . ALA A 1 338 ? 2.904 -11.750 3.668 1.00 98.25 338 ALA A CA 1
ATOM 2402 C C . ALA A 1 338 ? 2.893 -10.795 4.873 1.00 98.25 338 ALA A C 1
ATOM 2404 O O . ALA A 1 338 ? 1.909 -10.730 5.612 1.00 98.25 338 ALA A O 1
ATOM 2405 N N . THR A 1 339 ? 3.962 -10.008 5.035 1.00 98.81 339 THR A N 1
ATOM 2406 C CA . THR A 1 339 ? 4.042 -8.928 6.036 1.00 98.81 339 THR A CA 1
ATOM 2407 C C . THR A 1 339 ? 4.231 -7.567 5.372 1.00 98.81 339 THR A C 1
ATOM 2409 O O . THR A 1 339 ? 5.223 -7.350 4.680 1.00 98.81 339 THR A O 1
ATOM 2412 N N . LEU A 1 340 ? 3.315 -6.629 5.599 1.00 98.88 340 LEU A N 1
ATOM 2413 C CA . LEU A 1 340 ? 3.489 -5.216 5.267 1.00 98.88 340 LEU A CA 1
ATOM 2414 C C . LEU A 1 340 ? 3.767 -4.434 6.551 1.00 98.88 340 LEU A C 1
ATOM 2416 O O . LEU A 1 340 ? 2.892 -4.324 7.407 1.00 98.88 340 LEU A O 1
ATOM 2420 N N . ALA A 1 341 ? 4.963 -3.870 6.668 1.00 98.94 341 ALA A N 1
ATOM 2421 C CA . ALA A 1 341 ? 5.365 -3.028 7.782 1.00 98.94 341 ALA A CA 1
ATOM 2422 C C . ALA A 1 341 ? 5.420 -1.548 7.377 1.00 98.94 341 ALA A C 1
ATOM 2424 O O . ALA A 1 341 ? 5.853 -1.202 6.276 1.00 98.94 341 ALA A O 1
ATOM 2425 N N . LEU A 1 342 ? 5.028 -0.659 8.285 1.00 98.94 342 LEU A N 1
ATOM 2426 C CA . LEU A 1 342 ? 5.271 0.777 8.204 1.00 98.94 342 LEU A CA 1
ATOM 2427 C C . LEU A 1 342 ? 6.322 1.161 9.246 1.00 98.94 342 LEU A C 1
ATOM 2429 O O . LEU A 1 342 ? 6.226 0.768 10.410 1.00 98.94 342 LEU A O 1
ATOM 2433 N N . ALA A 1 343 ? 7.312 1.956 8.841 1.00 98.81 343 ALA A N 1
ATOM 2434 C CA . ALA A 1 343 ? 8.353 2.427 9.747 1.00 98.81 343 ALA A CA 1
ATOM 2435 C C . ALA A 1 343 ? 8.674 3.912 9.556 1.00 98.81 343 ALA A C 1
ATOM 2437 O O . ALA A 1 343 ? 8.542 4.459 8.463 1.00 98.81 343 ALA A O 1
ATOM 2438 N N . GLY A 1 344 ? 9.101 4.585 10.627 1.00 98.50 344 GLY A N 1
ATOM 2439 C CA . GLY A 1 344 ? 9.340 6.027 10.617 1.00 98.50 344 GLY A CA 1
ATOM 2440 C C . GLY A 1 344 ? 8.088 6.802 10.190 1.00 98.50 344 GLY A C 1
ATOM 2441 O O . GLY A 1 344 ? 7.058 6.720 10.857 1.00 98.50 344 GLY A O 1
ATOM 2442 N N . ALA A 1 345 ? 8.185 7.533 9.075 1.00 97.19 345 ALA A N 1
ATOM 2443 C CA . ALA A 1 345 ? 7.079 8.278 8.465 1.00 97.19 345 ALA A CA 1
ATOM 2444 C C . ALA A 1 345 ? 6.227 7.441 7.486 1.00 97.19 345 ALA A C 1
ATOM 2446 O O . ALA A 1 345 ? 5.341 7.986 6.826 1.00 97.19 345 ALA A O 1
ATOM 2447 N N . GLY A 1 346 ? 6.497 6.136 7.377 1.00 98.56 346 GLY A N 1
ATOM 2448 C CA . GLY A 1 346 ? 5.768 5.200 6.529 1.00 98.56 346 GLY A CA 1
ATOM 2449 C C . GLY A 1 346 ? 4.257 5.318 6.704 1.00 98.56 346 GLY A C 1
ATOM 2450 O O . GLY A 1 346 ? 3.752 5.247 7.823 1.00 98.56 346 GLY A O 1
ATOM 2451 N N . SER A 1 347 ? 3.526 5.503 5.605 1.00 98.75 347 SER A N 1
ATOM 2452 C CA . SER A 1 347 ? 2.070 5.686 5.643 1.00 98.75 347 SER A CA 1
ATOM 2453 C C . SER A 1 347 ? 1.392 5.122 4.401 1.00 98.75 347 SER A C 1
ATOM 2455 O O . SER A 1 347 ? 1.966 5.171 3.316 1.00 98.75 347 SER A O 1
ATOM 2457 N N . ILE A 1 348 ? 0.163 4.624 4.565 1.00 98.88 348 ILE A N 1
ATOM 2458 C CA . ILE A 1 348 ? -0.782 4.270 3.489 1.00 98.88 348 ILE A CA 1
ATOM 2459 C C . ILE A 1 348 ? -2.158 4.919 3.731 1.00 98.88 348 ILE A C 1
ATOM 2461 O O . ILE A 1 348 ? -3.184 4.419 3.277 1.00 98.88 348 ILE A O 1
ATOM 2465 N N . ALA A 1 349 ? -2.196 6.028 4.476 1.00 98.75 349 ALA A N 1
ATOM 2466 C CA . ALA A 1 349 ? -3.432 6.636 4.981 1.00 98.75 349 ALA A CA 1
ATOM 2467 C C . ALA A 1 349 ? -4.416 7.112 3.900 1.00 98.75 349 ALA A C 1
ATOM 2469 O O . ALA A 1 349 ? -5.590 7.321 4.192 1.00 98.75 349 ALA A O 1
ATOM 2470 N N . THR A 1 350 ? -3.935 7.303 2.673 1.00 98.38 350 THR A N 1
ATOM 2471 C CA . THR A 1 350 ? -4.726 7.723 1.509 1.00 98.38 350 THR A CA 1
ATOM 2472 C C . THR A 1 350 ? -5.363 6.553 0.758 1.00 98.38 350 THR A C 1
ATOM 2474 O O . THR A 1 350 ? -6.284 6.782 -0.027 1.00 98.38 350 THR A O 1
ATOM 2477 N N . SER A 1 351 ? -4.921 5.316 1.014 1.00 98.69 351 SER A N 1
ATOM 2478 C CA . SER A 1 351 ? -5.505 4.117 0.410 1.00 98.69 351 SER A CA 1
ATOM 2479 C C . SER A 1 351 ? -6.976 3.980 0.803 1.00 98.69 351 SER A C 1
ATOM 2481 O O . SER A 1 351 ? -7.352 4.162 1.964 1.00 98.69 351 SER A O 1
ATOM 2483 N N . SER A 1 352 ? -7.822 3.645 -0.174 1.00 98.69 352 SER A N 1
ATOM 2484 C CA . SER A 1 352 ? -9.279 3.534 0.015 1.00 98.69 352 SER A CA 1
ATOM 2485 C C . SER A 1 352 ? -9.688 2.557 1.122 1.00 98.69 352 SER A C 1
ATOM 2487 O O . SER A 1 352 ? -10.702 2.772 1.784 1.00 98.69 352 SER A O 1
ATOM 2489 N N . ARG A 1 353 ? -8.907 1.491 1.326 1.00 98.69 353 ARG A N 1
ATOM 2490 C CA . ARG A 1 353 ? -9.001 0.548 2.447 1.00 98.69 353 ARG A CA 1
ATOM 2491 C C . ARG A 1 353 ? -7.783 -0.372 2.479 1.00 98.69 353 ARG A C 1
ATOM 2493 O O . ARG A 1 353 ? -7.130 -0.571 1.453 1.00 98.69 353 ARG A O 1
ATOM 2500 N N . LEU A 1 354 ? -7.573 -1.011 3.626 1.00 98.94 354 LEU A N 1
ATOM 2501 C CA . LEU A 1 354 ? -6.676 -2.151 3.788 1.00 98.94 354 LEU A CA 1
ATOM 2502 C C . LEU A 1 354 ? -7.486 -3.449 3.923 1.00 98.94 354 LEU A C 1
ATOM 2504 O O . LEU A 1 354 ? -8.293 -3.580 4.840 1.00 98.94 354 LEU A O 1
ATOM 2508 N N . VAL A 1 355 ? -7.223 -4.425 3.054 1.00 98.94 355 VAL A N 1
ATOM 2509 C CA . VAL A 1 355 ? -7.651 -5.822 3.223 1.00 98.94 355 VAL A CA 1
ATOM 2510 C C . VAL A 1 355 ? -6.446 -6.624 3.704 1.00 98.94 355 VAL A C 1
ATOM 2512 O O . VAL A 1 355 ? -5.510 -6.858 2.942 1.00 98.94 355 VAL A O 1
ATOM 2515 N N . ASN A 1 356 ? -6.433 -6.996 4.982 1.00 98.88 356 ASN A N 1
ATOM 2516 C CA . ASN A 1 356 ? -5.307 -7.670 5.618 1.00 98.88 356 ASN A CA 1
ATOM 2517 C C . ASN A 1 356 ? -5.640 -9.131 5.938 1.00 98.88 356 ASN A C 1
ATOM 2519 O O . ASN A 1 356 ? -6.333 -9.399 6.917 1.00 98.88 356 ASN A O 1
ATOM 2523 N N . ASP A 1 357 ? -5.084 -10.058 5.162 1.00 98.69 357 ASP A N 1
ATOM 2524 C CA . ASP A 1 357 ? -5.125 -11.510 5.394 1.00 98.69 357 ASP A CA 1
ATOM 2525 C C . ASP A 1 357 ? -3.750 -12.087 5.791 1.00 98.69 357 ASP A C 1
ATOM 2527 O O . ASP A 1 357 ? -3.623 -13.282 6.063 1.00 98.69 357 ASP A O 1
ATOM 2531 N N . GLY A 1 358 ? -2.722 -11.235 5.842 1.00 98.38 358 GLY A N 1
ATOM 2532 C CA . GLY A 1 358 ? -1.378 -11.537 6.330 1.00 98.38 358 GLY A CA 1
ATOM 2533 C C . GLY A 1 358 ? -1.074 -10.803 7.634 1.00 98.38 358 GLY A C 1
ATOM 2534 O O . GLY A 1 358 ? -1.813 -10.916 8.614 1.00 98.38 358 GLY A O 1
ATOM 2535 N N . VAL A 1 359 ? 0.035 -10.066 7.660 1.00 98.88 359 VAL A N 1
ATOM 2536 C CA . VAL A 1 359 ? 0.464 -9.250 8.799 1.00 98.88 359 VAL A CA 1
ATOM 2537 C C . VAL A 1 359 ? 0.616 -7.796 8.369 1.00 98.88 359 VAL A C 1
ATOM 2539 O O . VAL A 1 359 ? 1.404 -7.486 7.479 1.00 98.88 359 VAL A O 1
ATOM 2542 N N . PHE A 1 360 ? -0.087 -6.891 9.043 1.00 98.94 360 PHE A N 1
ATOM 2543 C CA . PHE A 1 360 ? 0.133 -5.452 8.938 1.00 98.94 360 PHE A CA 1
ATOM 2544 C C . PHE A 1 360 ? 0.795 -4.948 10.221 1.00 98.94 360 PHE A C 1
ATOM 2546 O O . PHE A 1 360 ? 0.207 -5.045 11.296 1.00 98.94 360 PHE A O 1
ATOM 2553 N N . ASP A 1 361 ? 2.020 -4.446 10.128 1.00 98.94 361 ASP A N 1
ATOM 2554 C CA . ASP A 1 361 ? 2.833 -4.034 11.274 1.00 98.94 361 ASP A CA 1
ATOM 2555 C C . ASP A 1 361 ? 3.083 -2.522 11.250 1.00 98.94 361 ASP A C 1
ATOM 2557 O O . ASP A 1 361 ? 3.581 -1.977 10.270 1.00 98.94 361 ASP A O 1
ATOM 2561 N N . ILE A 1 362 ? 2.733 -1.829 12.331 1.00 98.94 362 ILE A N 1
ATOM 2562 C CA . ILE A 1 362 ? 2.969 -0.388 12.496 1.00 98.94 362 ILE A CA 1
ATOM 2563 C C . ILE A 1 362 ? 3.884 -0.085 13.684 1.00 98.94 362 ILE A C 1
ATOM 2565 O O . ILE A 1 362 ? 4.074 1.080 14.026 1.00 98.94 362 ILE A O 1
ATOM 2569 N N . ALA A 1 363 ? 4.464 -1.105 14.321 1.00 98.75 363 ALA A N 1
ATOM 2570 C CA . ALA A 1 363 ? 5.284 -0.952 15.518 1.00 98.75 363 ALA A CA 1
ATOM 2571 C C . ALA A 1 363 ? 6.510 -0.055 15.289 1.00 98.75 363 ALA A C 1
ATOM 2573 O O . ALA A 1 363 ? 7.000 0.569 16.229 1.00 98.75 363 ALA A O 1
ATOM 2574 N N . GLY A 1 364 ? 6.998 0.010 14.046 1.00 98.56 364 GLY A N 1
ATOM 2575 C CA . GLY A 1 364 ? 8.147 0.818 13.650 1.00 98.56 364 GLY A CA 1
ATOM 2576 C C . GLY A 1 364 ? 7.832 2.272 13.289 1.00 98.56 364 GLY A C 1
ATOM 2577 O O . GLY A 1 364 ? 8.770 3.018 12.992 1.00 98.56 364 GLY A O 1
ATOM 2578 N N . THR A 1 365 ? 6.563 2.703 13.240 1.00 98.81 365 THR A N 1
ATOM 2579 C CA . THR A 1 365 ? 6.234 4.102 12.908 1.00 98.81 365 THR A CA 1
ATOM 2580 C C . THR A 1 365 ? 6.614 5.040 14.049 1.00 98.81 365 THR A C 1
ATOM 2582 O O . THR A 1 365 ? 6.740 4.615 15.194 1.00 98.81 365 THR A O 1
ATOM 2585 N N . SER A 1 366 ? 6.783 6.334 13.776 1.00 96.69 366 SER A N 1
ATOM 2586 C CA . SER A 1 366 ? 7.071 7.329 14.822 1.00 96.69 366 SER A CA 1
ATOM 2587 C C . SER A 1 366 ? 5.820 7.918 15.484 1.00 96.69 366 SER A C 1
ATOM 2589 O O . SER A 1 366 ? 5.923 8.459 16.583 1.00 96.69 366 SER A O 1
ATOM 2591 N N . GLY A 1 367 ? 4.646 7.815 14.852 1.00 94.44 367 GLY A N 1
ATOM 2592 C CA . GLY A 1 367 ? 3.424 8.496 15.300 1.00 94.44 367 GLY A CA 1
ATOM 2593 C C . GLY A 1 367 ? 2.125 7.720 15.083 1.00 94.44 367 GLY A C 1
ATOM 2594 O O . GLY A 1 367 ? 1.075 8.341 14.945 1.00 94.44 367 GLY A O 1
ATOM 2595 N N . GLY A 1 368 ? 2.174 6.387 15.016 1.00 98.19 368 GLY A N 1
ATOM 2596 C CA . GLY A 1 368 ? 1.004 5.587 14.648 1.00 98.19 368 GLY A CA 1
ATOM 2597 C C . GLY A 1 368 ? 0.778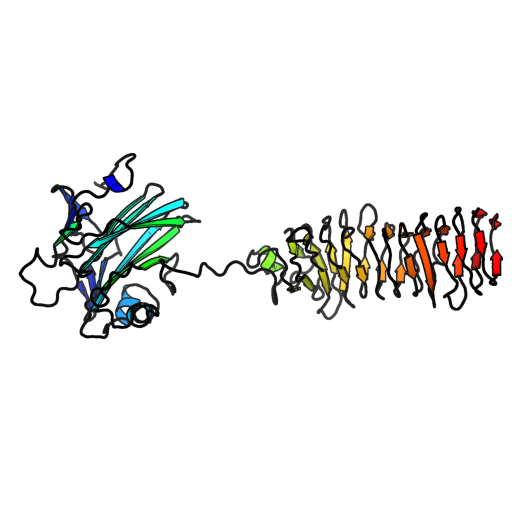 5.484 13.150 1.00 98.19 368 GLY A C 1
ATOM 2598 O O . GLY A 1 368 ? 1.665 5.771 12.348 1.00 98.19 368 GLY A O 1
ATOM 2599 N N . ALA A 1 369 ? -0.403 5.000 12.784 1.00 98.81 369 ALA A N 1
ATOM 2600 C CA . ALA A 1 369 ? -0.828 4.870 11.400 1.00 98.81 369 ALA A CA 1
ATOM 2601 C C . ALA A 1 369 ? -2.314 5.199 11.271 1.00 98.81 369 ALA A C 1
ATOM 2603 O O . ALA A 1 369 ? -3.095 5.015 12.206 1.00 98.81 369 ALA A O 1
ATOM 2604 N N . SER A 1 370 ? -2.708 5.673 10.093 1.00 98.88 370 SER A N 1
ATOM 2605 C CA . SER A 1 370 ? -4.111 5.862 9.732 1.00 98.88 370 SER A CA 1
ATOM 2606 C C . SER A 1 370 ? -4.465 4.995 8.535 1.00 98.88 370 SER A C 1
ATOM 2608 O O . SER A 1 370 ? -3.638 4.813 7.644 1.00 98.88 370 SER A O 1
ATOM 2610 N N . LEU A 1 371 ? -5.696 4.497 8.516 1.00 98.94 371 LEU A N 1
ATOM 2611 C CA . LEU A 1 371 ? -6.333 3.816 7.393 1.00 98.94 371 LEU A CA 1
ATOM 2612 C C . LEU A 1 371 ? -7.722 4.418 7.199 1.00 98.94 371 LEU A C 1
ATOM 2614 O O . LEU A 1 371 ? -8.340 4.857 8.168 1.00 98.94 371 LEU A O 1
ATOM 2618 N N . ILE A 1 372 ? -8.245 4.392 5.977 1.00 98.88 372 ILE A N 1
ATOM 2619 C CA . ILE A 1 372 ? -9.655 4.729 5.754 1.00 98.88 372 ILE A CA 1
ATOM 2620 C C . ILE A 1 372 ? -10.544 3.640 6.364 1.00 98.88 372 ILE A C 1
ATOM 2622 O O . ILE A 1 372 ? -11.339 3.927 7.255 1.00 98.88 372 ILE A O 1
ATOM 2626 N N . SER A 1 373 ? -10.346 2.386 5.953 1.00 98.81 373 SER A N 1
ATOM 2627 C CA . SER A 1 373 ? -11.096 1.222 6.438 1.00 98.81 373 SER A CA 1
ATOM 2628 C C . SER A 1 373 ? -10.198 -0.015 6.556 1.00 98.81 373 SER A C 1
ATOM 2630 O O . SER A 1 373 ? -9.176 -0.101 5.867 1.00 98.81 373 SER A O 1
ATOM 2632 N N . LEU A 1 374 ? -10.573 -0.961 7.426 1.00 98.94 374 LEU A N 1
ATOM 2633 C CA . LEU A 1 374 ? -9.839 -2.200 7.703 1.00 98.94 374 LEU A CA 1
ATOM 2634 C C . LEU A 1 374 ? -10.744 -3.437 7.559 1.00 98.94 374 LEU A C 1
ATOM 2636 O O . LEU A 1 374 ? -11.730 -3.598 8.282 1.00 98.94 374 LEU A O 1
ATOM 2640 N N . ALA A 1 375 ? -10.341 -4.347 6.674 1.00 98.94 375 ALA A N 1
ATOM 2641 C CA . ALA A 1 375 ? -10.982 -5.632 6.410 1.00 98.94 375 ALA A CA 1
ATOM 2642 C C . ALA A 1 375 ? -9.975 -6.796 6.468 1.00 98.94 375 ALA A C 1
ATOM 2644 O O . ALA A 1 375 ? -8.767 -6.577 6.569 1.00 98.94 375 ALA A O 1
ATOM 2645 N N . GLY A 1 376 ? -10.471 -8.031 6.364 1.00 98.81 376 GLY A N 1
ATOM 2646 C CA . GLY A 1 376 ? -9.656 -9.254 6.282 1.00 98.81 376 GLY A CA 1
ATOM 2647 C C . GLY A 1 376 ? -9.591 -10.051 7.587 1.00 98.81 376 GLY A C 1
ATOM 2648 O O . GLY A 1 376 ? -10.287 -9.736 8.557 1.00 98.81 376 GLY A O 1
ATOM 2649 N N . ALA A 1 377 ? -8.790 -11.116 7.596 1.00 98.69 377 ALA A N 1
ATOM 2650 C CA . ALA A 1 377 ? -8.683 -12.074 8.705 1.00 98.69 377 ALA A CA 1
ATOM 2651 C C . ALA A 1 377 ? -7.263 -12.229 9.291 1.00 98.69 377 ALA A C 1
ATOM 2653 O O . ALA A 1 377 ? -7.017 -13.131 10.092 1.00 98.69 377 ALA A O 1
ATOM 2654 N N . GLY A 1 378 ? -6.327 -11.370 8.891 1.00 98.69 378 GLY A N 1
ATOM 2655 C CA . GLY A 1 378 ? -4.921 -11.416 9.283 1.00 98.69 378 GLY A CA 1
ATOM 2656 C C . GLY A 1 378 ? -4.627 -10.875 10.687 1.00 98.69 378 GLY A C 1
ATOM 2657 O O . GLY A 1 378 ? -5.484 -10.790 11.565 1.00 98.69 378 GLY A O 1
ATOM 2658 N N . THR A 1 379 ? -3.377 -10.482 10.913 1.00 98.88 379 THR A N 1
ATOM 2659 C CA . THR A 1 379 ? -2.927 -9.865 12.168 1.00 98.88 379 THR A CA 1
ATOM 2660 C C . THR A 1 379 ? -2.528 -8.415 11.943 1.00 98.88 379 THR A C 1
ATOM 2662 O O . THR A 1 379 ? -1.820 -8.108 10.987 1.00 98.88 379 THR A O 1
ATOM 2665 N N . VAL A 1 380 ? -2.944 -7.525 12.839 1.00 98.94 380 VAL A N 1
ATOM 2666 C CA . VAL A 1 380 ? -2.382 -6.178 12.969 1.00 98.94 380 VAL A CA 1
ATOM 2667 C C . VAL A 1 380 ? -1.455 -6.151 14.183 1.00 98.94 380 VAL A C 1
ATOM 2669 O O . VAL A 1 380 ? -1.880 -6.468 15.296 1.00 98.94 380 VAL A O 1
ATOM 2672 N N . GLN A 1 381 ? -0.199 -5.762 13.981 1.00 98.88 381 GLN A N 1
ATOM 2673 C CA . GLN A 1 381 ? 0.788 -5.556 15.039 1.00 98.88 381 GLN A CA 1
ATOM 2674 C C . GLN A 1 381 ? 0.961 -4.060 15.295 1.00 98.88 381 GLN A C 1
ATOM 2676 O O . GLN A 1 381 ? 1.508 -3.329 14.475 1.00 98.88 381 GLN A O 1
ATOM 2681 N N . LEU A 1 382 ? 0.480 -3.594 16.444 1.00 98.88 382 LEU A N 1
ATOM 2682 C CA . LEU A 1 382 ? 0.536 -2.185 16.820 1.00 98.88 382 LEU A CA 1
ATOM 2683 C C . LEU A 1 382 ? 1.899 -1.774 17.389 1.00 98.88 382 LEU A C 1
ATOM 2685 O O . LEU A 1 382 ? 2.259 -0.601 17.347 1.00 98.88 382 LEU A O 1
ATOM 2689 N N . GLY A 1 383 ? 2.640 -2.703 18.000 1.00 98.62 383 GLY A N 1
ATOM 2690 C CA . GLY A 1 383 ? 3.703 -2.318 18.931 1.00 98.62 383 GLY A CA 1
ATOM 2691 C C . GLY A 1 383 ? 3.118 -1.434 20.035 1.00 98.62 383 GLY A C 1
ATOM 2692 O O . GLY A 1 383 ? 2.096 -1.794 20.613 1.00 98.62 383 GLY A O 1
ATOM 2693 N N . ALA A 1 384 ? 3.722 -0.272 20.289 1.00 98.44 384 ALA A N 1
ATOM 2694 C CA . ALA A 1 384 ? 3.187 0.744 21.205 1.00 98.44 384 ALA A CA 1
ATOM 2695 C C . ALA A 1 384 ? 2.281 1.788 20.519 1.00 98.44 384 ALA A C 1
ATOM 2697 O O . ALA A 1 384 ? 1.848 2.745 21.157 1.00 98.44 384 ALA A O 1
ATOM 2698 N N . GLN A 1 385 ? 2.005 1.624 19.225 1.00 98.81 385 GLN A N 1
ATOM 2699 C CA . GLN A 1 385 ? 1.446 2.673 18.384 1.00 98.81 385 GLN A CA 1
ATOM 2700 C C . GLN A 1 385 ? -0.078 2.622 18.271 1.00 98.81 385 GLN A C 1
ATOM 2702 O O . GLN A 1 385 ? -0.708 1.586 18.460 1.00 98.81 385 GLN A O 1
ATOM 2707 N N . VAL A 1 386 ? -0.692 3.759 17.943 1.00 98.88 386 VAL A N 1
ATOM 2708 C CA . VAL A 1 386 ? -2.143 3.841 17.728 1.00 98.88 386 VAL A CA 1
ATOM 2709 C C . VAL A 1 386 ? -2.468 3.657 16.248 1.00 98.88 386 VAL A C 1
ATOM 2711 O O . VAL A 1 386 ? -1.901 4.339 15.390 1.00 98.88 386 VAL A O 1
ATOM 2714 N N . LEU A 1 387 ? -3.417 2.766 15.956 1.00 98.94 387 LEU A N 1
ATOM 2715 C CA . LEU A 1 387 ? -4.057 2.667 14.646 1.00 98.94 387 LEU A CA 1
ATOM 2716 C C . LEU A 1 387 ? -5.341 3.502 14.632 1.00 98.94 387 LEU A C 1
ATOM 2718 O O . LEU A 1 387 ? -6.206 3.320 15.485 1.00 98.94 387 LEU A O 1
ATOM 2722 N N . THR A 1 388 ? -5.489 4.390 13.649 1.00 98.94 388 THR A N 1
ATOM 2723 C CA . THR A 1 388 ? -6.693 5.214 13.461 1.00 98.94 388 THR A CA 1
ATOM 2724 C C . THR A 1 388 ? -7.436 4.821 12.188 1.00 98.94 388 THR A C 1
ATOM 2726 O O . THR A 1 388 ? -6.853 4.813 11.108 1.00 98.94 388 THR A O 1
ATOM 2729 N N . LEU A 1 389 ? -8.730 4.530 12.297 1.00 98.94 389 LEU A N 1
ATOM 2730 C CA . LEU A 1 389 ? -9.627 4.269 11.171 1.00 98.94 389 LEU A CA 1
ATOM 2731 C C . LEU A 1 389 ? -10.479 5.513 10.917 1.00 98.94 389 LEU A C 1
ATOM 2733 O O . LEU A 1 389 ? -11.302 5.881 11.756 1.00 98.94 389 LEU A O 1
ATOM 2737 N N . THR A 1 390 ? -10.249 6.201 9.803 1.00 98.88 390 THR A N 1
ATOM 2738 C CA . THR A 1 390 ? -10.793 7.549 9.572 1.00 98.88 390 THR A CA 1
ATOM 2739 C C . THR A 1 390 ? -12.198 7.548 8.985 1.00 98.88 390 THR A C 1
ATOM 2741 O O . THR A 1 390 ? -12.950 8.489 9.225 1.00 98.88 390 THR A O 1
ATOM 2744 N N . ASN A 1 391 ? -12.575 6.501 8.250 1.00 98.69 391 ASN A N 1
ATOM 2745 C CA . ASN A 1 391 ? -13.915 6.326 7.700 1.00 98.69 391 ASN A CA 1
ATOM 2746 C C . ASN A 1 391 ? -14.183 4.836 7.442 1.00 98.69 391 ASN A C 1
ATOM 2748 O O . ASN A 1 391 ? -14.257 4.385 6.297 1.00 98.69 391 ASN A O 1
ATOM 2752 N N . ALA A 1 392 ? -14.264 4.068 8.528 1.00 98.81 392 ALA A N 1
ATOM 2753 C CA . ALA A 1 392 ? -14.404 2.622 8.468 1.00 98.81 392 ALA A CA 1
ATOM 2754 C C . ALA A 1 392 ? -15.717 2.203 7.791 1.00 98.81 392 ALA A C 1
ATOM 2756 O O . ALA A 1 392 ? -16.754 2.848 7.953 1.00 98.81 392 ALA A O 1
ATOM 2757 N N . ALA A 1 393 ? -15.690 1.101 7.052 1.00 98.50 393 ALA A N 1
ATOM 2758 C CA . ALA A 1 393 ? -16.874 0.564 6.381 1.00 98.50 393 ALA A CA 1
ATOM 2759 C C . ALA A 1 393 ? -16.904 -0.972 6.338 1.00 98.50 393 ALA A C 1
ATOM 2761 O O . ALA A 1 393 ? -17.767 -1.550 5.680 1.00 98.50 393 ALA A O 1
ATOM 2762 N N . ASP A 1 394 ? -15.965 -1.637 7.014 1.00 98.81 394 ASP A N 1
ATOM 2763 C CA . ASP A 1 394 ? -15.687 -3.057 6.823 1.00 98.81 394 ASP A CA 1
ATOM 2764 C C . ASP A 1 394 ? -15.731 -3.868 8.131 1.00 98.81 394 ASP A C 1
ATOM 2766 O O . ASP A 1 394 ? -15.827 -3.352 9.251 1.00 98.81 394 ASP A O 1
ATOM 2770 N N . THR A 1 395 ? -15.668 -5.192 7.960 1.00 98.88 395 THR A N 1
ATOM 2771 C CA . THR A 1 395 ? -15.470 -6.163 9.038 1.00 98.88 395 THR A CA 1
ATOM 2772 C C . THR A 1 395 ? -14.046 -6.702 9.009 1.00 98.88 395 THR A C 1
ATOM 2774 O O . THR A 1 395 ? -13.593 -7.219 7.989 1.00 98.88 395 THR A O 1
ATOM 2777 N N . PHE A 1 396 ? -13.377 -6.656 10.158 1.00 98.94 396 PHE A N 1
ATOM 2778 C CA . PHE A 1 396 ? -12.109 -7.329 10.399 1.00 98.94 396 PHE A CA 1
ATOM 2779 C C . PHE A 1 396 ? -12.349 -8.555 11.289 1.00 98.94 396 PHE A C 1
ATOM 2781 O O . PHE A 1 396 ? -12.864 -8.448 12.407 1.00 98.94 396 PHE A O 1
ATOM 2788 N N . ALA A 1 397 ? -12.029 -9.736 10.766 1.00 98.81 397 ALA A N 1
ATOM 2789 C CA . ALA A 1 397 ? -12.151 -11.027 11.448 1.00 98.81 397 ALA A CA 1
ATOM 2790 C C . ALA A 1 397 ? -10.844 -11.490 12.099 1.00 98.81 397 ALA A C 1
ATOM 2792 O O . ALA A 1 397 ? -10.822 -12.501 12.798 1.00 98.81 397 ALA A O 1
ATOM 2793 N N . GLY A 1 398 ? -9.767 -10.745 11.857 1.00 98.75 398 GLY A N 1
ATOM 2794 C CA . GLY A 1 398 ? -8.442 -11.025 12.372 1.00 98.75 398 GLY A CA 1
ATOM 2795 C C . GLY A 1 398 ? -8.236 -10.606 13.825 1.00 98.75 398 GLY A C 1
ATOM 2796 O O . GLY A 1 398 ? -9.185 -10.375 14.577 1.00 98.75 398 GLY A O 1
ATOM 2797 N N . SER A 1 399 ? -6.965 -10.482 14.207 1.00 98.81 399 SER A N 1
ATOM 2798 C CA . SER A 1 399 ? -6.559 -10.025 15.541 1.00 98.81 399 SER A CA 1
ATOM 2799 C C . SER A 1 399 ? -5.733 -8.743 15.471 1.00 98.81 399 SER A C 1
ATOM 2801 O O . SER A 1 399 ? -4.887 -8.581 14.591 1.00 98.81 399 SER A O 1
ATOM 2803 N N . ILE A 1 400 ? -5.968 -7.825 16.406 1.00 98.94 400 ILE A N 1
ATOM 2804 C CA . ILE A 1 400 ? -5.144 -6.632 16.626 1.00 98.94 400 ILE A CA 1
ATOM 2805 C C . ILE A 1 400 ? -4.395 -6.820 17.947 1.00 98.94 400 ILE A C 1
ATOM 2807 O O . ILE A 1 400 ? -5.029 -7.069 18.972 1.00 98.94 400 ILE A O 1
ATOM 2811 N N . ASN A 1 401 ? -3.064 -6.711 17.932 1.00 98.81 401 ASN A N 1
ATOM 2812 C CA . ASN A 1 401 ? -2.197 -7.020 19.075 1.00 98.81 401 ASN A CA 1
ATOM 2813 C C . ASN A 1 401 ? -1.135 -5.933 19.309 1.00 98.81 401 ASN A C 1
ATOM 2815 O O . ASN A 1 401 ? -0.748 -5.226 18.383 1.00 98.81 401 ASN A O 1
ATOM 2819 N N . GLY A 1 402 ? -0.619 -5.840 20.537 1.00 98.75 402 GLY A N 1
ATOM 2820 C CA . GLY A 1 402 ? 0.410 -4.872 20.945 1.00 98.75 402 GLY A CA 1
ATOM 2821 C C . GLY A 1 402 ? -0.009 -4.038 22.158 1.00 98.75 402 GLY A C 1
ATOM 2822 O O . GLY A 1 402 ? -1.147 -4.113 22.608 1.00 98.75 402 GLY A O 1
ATOM 2823 N N . SER A 1 403 ? 0.901 -3.237 22.708 1.00 98.75 403 SER A N 1
ATOM 2824 C CA . SER A 1 403 ? 0.579 -2.320 23.810 1.00 98.75 403 SER A CA 1
ATOM 2825 C C . SER A 1 403 ? -0.115 -1.031 23.363 1.00 98.75 403 SER A C 1
ATOM 2827 O O . SER A 1 403 ? -0.635 -0.294 24.197 1.00 98.75 403 SER A O 1
ATOM 2829 N N . GLY A 1 404 ? -0.119 -0.767 22.057 1.00 98.75 404 GLY A N 1
ATOM 2830 C CA . GLY A 1 404 ? -0.812 0.338 21.414 1.00 98.75 404 GLY A CA 1
ATOM 2831 C C . GLY A 1 404 ? -2.338 0.213 21.417 1.00 98.75 404 GLY A C 1
ATOM 2832 O O . GLY A 1 404 ? -2.903 -0.748 21.942 1.00 98.75 404 GLY A O 1
ATOM 2833 N N . GLY A 1 405 ? -3.004 1.213 20.838 1.00 98.75 405 GLY A N 1
ATOM 2834 C CA . GLY A 1 405 ? -4.463 1.367 20.874 1.00 98.75 405 GLY A CA 1
ATOM 2835 C C . GLY A 1 405 ? -5.129 1.440 19.500 1.00 98.75 405 GLY A C 1
ATOM 2836 O O . GLY A 1 405 ? -4.470 1.489 18.458 1.00 98.75 405 GLY A O 1
ATOM 2837 N N . LEU A 1 406 ? -6.460 1.497 19.511 1.00 98.94 406 LEU A N 1
ATOM 2838 C CA . LEU A 1 406 ? -7.301 1.611 18.319 1.00 98.94 406 LEU A CA 1
ATOM 2839 C C . LEU A 1 406 ? -8.218 2.829 18.440 1.00 98.94 406 LEU A C 1
ATOM 2841 O O . LEU A 1 406 ? -8.943 2.970 19.419 1.00 98.94 406 LEU A O 1
ATOM 2845 N N . THR A 1 407 ? -8.247 3.676 17.416 1.00 98.94 407 THR A N 1
ATOM 2846 C CA . THR A 1 407 ? -9.212 4.775 17.297 1.00 98.94 407 THR A CA 1
ATOM 2847 C C . THR A 1 407 ? -10.100 4.562 16.078 1.00 98.94 407 THR A C 1
ATOM 2849 O O . THR A 1 407 ? -9.609 4.515 14.955 1.00 98.94 407 THR A O 1
ATOM 2852 N N . VAL A 1 408 ? -11.415 4.486 16.275 1.00 98.94 408 VAL A N 1
ATOM 2853 C CA . VAL A 1 408 ? -12.407 4.565 15.196 1.00 98.94 408 VAL A CA 1
ATOM 2854 C C . VAL A 1 408 ? -12.883 6.013 15.127 1.00 98.94 408 VAL A C 1
ATOM 2856 O O . VAL A 1 408 ? -13.692 6.457 15.943 1.00 98.94 408 VAL A O 1
ATOM 2859 N N . ALA A 1 409 ? -12.314 6.774 14.194 1.00 98.88 409 ALA A N 1
ATOM 2860 C CA . ALA A 1 409 ? -12.542 8.209 14.062 1.00 98.88 409 ALA A CA 1
ATOM 2861 C C . ALA A 1 409 ? -13.769 8.552 13.201 1.00 98.88 409 ALA A C 1
ATOM 2863 O O . ALA A 1 409 ? -14.358 9.615 13.379 1.00 98.88 409 ALA A O 1
ATOM 2864 N N . GLY A 1 410 ? -14.176 7.650 12.307 1.00 98.75 410 GLY A N 1
ATOM 2865 C CA . GLY A 1 410 ? -15.360 7.815 11.469 1.00 98.75 410 GLY A CA 1
ATOM 2866 C C . GLY A 1 410 ? -15.847 6.491 10.892 1.00 98.75 410 GLY A C 1
ATOM 2867 O O . GLY A 1 410 ? -15.123 5.494 10.893 1.00 98.75 410 GLY A O 1
ATOM 2868 N N . GLY A 1 411 ? -17.080 6.489 10.386 1.00 98.81 411 GLY A N 1
ATOM 2869 C CA . GLY A 1 411 ? -17.695 5.314 9.770 1.00 98.81 411 GLY A CA 1
ATOM 2870 C C . GLY A 1 411 ? -18.058 4.210 10.771 1.00 98.81 411 GLY A C 1
ATOM 2871 O O . GLY A 1 411 ? -18.249 4.468 11.958 1.00 98.81 411 GLY A O 1
ATOM 2872 N N . THR A 1 412 ? -18.204 2.976 10.290 1.00 98.94 412 THR A N 1
ATOM 2873 C CA . THR A 1 412 ? -18.516 1.785 11.093 1.00 98.94 412 THR A CA 1
ATOM 2874 C C . THR A 1 412 ? -17.442 0.719 10.907 1.00 98.94 412 THR A C 1
ATOM 2876 O O . THR A 1 412 ? -17.326 0.145 9.827 1.00 98.94 412 THR A O 1
ATOM 2879 N N . GLN A 1 413 ? -16.691 0.415 11.969 1.00 98.94 413 GLN A N 1
ATOM 2880 C CA . GLN A 1 413 ? -15.788 -0.736 12.002 1.00 98.94 413 GLN A CA 1
ATOM 2881 C C . GLN A 1 413 ? -16.463 -1.891 12.734 1.00 98.94 413 GLN A C 1
ATOM 2883 O O . GLN A 1 413 ? -16.872 -1.737 13.884 1.00 98.94 413 GLN A O 1
ATOM 2888 N N . THR A 1 414 ? -16.503 -3.069 12.113 1.00 98.94 414 THR A N 1
ATOM 2889 C CA . THR A 1 414 ? -16.892 -4.305 12.804 1.00 98.94 414 THR A CA 1
ATOM 2890 C C . THR A 1 414 ? -15.659 -5.135 13.137 1.00 98.94 414 THR A C 1
ATOM 2892 O O . THR A 1 414 ? -14.847 -5.429 12.261 1.00 98.94 414 THR A O 1
ATOM 2895 N N . LEU A 1 415 ? -15.513 -5.538 14.396 1.00 98.94 415 LEU A N 1
ATOM 2896 C CA . LEU A 1 415 ? -14.527 -6.520 14.838 1.00 98.94 415 LEU A CA 1
ATOM 2897 C C . LEU A 1 415 ? -15.262 -7.824 15.144 1.00 98.94 415 LEU A C 1
ATOM 2899 O O . LEU A 1 415 ? -16.169 -7.854 15.980 1.00 98.94 415 LEU A O 1
ATOM 2903 N N . SER A 1 416 ? -14.895 -8.894 14.441 1.00 98.81 416 SER A N 1
ATOM 2904 C CA . SER A 1 416 ? -15.467 -10.234 14.653 1.00 98.81 416 SER A CA 1
ATOM 2905 C C . SER A 1 416 ? -14.482 -11.241 15.251 1.00 98.81 416 SER A C 1
ATOM 2907 O O . SER A 1 416 ? -14.904 -12.277 15.768 1.00 98.81 416 SER A O 1
ATOM 2909 N N . GLY A 1 417 ? -13.186 -10.909 15.240 1.00 98.44 417 GLY A N 1
ATOM 2910 C CA . GLY A 1 417 ? -12.128 -11.649 15.924 1.00 98.44 417 GLY A CA 1
ATOM 2911 C C . GLY A 1 417 ? -11.808 -11.106 17.322 1.00 98.44 417 GLY A C 1
ATOM 2912 O O . GLY A 1 417 ? -12.184 -9.990 17.694 1.00 98.44 417 GLY A O 1
ATOM 2913 N N . VAL A 1 418 ? -11.094 -11.910 18.111 1.00 98.44 418 VAL A N 1
ATOM 2914 C CA . VAL A 1 418 ? -10.609 -11.525 19.444 1.00 98.44 418 VAL A CA 1
ATOM 2915 C C . VAL A 1 418 ? -9.367 -10.648 19.293 1.00 98.44 418 VAL A C 1
ATOM 2917 O O . VAL A 1 418 ? -8.384 -11.067 18.685 1.00 98.44 418 VAL A O 1
ATOM 2920 N N . ASN A 1 419 ? -9.389 -9.446 19.871 1.00 98.62 419 ASN A N 1
ATOM 2921 C CA . ASN A 1 419 ? -8.275 -8.501 19.803 1.00 98.62 419 ASN A CA 1
ATOM 2922 C C . ASN A 1 419 ? -7.535 -8.442 21.144 1.00 98.62 419 ASN A C 1
ATOM 2924 O O . ASN A 1 419 ? -8.157 -8.291 22.198 1.00 98.62 419 ASN A O 1
ATOM 2928 N N . GLY A 1 420 ? -6.209 -8.578 21.086 1.00 98.50 420 GLY A N 1
ATOM 2929 C CA . GLY A 1 420 ? -5.317 -8.687 22.239 1.00 98.50 420 GLY A CA 1
ATOM 2930 C C . GLY A 1 420 ? -4.503 -7.429 22.539 1.00 98.50 420 GLY A C 1
ATOM 2931 O O . GLY A 1 420 ? -3.574 -7.496 23.342 1.00 98.50 420 GLY A O 1
ATOM 2932 N N . PHE A 1 421 ? -4.787 -6.300 21.887 1.00 98.81 421 PHE A N 1
ATOM 2933 C CA . PHE A 1 421 ? -4.103 -5.048 22.193 1.00 98.81 421 PHE A CA 1
ATOM 2934 C C . PHE A 1 421 ? -4.491 -4.514 23.576 1.00 98.81 421 PHE A C 1
ATOM 2936 O O . PHE A 1 421 ? -5.632 -4.672 24.008 1.00 98.81 421 PHE A O 1
ATOM 2943 N N . THR A 1 422 ? -3.543 -3.880 24.267 1.00 98.62 422 THR A N 1
ATOM 2944 C CA . THR A 1 422 ? -3.741 -3.425 25.654 1.00 98.62 422 THR A CA 1
ATOM 2945 C C . THR A 1 422 ? -3.869 -1.914 25.809 1.00 98.62 422 THR A C 1
ATOM 2947 O O . THR A 1 422 ? -4.180 -1.447 26.902 1.00 98.62 422 THR A O 1
ATOM 2950 N N . GLY A 1 423 ? -3.619 -1.135 24.757 1.00 98.56 423 GLY A N 1
ATOM 2951 C CA . GLY A 1 423 ? -3.846 0.308 24.773 1.00 98.56 423 GLY A CA 1
ATOM 2952 C C . GLY A 1 423 ? -5.332 0.664 24.737 1.00 98.56 423 GLY A C 1
ATOM 2953 O O . GLY A 1 423 ? -6.198 -0.199 24.590 1.00 98.56 423 GLY A O 1
ATOM 2954 N N . GLU A 1 424 ? -5.626 1.953 24.881 1.00 98.31 424 GLU A N 1
ATOM 2955 C CA . GLU A 1 424 ? -6.999 2.462 24.911 1.00 98.31 424 GLU A CA 1
ATOM 2956 C C . GLU A 1 424 ? -7.701 2.263 23.558 1.00 98.31 424 GLU A C 1
ATOM 2958 O O . GLU A 1 424 ? -7.099 2.422 22.490 1.00 98.31 424 GLU A O 1
ATOM 2963 N N . THR A 1 425 ? -8.995 1.938 23.607 1.00 98.81 425 THR A N 1
ATOM 2964 C CA . THR A 1 425 ? -9.881 2.028 22.443 1.00 98.81 425 THR A CA 1
ATOM 2965 C C . THR A 1 425 ? -10.633 3.356 22.482 1.00 98.81 425 THR A C 1
ATOM 2967 O O . THR A 1 425 ? -11.204 3.710 23.511 1.00 98.81 425 THR A O 1
ATOM 2970 N N . SER A 1 426 ? -10.707 4.069 21.361 1.00 98.88 426 SER A N 1
ATOM 2971 C CA . SER A 1 426 ? -11.487 5.303 21.235 1.00 98.88 426 SER A CA 1
ATOM 2972 C C . SER A 1 426 ? -12.480 5.207 20.081 1.00 98.88 426 SER A C 1
ATOM 2974 O O . SER A 1 426 ? -12.129 4.790 18.978 1.00 98.88 426 SER A O 1
ATOM 2976 N N . VAL A 1 427 ? -13.729 5.594 20.328 1.00 98.94 427 VAL A N 1
ATOM 2977 C CA . VAL A 1 427 ? -14.773 5.726 19.304 1.00 98.94 427 VAL A CA 1
ATOM 2978 C C . VAL A 1 427 ? -15.209 7.180 19.290 1.00 98.94 427 VAL A C 1
ATOM 2980 O O . VAL A 1 427 ? -15.813 7.671 20.245 1.00 98.94 427 VAL A O 1
ATOM 2983 N N . VAL A 1 428 ? -14.869 7.886 18.219 1.00 98.88 428 VAL A N 1
ATOM 2984 C CA . VAL A 1 428 ? -15.129 9.322 18.079 1.00 98.88 428 VAL A CA 1
ATOM 2985 C C . VAL A 1 428 ? -16.604 9.567 17.747 1.00 98.88 428 VAL A C 1
ATOM 2987 O O . VAL A 1 428 ? -17.308 8.689 17.248 1.00 98.88 428 VAL A O 1
ATOM 2990 N N . SER A 1 429 ? -17.096 10.773 18.038 1.00 98.69 429 SER A N 1
ATOM 2991 C CA . SER A 1 429 ? -18.447 11.191 17.650 1.00 98.69 429 SER A CA 1
ATOM 2992 C C . SER A 1 429 ? -18.679 11.019 16.145 1.00 98.69 429 SER A C 1
ATOM 2994 O O . SER A 1 429 ? -17.840 11.403 15.334 1.00 98.69 429 SER A O 1
ATOM 2996 N N . GLY A 1 430 ? -19.817 10.425 15.780 1.00 98.06 430 GLY A N 1
ATOM 2997 C CA . GLY A 1 430 ? -20.151 10.064 14.398 1.00 98.06 430 GLY A CA 1
ATOM 2998 C C . GLY A 1 430 ? -19.596 8.712 13.930 1.00 98.06 430 GLY A C 1
ATOM 2999 O O . GLY A 1 430 ? -19.975 8.258 12.852 1.00 98.06 430 GLY A O 1
ATOM 3000 N N . ALA A 1 431 ? -18.756 8.047 14.729 1.00 98.94 431 ALA A N 1
ATOM 3001 C CA . ALA A 1 431 ? -18.240 6.713 14.441 1.00 98.94 431 ALA A CA 1
ATOM 3002 C C . ALA A 1 431 ? -19.002 5.610 15.194 1.00 98.94 431 ALA A C 1
ATOM 3004 O O . ALA A 1 431 ? -19.625 5.844 16.232 1.00 98.94 431 ALA A O 1
ATOM 3005 N N . THR A 1 432 ? -18.917 4.383 14.680 1.00 98.94 432 THR A N 1
ATOM 3006 C CA . THR A 1 432 ? -19.461 3.174 15.305 1.00 98.94 432 THR A CA 1
ATOM 3007 C C . THR A 1 432 ? -18.406 2.073 15.359 1.00 98.94 432 THR A C 1
ATOM 3009 O O . THR A 1 432 ? -17.805 1.725 14.344 1.00 98.94 432 THR A O 1
ATOM 3012 N N . LEU A 1 433 ? -18.225 1.480 16.536 1.00 98.94 433 LEU A N 1
ATOM 3013 C CA . LEU A 1 433 ? -17.515 0.220 16.719 1.00 98.94 433 LEU A CA 1
ATOM 3014 C C . LEU A 1 433 ? -18.534 -0.886 16.998 1.00 98.94 433 LEU A C 1
ATOM 3016 O O . LEU A 1 433 ? -19.258 -0.840 17.993 1.00 98.94 433 LEU A O 1
ATOM 3020 N N . VAL A 1 434 ? -18.580 -1.892 16.130 1.00 98.94 434 VAL A N 1
ATOM 3021 C CA . VAL A 1 434 ? -19.404 -3.090 16.307 1.00 98.94 434 VAL A CA 1
ATOM 3022 C C . VAL A 1 434 ? -18.518 -4.242 16.763 1.00 98.94 434 VAL A C 1
ATOM 3024 O O . VAL A 1 434 ? -17.529 -4.567 16.110 1.00 98.94 434 VAL A O 1
ATOM 3027 N N . LEU A 1 435 ? -18.899 -4.900 17.853 1.00 98.94 435 LEU A N 1
ATOM 3028 C CA . LEU A 1 435 ? -18.390 -6.219 18.214 1.00 98.94 435 LEU A CA 1
ATOM 3029 C C . LEU A 1 435 ? -19.424 -7.261 17.782 1.00 98.94 435 LEU A C 1
ATOM 3031 O O . LEU A 1 435 ? -20.613 -7.138 18.084 1.00 98.94 435 LEU A O 1
ATOM 3035 N N . SER A 1 436 ? -18.985 -8.280 17.047 1.00 98.81 436 SER A N 1
ATOM 3036 C CA . SER A 1 436 ? -19.863 -9.331 16.518 1.00 98.81 436 SER A CA 1
ATOM 3037 C C . SER A 1 436 ? -19.230 -10.707 16.669 1.00 98.81 436 SER A C 1
ATOM 3039 O O . SER A 1 436 ? -18.012 -10.812 16.716 1.00 98.81 436 SER A O 1
ATOM 3041 N N . GLY A 1 437 ? -20.021 -11.777 16.756 1.00 98.50 437 GLY A N 1
ATOM 3042 C CA . GLY A 1 437 ? -19.468 -13.120 16.938 1.00 98.50 437 GLY A CA 1
ATOM 3043 C C . GLY A 1 437 ? -18.582 -13.204 18.190 1.00 98.50 437 GLY A C 1
ATOM 3044 O O . GLY A 1 437 ? -19.027 -12.860 19.286 1.00 98.50 437 GLY A O 1
ATOM 3045 N N . ALA A 1 438 ? -17.322 -13.611 17.996 1.00 98.06 438 ALA A N 1
ATOM 3046 C CA . ALA A 1 438 ? -16.275 -13.652 19.025 1.00 98.06 438 ALA A CA 1
ATOM 3047 C C . ALA A 1 438 ? -15.516 -12.317 19.201 1.00 98.06 438 ALA A C 1
ATOM 3049 O O . ALA A 1 438 ? -14.545 -12.249 19.955 1.00 98.06 438 ALA A O 1
ATOM 3050 N N . GLY A 1 439 ? -15.952 -11.265 18.505 1.00 98.62 439 GLY A N 1
ATOM 3051 C CA . GLY A 1 439 ? -15.404 -9.917 18.542 1.00 98.62 439 GLY A CA 1
ATOM 3052 C C . GLY A 1 439 ? -15.215 -9.412 19.965 1.00 98.62 439 GLY A C 1
ATOM 3053 O O . GLY A 1 439 ? -16.179 -9.304 20.720 1.00 98.62 439 GLY A O 1
ATOM 3054 N N . SER A 1 440 ? -13.978 -9.090 20.334 1.00 98.50 440 SER A N 1
ATOM 3055 C CA . SER A 1 440 ? -13.644 -8.649 21.691 1.00 98.50 440 SER A CA 1
ATOM 3056 C C . SER A 1 440 ? -12.510 -7.631 21.691 1.00 98.50 440 SER A C 1
ATOM 3058 O O . SER A 1 440 ? -11.593 -7.730 20.876 1.00 98.50 440 SER A O 1
ATOM 3060 N N . ILE A 1 441 ? -12.577 -6.684 22.630 1.00 98.69 441 ILE A N 1
ATOM 3061 C CA . ILE A 1 441 ? -11.511 -5.730 22.990 1.00 98.69 441 ILE A CA 1
ATOM 3062 C C . ILE A 1 441 ? -11.198 -5.792 24.496 1.00 98.69 441 ILE A C 1
ATOM 3064 O O . ILE A 1 441 ? -10.710 -4.827 25.079 1.00 98.69 441 ILE A O 1
ATOM 3068 N N . ALA A 1 442 ? -11.503 -6.917 25.152 1.00 98.00 442 ALA A N 1
ATOM 3069 C CA . ALA A 1 442 ? -11.406 -7.056 26.608 1.00 98.00 442 ALA A CA 1
ATOM 3070 C C . ALA A 1 442 ? -9.988 -6.857 27.169 1.00 98.00 442 ALA A C 1
ATOM 3072 O O . ALA A 1 442 ? -9.844 -6.534 28.343 1.00 98.00 442 ALA A O 1
ATOM 3073 N N . ALA A 1 443 ? -8.954 -7.045 26.343 1.00 98.00 443 ALA A N 1
ATOM 3074 C CA . ALA A 1 443 ? -7.564 -6.816 26.729 1.00 98.00 443 ALA A CA 1
ATOM 3075 C C . ALA A 1 443 ? -7.183 -5.325 26.787 1.00 98.00 443 ALA A C 1
ATOM 3077 O O . ALA A 1 443 ? -6.189 -4.987 27.428 1.00 98.00 443 ALA A O 1
ATOM 3078 N N . SER A 1 444 ? -7.962 -4.444 26.144 1.00 98.12 444 SER A N 1
ATOM 3079 C CA . SER A 1 444 ? -7.703 -3.002 26.135 1.00 98.12 444 SER A CA 1
ATOM 3080 C C . SER A 1 444 ? -7.781 -2.413 27.545 1.00 98.12 444 SER A C 1
ATOM 3082 O O . SER A 1 444 ? -8.518 -2.898 28.412 1.00 98.12 444 SER A O 1
ATOM 3084 N N . SER A 1 445 ? -7.042 -1.329 27.777 1.00 97.06 445 SER A N 1
ATOM 3085 C CA . SER A 1 445 ? -7.055 -0.606 29.054 1.00 97.06 445 SER A CA 1
ATOM 3086 C C . SER A 1 445 ? -8.397 0.071 29.353 1.00 97.06 445 SER A C 1
ATOM 3088 O O . SER A 1 445 ? -8.660 0.443 30.495 1.00 97.06 445 SER A O 1
ATOM 3090 N N . GLY A 1 446 ? -9.262 0.202 28.348 1.00 96.88 446 GLY A N 1
ATOM 3091 C CA . GLY A 1 446 ? -10.588 0.785 28.456 1.00 96.88 446 GLY A CA 1
ATOM 3092 C C . GLY A 1 446 ? -11.096 1.295 27.112 1.00 96.88 446 GLY A C 1
ATOM 3093 O O . GLY A 1 446 ? -10.402 1.244 26.092 1.00 96.88 446 GLY A O 1
ATOM 3094 N N . LEU A 1 447 ? -12.328 1.796 27.137 1.00 98.50 447 LEU A N 1
ATOM 3095 C CA . LEU A 1 447 ? -12.999 2.412 26.004 1.00 98.50 447 LEU A CA 1
ATOM 3096 C C . LEU A 1 447 ? -13.419 3.851 26.334 1.00 98.50 447 LEU A C 1
ATOM 3098 O O . LEU A 1 447 ? -14.200 4.088 27.261 1.00 98.50 447 LEU A O 1
ATOM 3102 N N . VAL A 1 448 ? -12.972 4.797 25.511 1.00 98.62 448 VAL A N 1
ATOM 3103 C CA . VAL A 1 448 ? -13.531 6.152 25.425 1.00 98.62 448 VAL A CA 1
ATOM 3104 C C . VAL A 1 448 ? -14.551 6.168 24.289 1.00 98.62 448 VAL A C 1
ATOM 3106 O O . VAL A 1 448 ? -14.200 6.186 23.111 1.00 98.62 448 VAL A O 1
ATOM 3109 N N . ASN A 1 449 ? -15.835 6.138 24.630 1.00 98.75 449 ASN A N 1
ATOM 3110 C CA . ASN A 1 449 ? -16.927 6.090 23.669 1.00 98.75 449 ASN A CA 1
ATOM 3111 C C . ASN A 1 449 ? -17.646 7.440 23.575 1.00 98.75 449 ASN A C 1
ATOM 3113 O O . ASN A 1 449 ? -18.484 7.776 24.410 1.00 98.75 449 ASN A O 1
ATOM 3117 N N . ASN A 1 450 ? -17.351 8.191 22.518 1.00 98.81 450 ASN A N 1
ATOM 3118 C CA . ASN A 1 450 ? -18.073 9.403 22.124 1.00 98.81 450 ASN A CA 1
ATOM 3119 C C . ASN A 1 450 ? -18.968 9.187 20.889 1.00 98.81 450 ASN A C 1
ATOM 3121 O O . ASN A 1 450 ? -19.712 10.093 20.522 1.00 98.81 450 ASN A O 1
ATOM 3125 N N . GLY A 1 451 ? -18.903 8.009 20.264 1.00 98.81 451 GLY A N 1
ATOM 3126 C CA . GLY A 1 451 ? -19.772 7.578 19.169 1.00 98.81 451 GLY A CA 1
ATOM 3127 C C . GLY A 1 451 ? -20.732 6.474 19.612 1.00 98.81 451 GLY A C 1
ATOM 3128 O O . GLY A 1 451 ? -21.492 6.646 20.568 1.00 98.81 451 GLY A O 1
ATOM 3129 N N . ILE A 1 452 ? -20.722 5.346 18.903 1.00 98.94 452 ILE A N 1
ATOM 3130 C CA . ILE A 1 452 ? -21.558 4.180 19.208 1.00 98.94 452 ILE A CA 1
ATOM 3131 C C . ILE A 1 452 ? -20.683 2.944 19.418 1.00 98.94 452 ILE A C 1
ATOM 3133 O O . ILE A 1 452 ? -19.947 2.540 18.521 1.00 98.94 452 ILE A O 1
ATOM 3137 N N . LEU A 1 453 ? -20.833 2.284 20.565 1.00 98.94 453 LEU A N 1
ATOM 3138 C CA . LEU A 1 453 ? -20.439 0.887 20.731 1.00 98.94 453 LEU A CA 1
ATOM 3139 C C . LEU A 1 453 ? -21.676 0.010 20.523 1.00 98.94 453 LEU A C 1
ATOM 3141 O O . LEU A 1 453 ? -22.673 0.176 21.222 1.00 98.94 453 LEU A O 1
ATOM 3145 N N . ASN A 1 454 ? -21.615 -0.957 19.615 1.00 98.94 454 ASN A N 1
ATOM 3146 C CA . ASN A 1 454 ? -22.684 -1.930 19.411 1.00 98.94 454 ASN A CA 1
ATOM 3147 C C . ASN A 1 454 ? -22.172 -3.349 19.667 1.00 98.94 454 ASN A C 1
ATOM 3149 O O . ASN A 1 454 ? -21.280 -3.821 18.969 1.00 98.94 454 ASN A O 1
ATOM 3153 N N . ILE A 1 455 ? -22.756 -4.036 20.648 1.00 98.88 455 ILE A N 1
ATOM 3154 C CA . ILE A 1 455 ? -22.399 -5.417 21.008 1.00 98.88 455 ILE A CA 1
ATOM 3155 C C . ILE A 1 455 ? -23.533 -6.409 20.733 1.00 98.88 455 ILE A C 1
ATOM 3157 O O . ILE A 1 455 ? -23.423 -7.586 21.079 1.00 98.88 455 ILE A O 1
ATOM 3161 N N . ALA A 1 456 ? -24.625 -5.954 20.111 1.00 98.75 456 ALA A N 1
ATOM 3162 C CA . ALA A 1 456 ? -25.838 -6.742 19.913 1.00 98.75 456 ALA A CA 1
ATOM 3163 C C . ALA A 1 456 ? -25.608 -8.023 19.097 1.00 98.75 456 ALA A C 1
ATOM 3165 O O . ALA A 1 456 ? -26.365 -8.979 19.239 1.00 98.75 456 ALA A O 1
ATOM 3166 N N . ALA A 1 457 ? -24.570 -8.038 18.255 1.00 98.56 457 ALA A N 1
ATOM 3167 C CA . ALA A 1 457 ? -24.210 -9.166 17.402 1.00 98.56 457 ALA A CA 1
ATOM 3168 C C . ALA A 1 457 ? -23.136 -10.091 18.010 1.00 98.56 457 ALA A C 1
ATOM 3170 O O . ALA A 1 457 ? -22.708 -11.036 17.347 1.00 98.56 457 ALA A O 1
ATOM 3171 N N . THR A 1 458 ? -22.655 -9.830 19.231 1.00 98.81 458 THR A N 1
ATOM 3172 C CA . THR A 1 458 ? -21.725 -10.736 19.933 1.00 98.81 458 THR A CA 1
ATOM 3173 C C . THR A 1 458 ? -22.429 -12.027 20.343 1.00 98.81 458 THR A C 1
ATOM 3175 O O . THR A 1 458 ? -23.635 -12.029 20.573 1.00 98.81 458 THR A O 1
ATOM 3178 N N . THR A 1 459 ? -21.697 -13.131 20.504 1.00 97.62 459 THR A N 1
ATOM 3179 C CA . THR A 1 459 ? -22.278 -14.395 21.001 1.00 97.62 459 THR A CA 1
ATOM 3180 C C . THR A 1 459 ? -22.359 -14.467 22.523 1.00 97.62 459 THR A C 1
ATOM 3182 O O . THR A 1 459 ? -23.248 -15.130 23.048 1.00 97.62 459 THR A O 1
ATOM 3185 N N . ALA A 1 460 ? -21.454 -13.794 23.238 1.00 95.69 460 ALA A N 1
ATOM 3186 C CA . ALA A 1 460 ? -21.311 -13.901 24.695 1.00 95.69 460 ALA A CA 1
ATOM 3187 C C . ALA A 1 460 ? -21.290 -12.539 25.415 1.00 95.69 460 ALA A C 1
ATOM 3189 O O . ALA A 1 460 ? -20.821 -12.447 26.549 1.00 95.69 460 ALA A O 1
ATOM 3190 N N . GLY A 1 461 ? -21.780 -11.478 24.768 1.00 98.25 461 GLY A N 1
ATOM 3191 C CA . GLY A 1 461 ? -21.609 -10.117 25.264 1.00 98.25 461 GLY A CA 1
ATOM 3192 C C . GLY A 1 461 ? -20.192 -9.595 25.074 1.00 98.25 461 GLY A C 1
ATOM 3193 O O . GLY A 1 461 ? -19.432 -10.096 24.245 1.00 98.25 461 GLY A O 1
ATOM 3194 N N . ALA A 1 462 ? -19.854 -8.554 25.830 1.00 98.56 462 ALA A N 1
ATOM 3195 C CA . ALA A 1 462 ? -18.549 -7.909 25.771 1.00 98.56 462 ALA A CA 1
ATOM 3196 C C . ALA A 1 462 ? -18.041 -7.574 27.173 1.00 98.56 462 ALA A C 1
ATOM 3198 O O . ALA A 1 462 ? -18.830 -7.269 28.069 1.00 98.56 462 ALA A O 1
ATOM 3199 N N . THR A 1 463 ? -16.720 -7.571 27.334 1.00 98.25 463 THR A N 1
ATOM 3200 C CA . THR A 1 463 ? -16.044 -7.132 28.559 1.00 98.25 463 THR A CA 1
ATOM 3201 C C . THR A 1 463 ? -15.154 -5.939 28.247 1.00 98.25 463 THR A C 1
ATOM 3203 O O . THR A 1 463 ? -14.444 -5.967 27.244 1.00 98.25 463 THR A O 1
ATOM 3206 N N . LEU A 1 464 ? -15.175 -4.917 29.103 1.00 97.88 464 LEU A N 1
ATOM 3207 C CA . LEU A 1 464 ? -14.298 -3.745 29.035 1.00 97.88 464 LEU A CA 1
ATOM 3208 C C . LEU A 1 464 ? -13.618 -3.512 30.390 1.00 97.88 464 LEU A C 1
ATOM 3210 O O . LEU A 1 464 ? -14.250 -3.677 31.433 1.00 97.88 464 LEU A O 1
ATOM 3214 N N . SER A 1 465 ? -12.361 -3.066 30.370 1.00 95.56 465 SER A N 1
ATOM 3215 C CA . SER A 1 465 ? -11.605 -2.657 31.572 1.00 95.56 465 SER A CA 1
ATOM 3216 C C . SER A 1 465 ? -11.959 -1.246 32.071 1.00 95.56 465 SER A C 1
ATOM 3218 O O . SER A 1 465 ? -11.464 -0.803 33.104 1.00 95.56 465 SER A O 1
ATOM 3220 N N . GLY A 1 466 ? -12.783 -0.517 31.320 1.00 95.19 466 GLY A N 1
ATOM 3221 C CA . GLY A 1 466 ? -13.196 0.854 31.599 1.00 95.19 466 GLY A CA 1
ATOM 3222 C C . GLY A 1 466 ? -14.147 1.348 30.516 1.00 95.19 466 GLY A C 1
ATOM 3223 O O . GLY A 1 466 ? -13.967 1.007 29.346 1.00 95.19 466 GLY A O 1
ATOM 3224 N N . LEU A 1 467 ? -15.142 2.153 30.890 1.00 97.75 467 LEU A N 1
ATOM 3225 C CA . LEU A 1 467 ? -16.028 2.835 29.947 1.00 97.75 467 LEU A CA 1
ATOM 3226 C C . LEU A 1 467 ? -16.176 4.306 30.339 1.00 97.75 467 LEU A C 1
ATOM 3228 O O . LEU A 1 467 ? -16.575 4.635 31.457 1.00 97.75 467 LEU A O 1
ATOM 3232 N N . SER A 1 468 ? -15.867 5.194 29.400 1.00 97.88 468 SER A N 1
ATOM 3233 C CA . SER A 1 468 ? -16.021 6.638 29.566 1.00 97.88 468 SER A CA 1
ATOM 3234 C C . SER A 1 468 ? -16.496 7.320 28.284 1.00 97.88 468 SER A C 1
ATOM 3236 O O . SER A 1 468 ? -16.645 6.667 27.252 1.00 97.88 468 SER A O 1
ATOM 3238 N N . GLY A 1 469 ? -16.771 8.624 28.353 1.00 98.06 469 GLY A N 1
ATOM 3239 C CA . GLY A 1 469 ? -17.281 9.420 27.233 1.00 98.06 469 GLY A CA 1
ATOM 3240 C C . GLY A 1 469 ? -18.781 9.705 27.328 1.00 98.06 469 GLY A C 1
ATOM 3241 O O . GLY A 1 469 ? -19.408 9.478 28.365 1.00 98.06 469 GLY A O 1
ATOM 3242 N N . GLY A 1 470 ? -19.343 10.255 26.250 1.00 98.00 470 GLY A N 1
ATOM 3243 C CA . GLY A 1 470 ? -20.747 10.692 26.178 1.00 98.00 470 GLY A CA 1
ATOM 3244 C C . GLY A 1 470 ? -21.568 10.062 25.049 1.00 98.00 470 GLY A C 1
ATOM 3245 O O . GLY A 1 470 ? -22.644 10.562 24.740 1.00 98.00 470 GLY A O 1
ATOM 3246 N N . GLY A 1 471 ? -21.044 9.021 24.397 1.00 98.50 471 GLY A N 1
ATOM 3247 C CA . GLY A 1 471 ? -21.676 8.339 23.267 1.00 98.50 471 GLY A CA 1
ATOM 3248 C C . GLY A 1 471 ? -22.855 7.442 23.660 1.00 98.50 471 GLY A C 1
ATOM 3249 O O . GLY A 1 471 ? -23.549 7.669 24.646 1.00 98.50 471 GLY A O 1
ATOM 3250 N N . SER A 1 472 ? -23.094 6.381 22.894 1.00 98.69 472 SER A N 1
ATOM 3251 C CA . SER A 1 472 ? -24.124 5.383 23.210 1.00 98.69 472 SER A CA 1
ATOM 3252 C C . SER A 1 472 ? -23.597 3.956 23.146 1.00 98.69 472 SER A C 1
ATOM 3254 O O . SER A 1 472 ? -22.652 3.656 22.415 1.00 98.69 472 SER A O 1
ATOM 3256 N N . VAL A 1 473 ? -24.215 3.075 23.927 1.00 98.88 473 VAL A N 1
ATOM 3257 C CA . VAL A 1 473 ? -23.980 1.634 23.901 1.00 98.88 473 VAL A CA 1
ATOM 3258 C C . VAL A 1 473 ? -25.277 0.927 23.516 1.00 98.88 473 VAL A C 1
ATOM 3260 O O . VAL A 1 473 ? -26.310 1.091 24.172 1.00 98.88 473 VAL A O 1
ATOM 3263 N N . LEU A 1 474 ? -25.212 0.116 22.463 1.00 98.88 474 LEU A N 1
ATOM 3264 C CA . LEU A 1 474 ? -26.300 -0.737 21.995 1.00 98.88 474 LEU A CA 1
ATOM 3265 C C . LEU A 1 474 ? -26.015 -2.183 22.413 1.00 98.88 474 LEU A C 1
ATOM 3267 O O . LEU A 1 474 ? -25.155 -2.854 21.842 1.00 98.88 474 LEU A O 1
ATOM 3271 N N . LEU A 1 475 ? -26.738 -2.659 23.425 1.00 98.69 475 LEU A N 1
ATOM 3272 C CA . LEU A 1 475 ? -26.574 -3.999 23.990 1.00 98.69 475 LEU A CA 1
ATOM 3273 C C . LEU A 1 475 ? -27.259 -5.084 23.153 1.00 98.69 475 LEU A C 1
ATOM 3275 O O . LEU A 1 475 ? -26.836 -6.238 23.155 1.00 98.69 475 LEU A O 1
ATOM 3279 N N . GLY A 1 476 ? -28.358 -4.748 22.471 1.00 98.25 476 GLY A N 1
ATOM 3280 C CA . GLY A 1 476 ? -29.285 -5.771 21.983 1.00 98.25 476 GLY A CA 1
ATOM 3281 C C . GLY A 1 476 ? -29.789 -6.614 23.157 1.00 98.25 476 GLY A C 1
ATOM 3282 O O . GLY A 1 476 ? -30.268 -6.054 24.141 1.00 98.25 476 GLY A O 1
ATOM 3283 N N . ALA A 1 477 ? -29.645 -7.937 23.071 1.00 98.12 477 ALA A N 1
ATOM 3284 C CA . ALA A 1 477 ? -29.932 -8.866 24.170 1.00 98.12 477 ALA A CA 1
ATOM 3285 C C . ALA A 1 477 ? -28.691 -9.237 25.010 1.00 98.12 477 ALA A C 1
ATOM 3287 O O . ALA A 1 477 ? -28.799 -10.040 25.933 1.00 98.12 477 ALA A O 1
ATOM 3288 N N . GLN A 1 478 ? -27.526 -8.662 24.703 1.00 98.62 478 GLN A N 1
ATOM 3289 C CA . GLN A 1 478 ? -26.241 -9.106 25.235 1.00 98.62 478 GLN A CA 1
ATOM 3290 C C . GLN A 1 478 ? -25.811 -8.327 26.480 1.00 98.62 478 GLN A C 1
ATOM 3292 O O . GLN A 1 478 ? -26.174 -7.169 26.666 1.00 98.62 478 GLN A O 1
ATOM 3297 N N . THR A 1 479 ? -25.010 -8.960 27.338 1.00 98.44 479 THR A N 1
ATOM 3298 C CA . THR A 1 479 ? -24.494 -8.321 28.555 1.00 98.44 479 THR A CA 1
ATOM 3299 C C . THR A 1 479 ? -23.191 -7.576 28.277 1.00 98.44 479 THR A C 1
ATOM 3301 O O . THR A 1 479 ? -22.246 -8.150 27.736 1.00 98.44 479 THR A O 1
ATOM 3304 N N . LEU A 1 480 ? -23.114 -6.316 28.704 1.00 98.44 480 LEU A N 1
ATOM 3305 C CA . LEU A 1 480 ? -21.852 -5.593 28.841 1.00 98.44 480 LEU A CA 1
ATOM 3306 C C . LEU A 1 480 ? -21.310 -5.786 30.260 1.00 98.44 480 LEU A C 1
ATOM 3308 O O . LEU A 1 480 ? -21.979 -5.443 31.233 1.00 98.44 480 LEU A O 1
ATOM 3312 N N . THR A 1 481 ? -20.091 -6.306 30.378 1.00 98.12 481 THR A N 1
ATOM 3313 C CA . THR A 1 481 ? -19.379 -6.464 31.650 1.00 98.12 481 THR A CA 1
ATOM 3314 C C . THR A 1 481 ? -18.276 -5.417 31.769 1.00 98.12 481 THR A C 1
ATOM 3316 O O . THR A 1 481 ? -17.380 -5.350 30.932 1.00 98.12 481 THR A O 1
ATOM 3319 N N . LEU A 1 482 ? -18.313 -4.614 32.825 1.00 97.00 482 LEU A N 1
ATOM 3320 C CA . LEU A 1 482 ? -17.263 -3.669 33.185 1.00 97.00 482 LEU A CA 1
ATOM 3321 C C . LEU A 1 482 ? -16.411 -4.283 34.297 1.00 97.00 482 LEU A C 1
ATOM 3323 O O . LEU A 1 482 ? -16.860 -4.434 35.437 1.00 97.00 482 LEU A O 1
ATOM 3327 N N . ALA A 1 483 ? -15.190 -4.672 33.943 1.00 94.62 483 ALA A N 1
ATOM 3328 C CA . ALA A 1 483 ? -14.200 -5.271 34.831 1.00 94.62 483 ALA A CA 1
ATOM 3329 C C . ALA A 1 483 ? -13.161 -4.224 35.263 1.00 94.62 483 ALA A C 1
ATOM 3331 O O . ALA A 1 483 ? -11.955 -4.466 35.208 1.00 94.62 483 ALA A O 1
ATOM 3332 N N . ASN A 1 484 ? -13.637 -3.036 35.647 1.00 84.00 484 ASN A N 1
ATOM 3333 C CA . ASN A 1 484 ? -12.766 -1.901 35.914 1.00 84.00 484 ASN A CA 1
ATOM 3334 C C . ASN A 1 484 ? -11.804 -2.190 37.067 1.00 84.00 484 ASN A C 1
ATOM 3336 O O . ASN A 1 484 ? -12.167 -2.787 38.080 1.00 84.00 484 ASN A O 1
ATOM 3340 N N . THR A 1 485 ? -10.579 -1.690 36.953 1.00 78.12 485 THR A N 1
ATOM 3341 C CA . THR A 1 485 ? -9.617 -1.676 38.066 1.00 78.12 485 THR A CA 1
ATOM 3342 C C . THR A 1 485 ? -9.651 -0.357 38.848 1.00 78.12 485 THR A C 1
ATOM 3344 O O . THR A 1 485 ? -9.031 -0.257 39.905 1.00 78.12 485 THR A O 1
ATOM 3347 N N . GLY A 1 486 ? -10.407 0.640 38.367 1.00 83.69 486 GLY A N 1
ATOM 3348 C CA . GLY A 1 486 ? -10.537 1.976 38.957 1.00 83.69 486 GLY A CA 1
ATOM 3349 C C . GLY A 1 486 ? -11.930 2.594 38.780 1.00 83.69 486 GLY A C 1
ATOM 3350 O O . GLY A 1 486 ? -12.922 1.881 38.627 1.00 83.69 486 GLY A O 1
ATOM 3351 N N . SER A 1 487 ? -12.006 3.926 38.826 1.00 86.19 487 SER A N 1
ATOM 3352 C CA . SER A 1 487 ?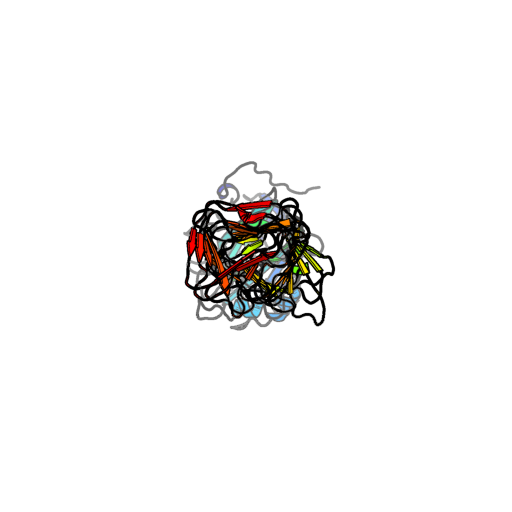 -13.252 4.678 38.626 1.00 86.19 487 SER A CA 1
ATOM 3353 C C . SER A 1 487 ? -13.346 5.219 37.199 1.00 86.19 487 SER A C 1
ATOM 3355 O O . SER A 1 487 ? -12.413 5.875 36.739 1.00 86.19 487 SER A O 1
ATOM 3357 N N . SER A 1 488 ? -14.477 5.009 36.526 1.00 90.81 488 SER A N 1
ATOM 3358 C CA . SER A 1 488 ? -14.800 5.640 35.239 1.00 90.81 488 SER A CA 1
ATOM 3359 C C . SER A 1 488 ? -16.193 6.269 35.265 1.00 90.81 488 SER A C 1
ATOM 3361 O O . SER A 1 488 ? -17.055 5.877 36.052 1.00 90.81 488 SER A O 1
ATOM 3363 N N . SER A 1 489 ? -16.405 7.275 34.413 1.00 94.62 489 SER A N 1
ATOM 3364 C CA . SER A 1 489 ? -17.687 7.966 34.264 1.00 94.62 489 SER A CA 1
ATOM 3365 C C . SER A 1 489 ? -18.111 7.956 32.804 1.00 94.62 489 SER A C 1
ATOM 3367 O O . SER A 1 489 ? -17.341 8.370 31.934 1.00 94.62 489 SER A O 1
ATOM 3369 N N . PHE A 1 490 ? -19.322 7.469 32.544 1.00 97.88 490 PHE A N 1
ATOM 3370 C CA . PHE A 1 490 ? -19.917 7.410 31.214 1.00 97.88 490 PHE A CA 1
ATOM 3371 C C . PHE A 1 490 ? -21.241 8.167 31.244 1.00 97.88 490 PHE A C 1
ATOM 3373 O O . PHE A 1 490 ? -22.214 7.713 31.833 1.00 97.88 490 PHE A O 1
ATOM 3380 N N . GLY A 1 491 ? -21.280 9.330 30.595 1.00 97.69 491 GLY A N 1
ATOM 3381 C CA . GLY A 1 491 ? -22.477 10.176 30.534 1.00 97.69 491 GLY A CA 1
ATOM 3382 C C . GLY A 1 491 ? -23.463 9.776 29.433 1.00 97.69 491 GLY A C 1
ATOM 3383 O O . GLY A 1 491 ? -24.434 10.490 29.192 1.00 97.69 491 GLY A O 1
ATOM 3384 N N . GLY A 1 492 ? -23.175 8.689 28.718 1.00 97.75 492 GLY A N 1
ATOM 3385 C CA . GLY A 1 492 ? -23.916 8.243 27.550 1.00 97.75 492 GLY A CA 1
ATOM 3386 C C . GLY A 1 492 ? -25.081 7.300 27.852 1.00 97.75 492 GLY A C 1
ATOM 3387 O O . GLY A 1 492 ? -25.211 6.749 28.944 1.00 97.75 492 GLY A O 1
ATOM 3388 N N . ALA A 1 493 ? -25.926 7.064 26.847 1.00 97.75 493 ALA A N 1
ATOM 3389 C CA . ALA A 1 493 ? -27.041 6.128 26.966 1.00 97.75 493 ALA A CA 1
ATOM 3390 C C . ALA A 1 493 ? -26.578 4.675 26.774 1.00 97.75 493 ALA A C 1
ATOM 3392 O O . ALA A 1 493 ? -25.891 4.359 25.803 1.00 97.75 493 ALA A O 1
ATOM 3393 N N . ILE A 1 494 ? -27.019 3.772 27.651 1.00 98.38 494 ILE A N 1
ATOM 3394 C CA . ILE A 1 494 ? -26.885 2.318 27.485 1.00 98.38 494 ILE A CA 1
ATOM 3395 C C . ILE A 1 494 ? -28.289 1.760 27.249 1.00 98.38 494 ILE A C 1
ATOM 3397 O O . ILE A 1 494 ? -29.188 1.989 28.056 1.00 98.38 494 ILE A O 1
ATOM 3401 N N . SER A 1 495 ? -28.502 1.075 26.126 1.00 98.00 495 SER A N 1
ATOM 3402 C CA . SER A 1 495 ? -29.839 0.660 25.682 1.00 98.00 495 SER A CA 1
ATOM 3403 C C . SER A 1 495 ? -29.868 -0.764 25.129 1.00 98.00 495 SER A C 1
ATOM 3405 O O . SER A 1 495 ? -28.854 -1.288 24.673 1.00 98.00 495 SER A O 1
ATOM 3407 N N . GLY A 1 496 ? -31.046 -1.387 25.154 1.00 97.81 496 GLY A N 1
ATOM 3408 C CA . GLY A 1 496 ? -31.266 -2.790 24.792 1.00 97.81 496 GLY A CA 1
ATOM 3409 C C . GLY A 1 496 ? -31.941 -3.560 25.929 1.00 97.81 496 GLY A C 1
ATOM 3410 O O . GLY A 1 496 ? -32.141 -3.020 27.013 1.00 97.81 496 GLY A O 1
ATOM 3411 N N . SER A 1 497 ? -32.317 -4.813 25.673 1.00 98.00 497 SER A N 1
ATOM 3412 C CA . SER A 1 497 ? -32.857 -5.725 26.692 1.00 98.00 497 SER A CA 1
ATOM 3413 C C . SER A 1 497 ? -31.768 -6.494 27.450 1.00 98.00 497 SER A C 1
ATOM 3415 O O . SER A 1 497 ? -32.081 -7.207 28.399 1.00 98.00 497 SER A O 1
ATOM 3417 N N . GLY A 1 498 ? -30.513 -6.404 26.997 1.00 97.69 498 GLY A N 1
ATOM 3418 C CA . GLY A 1 498 ? -29.344 -6.984 27.649 1.00 97.69 498 GLY A CA 1
ATOM 3419 C C . GLY A 1 498 ? -28.977 -6.303 28.972 1.00 97.69 498 GLY A C 1
ATOM 3420 O O . GLY A 1 498 ? -29.541 -5.275 29.345 1.00 97.69 498 GLY A O 1
ATOM 3421 N N . GLY A 1 499 ? -28.028 -6.897 29.699 1.00 96.62 499 GLY A N 1
ATOM 3422 C CA . GLY A 1 499 ? -27.608 -6.425 31.020 1.00 96.62 499 GLY A CA 1
ATOM 3423 C C . GLY A 1 499 ? -26.365 -5.532 31.008 1.00 96.62 499 GLY A C 1
ATOM 3424 O O . GLY A 1 499 ? -25.529 -5.607 30.110 1.00 96.62 499 GLY A O 1
ATOM 3425 N N . LEU A 1 500 ? -26.205 -4.742 32.069 1.00 96.88 500 LEU A N 1
ATOM 3426 C CA . LEU A 1 500 ? -24.937 -4.122 32.450 1.00 96.88 500 LEU A CA 1
ATOM 3427 C C . LEU A 1 500 ? -24.469 -4.757 33.764 1.00 96.88 500 LEU A C 1
ATOM 3429 O O . LEU A 1 500 ? -25.179 -4.692 34.765 1.00 96.88 500 LEU A O 1
ATOM 3433 N N . ALA A 1 501 ? -23.283 -5.359 33.765 1.00 96.75 501 ALA A N 1
ATOM 3434 C CA . ALA A 1 501 ? -22.660 -5.939 34.948 1.00 96.75 501 ALA A CA 1
ATOM 3435 C C . ALA A 1 501 ? -21.387 -5.163 35.298 1.00 96.75 501 ALA A C 1
ATOM 3437 O O . ALA A 1 501 ? -20.448 -5.132 34.511 1.00 96.75 501 ALA A O 1
ATOM 3438 N N . VAL A 1 502 ? -21.331 -4.560 36.485 1.00 95.38 502 VAL A N 1
ATOM 3439 C CA . VAL A 1 502 ? -20.115 -3.920 37.009 1.00 95.38 502 VAL A CA 1
ATOM 3440 C C . VAL A 1 502 ? -19.505 -4.871 38.029 1.00 95.38 502 VAL A C 1
ATOM 3442 O O . VAL A 1 502 ? -20.048 -5.047 39.117 1.00 95.38 502 VAL A O 1
ATOM 3445 N N . VAL A 1 50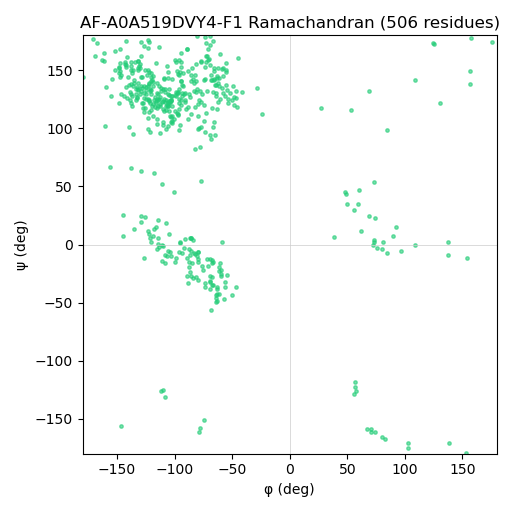3 ? -18.421 -5.545 37.645 1.00 94.62 503 VAL A N 1
ATOM 3446 C CA . VAL A 1 503 ? -17.786 -6.605 38.453 1.00 94.62 503 VAL A CA 1
ATOM 3447 C C . VAL A 1 503 ? -16.468 -6.162 39.086 1.00 94.62 503 VAL A C 1
ATOM 3449 O O . VAL A 1 503 ? -15.933 -6.864 39.941 1.00 94.62 503 VAL A O 1
ATOM 3452 N N . GLY A 1 504 ? -15.957 -4.992 38.696 1.00 86.81 504 GLY A N 1
ATOM 3453 C CA . GLY A 1 504 ? -14.783 -4.358 39.284 1.00 86.81 504 GLY A CA 1
ATOM 3454 C C . GLY A 1 504 ? -14.885 -2.834 39.232 1.00 86.81 504 GLY A C 1
ATOM 3455 O O . GLY A 1 504 ? -15.550 -2.283 38.354 1.00 86.81 504 GLY A O 1
ATOM 3456 N N . GLY A 1 505 ? -14.219 -2.168 40.180 1.00 89.62 505 GLY A N 1
ATOM 3457 C CA . GLY A 1 505 ? -14.103 -0.710 40.236 1.00 89.62 505 GLY A CA 1
ATOM 3458 C C . GLY A 1 505 ? -15.420 0.023 40.515 1.00 89.62 505 GLY A C 1
ATOM 3459 O O . GLY A 1 505 ? -16.360 -0.542 41.070 1.00 89.62 505 GLY A O 1
ATOM 3460 N N . THR A 1 506 ? -15.466 1.306 40.145 1.00 90.75 506 THR A N 1
ATOM 3461 C CA . THR A 1 506 ? -16.672 2.148 40.228 1.00 90.75 506 THR A CA 1
ATOM 3462 C C . THR A 1 506 ? -17.025 2.656 38.832 1.00 90.75 506 THR A C 1
ATOM 3464 O O . THR A 1 506 ? -16.168 3.216 38.150 1.00 90.75 506 THR A O 1
ATOM 3467 N N . GLN A 1 507 ? -18.281 2.500 38.415 1.00 93.38 507 GLN A N 1
ATOM 3468 C CA . GLN A 1 507 ? -18.829 3.134 37.214 1.00 93.38 507 GLN A CA 1
ATOM 3469 C C . GLN A 1 507 ? -19.941 4.095 37.640 1.00 93.38 507 GLN A C 1
ATOM 3471 O O . GLN A 1 507 ? -20.885 3.669 38.306 1.00 93.38 507 GLN A O 1
ATOM 3476 N N . THR A 1 508 ? -19.819 5.368 37.261 1.00 89.38 508 THR A N 1
ATOM 3477 C CA . THR A 1 508 ? -20.863 6.397 37.451 1.00 89.38 508 THR A CA 1
ATOM 3478 C C . THR A 1 508 ? -21.500 6.795 36.139 1.00 89.38 508 THR A C 1
ATOM 3480 O O . THR A 1 508 ? -20.730 6.869 35.145 1.00 89.38 508 THR A O 1
#

Solvent-accessible surface area (backbone atoms only — not comparable to full-atom values): 25675 Å² total; per-residue (Å²): 139,78,86,84,75,85,82,72,85,87,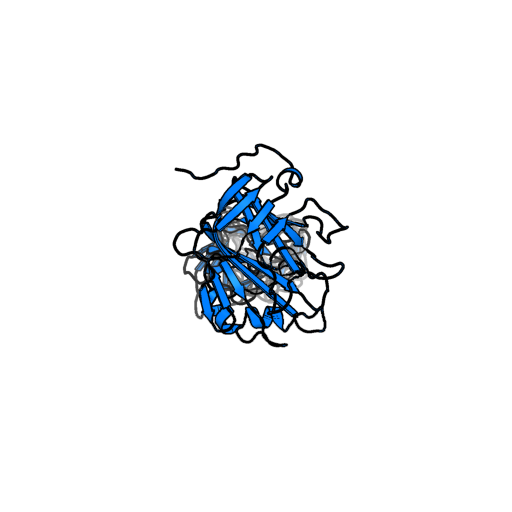69,65,79,80,72,78,51,65,45,33,38,43,47,63,79,69,62,73,45,74,83,48,102,31,33,36,34,28,54,61,61,40,52,33,26,49,78,87,44,76,48,73,53,68,54,58,93,96,42,50,49,49,44,47,46,74,62,74,101,46,64,70,50,34,57,58,47,11,61,77,70,50,46,34,81,54,49,52,45,48,72,53,75,61,54,94,90,58,92,82,59,56,73,45,59,37,50,42,59,45,80,45,77,45,64,52,39,58,34,39,41,33,34,27,46,36,12,87,50,98,63,37,58,47,33,39,40,38,35,42,38,38,86,92,45,77,47,76,54,73,49,72,57,77,77,69,100,80,83,81,88,65,78,57,96,37,54,45,73,48,68,58,71,34,76,92,61,35,28,43,65,74,46,74,50,75,52,74,37,89,62,62,43,59,30,39,43,32,41,35,44,54,18,51,79,48,43,95,58,84,62,38,61,46,82,35,78,62,89,59,70,83,82,68,63,69,84,69,78,76,73,70,78,75,71,62,41,56,31,31,83,89,44,36,48,62,35,52,75,71,58,63,26,41,58,30,26,56,51,13,34,41,30,49,76,47,76,69,33,77,45,66,63,55,32,29,18,29,65,65,7,30,31,41,28,18,48,30,23,35,31,36,36,54,22,35,42,28,37,60,43,90,96,35,48,13,29,41,35,36,34,31,83,32,96,56,59,31,27,43,32,33,39,20,64,24,60,22,40,16,45,36,36,28,33,61,68,12,31,46,32,26,25,48,63,16,41,54,46,52,15,61,26,39,38,32,42,14,36,42,34,35,48,54,24,76,81,28,48,48,31,22,17,52,27,39,58,18,38,38,38,24,35,75,22,42,43,33,25,56,46,14,75,33,55,23,50,22,34,41,32,36,60,12,26,42,33,37,52,18,37,39,37,32,33,38,18,57,27,62,21,36,20,49,34,36,26,30,61,81,8,33,42,33,30,24,49,64,12,40,56,48,51,14,59,21,37,40,32,39,14,34,43,34,32,47,56,23,76,82,25,46,49,32,27,32,53,26,43,60,16,38,36,39,22,37,76,23,40,43,34,35,54,16,87,48,78,35,53,41,78,36,55,77,45,60,81,27,50,80,43,78,80,31,59,45,81,82

Mean predicted aligned error: 17.34 Å

Secondary structure (DSSP, 8-state):
---------S--GGGS---EEEE-SS--EEEETTEEEE-S-EEEEETTEEEEE-PPTT--EEEE---SSS-TTHHHHHHHHTPPTTHHHHHHH--TT--S--SEEEEEEEEEEE-SEEEEEEEEEE-SSTT---EEEEEEEETTEEEEEEE-----TT--SSS-TTEEEEPSS-GGGTPPPPEEEEEEESS-EEEEEEEEEEESSS--PPPEEEEESSSS-----TTS---SS-----B-SSEEHHHHHHTSS-SEESS-EEE--STTEEE-S-EEE-TT-EEEE-TT-EEEE-S-EEESSTTSPPPEEEE--SSS--EEEE-SB----S-EEE-TT-EEEEEET-B-TTSS-EEESSEEEEEEESS-EEES-EEBSSEEE-TTPPEEESSB--EE-SEEESSS-EEE-SBEEEE-SB----SPEEE-TT-EEEEEET-B-TTSS-EEESSEEEEEEESS-EEES-EEBS-EEE-TTPPEEEEEEEEE-B-SEEESSS-EEEEEEEE-

Sequence (508 aa):
MSLVYLAVVGASPGAAHAQMTLDFSTGWTSVGANVTYQTTPFSTTSKNTPFTLTAPTGQGMYRLTPVSSTVNGASAADAALGLTTGTVDALLNHNPNFSGSVTNFSVLTQTMTLNAGTYSFAWALNVTDPGFNDGALFSLSGNGMQYLESLARAGGPGDTSGPSPNTYVAYVYDPANGVTPWLTTTFNIATTGTYKVSFADYNWGDLAVPPNFFLASTIGTYTGNPLAGTSAPPATPDITTGFSGSDLVNGTVNPVFDGGTLQADVNNGVYGANLAIKGTGGTIDQNGLNSTFSGVLSDQTTGTPGAMSFVNAGASGGSITLTGVNTYTGQTTVGSGATLALAGAGSIATSSRLVNDGVFDIAGTSGGASLISLAGAGTVQLGAQVLTLTNAADTFAGSINGSGGLTVAGGTQTLSGVNGFTGETSVVSGATLVLSGAGSIAASSGLVNNGILNIAATTAGATLSGLSGGGSVLLGAQTLTLANTGSSSFGGAISGSGGLAVVGGTQT

Foldseek 3Di:
DDDDDPDPPDDDPLVVQAKKKFFQPDAWDDPDPFKTKGQAKGWMDGVNRIDIDHHPPPDIWMAGAADPQDRPCQQVVCVVQLEPRCPSVCVFPDDPVDDAGFPGKGKTKDKDWDAFWKKKKKKKFFDQDQQWRAWMKIWIDTPSDTGIDITGGHDDPDDDPDPPSRMDIRHSDDVVRPIGHIDMDMDGDHHTAIWIWMKMDTIGPRDPDDIAIDIGRDRYDDDDRPPDDDDDPPPLAAAAEDAELVCQVVVSHDLEDDLHEYEYDDAQAEAADEHEAELSAYEYEQQQHEYEYEHEYAHPDPPRAHEYEYHYPHPAHGEYEYADAYQGAEEYEYADRYEYEYAANRAPQNHVFYAYAEEYEDLRYPAAYEHCEYAYAYEYHQAQHEYEHQAYDYEYAHEYAYQHEYEDNEHEYEYAHAYQHAEEYEYADHYEYEYAAHRAPQNYCFYAYQEEYEDLRYPAAYEGQAYAYAYEYHQAQHEYEHAHQEEYEHNYYYDHNHYYHDPHYHYD